Protein AF-A0A6G4U7Q2-F1 (afdb_monomer_lite)

pLDDT: mean 84.54, std 15.35, range [24.64, 98.38]

Structure (mmCIF, N/CA/C/O backbone):
data_AF-A0A6G4U7Q2-F1
#
_entry.id   AF-A0A6G4U7Q2-F1
#
loop_
_atom_site.group_PDB
_atom_site.id
_atom_site.type_symbol
_atom_site.label_atom_id
_atom_site.label_alt_id
_atom_site.label_comp_id
_atom_site.label_asym_id
_atom_site.label_entity_id
_atom_site.label_seq_id
_atom_site.pdbx_PDB_ins_code
_atom_site.Cartn_x
_atom_site.Cartn_y
_atom_site.Cartn_z
_atom_site.occupancy
_atom_site.B_iso_or_equiv
_atom_site.auth_seq_id
_atom_site.auth_comp_id
_atom_site.auth_asym_id
_atom_site.auth_atom_id
_atom_site.pdbx_PDB_model_num
ATOM 1 N N . MET A 1 1 ? -3.551 16.133 -19.403 1.00 79.56 1 MET A N 1
ATOM 2 C CA . MET A 1 1 ? -2.830 16.598 -18.195 1.00 79.56 1 MET A CA 1
ATOM 3 C C . MET A 1 1 ? -1.420 16.018 -18.224 1.00 79.56 1 MET A C 1
ATOM 5 O O . MET A 1 1 ? -1.303 14.849 -18.572 1.00 79.56 1 MET A O 1
ATOM 9 N N . ARG A 1 2 ? -0.378 16.815 -17.938 1.00 86.25 2 ARG A N 1
ATOM 10 C CA . ARG A 1 2 ? 1.018 16.341 -17.854 1.00 86.25 2 ARG A CA 1
ATOM 11 C C . ARG A 1 2 ? 1.264 15.734 -16.475 1.00 86.25 2 ARG A C 1
ATOM 13 O O . ARG A 1 2 ? 0.918 16.365 -15.479 1.00 86.25 2 ARG A O 1
ATOM 20 N N . ALA A 1 3 ? 1.831 14.538 -16.409 1.00 88.62 3 ALA A N 1
ATOM 21 C CA . ALA A 1 3 ? 2.122 13.863 -15.147 1.00 88.62 3 ALA A CA 1
ATOM 22 C C . ALA A 1 3 ? 3.272 12.862 -15.306 1.00 88.62 3 ALA A C 1
ATOM 24 O O . ALA A 1 3 ? 3.667 12.513 -16.420 1.00 88.62 3 ALA A O 1
ATOM 25 N N . ALA A 1 4 ? 3.798 12.389 -14.181 1.00 90.31 4 ALA A N 1
ATOM 26 C CA . ALA A 1 4 ? 4.712 11.261 -14.143 1.00 90.31 4 ALA A CA 1
ATOM 27 C C . ALA A 1 4 ? 4.475 10.431 -12.880 1.00 90.31 4 ALA A C 1
ATOM 29 O O . ALA A 1 4 ? 4.087 10.972 -11.844 1.00 90.31 4 ALA A O 1
ATOM 30 N N . THR A 1 5 ? 4.717 9.130 -12.976 1.00 90.88 5 THR A N 1
ATOM 31 C CA . THR A 1 5 ? 4.748 8.207 -11.836 1.00 90.88 5 THR A CA 1
ATOM 32 C C . THR A 1 5 ? 6.092 7.508 -11.796 1.00 90.88 5 THR A C 1
ATOM 34 O O . THR A 1 5 ? 6.687 7.267 -12.848 1.00 90.88 5 THR A O 1
ATOM 37 N N . THR A 1 6 ? 6.554 7.167 -10.599 1.00 92.38 6 THR A N 1
ATOM 38 C CA . THR A 1 6 ? 7.852 6.524 -10.407 1.00 92.38 6 THR A CA 1
ATOM 39 C C . THR A 1 6 ? 7.718 5.213 -9.650 1.00 92.38 6 THR A C 1
ATOM 41 O O . THR A 1 6 ? 6.794 5.023 -8.858 1.00 92.38 6 THR A O 1
ATOM 44 N N . GLU A 1 7 ? 8.635 4.298 -9.925 1.00 93.06 7 GLU A N 1
ATOM 45 C CA . GLU A 1 7 ? 8.735 2.982 -9.304 1.00 93.06 7 GLU A CA 1
ATOM 46 C C . GLU A 1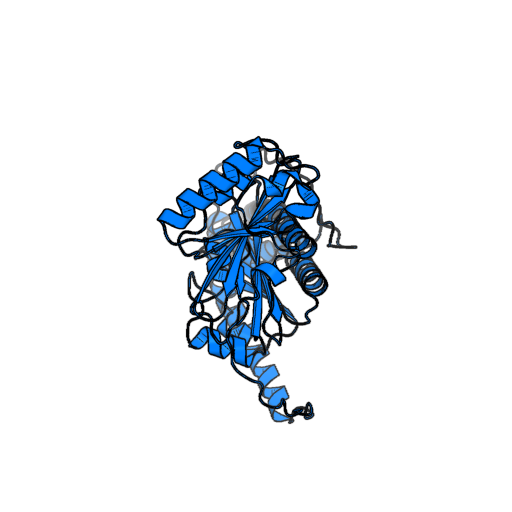 7 ? 10.208 2.622 -9.139 1.00 93.06 7 GLU A C 1
ATOM 48 O O . GLU A 1 7 ? 11.037 3.014 -9.962 1.00 93.06 7 GLU A O 1
ATOM 53 N N . VAL A 1 8 ? 10.507 1.848 -8.099 1.00 93.31 8 VAL A N 1
ATOM 54 C CA . VAL A 1 8 ? 11.793 1.160 -7.969 1.00 93.31 8 VAL A CA 1
ATOM 55 C C . VAL A 1 8 ? 11.611 -0.297 -8.375 1.00 93.31 8 VAL A C 1
ATOM 57 O O . VAL A 1 8 ? 10.766 -0.994 -7.816 1.00 93.31 8 VAL A O 1
ATOM 60 N N . VAL A 1 9 ? 12.398 -0.754 -9.344 1.00 90.50 9 VAL A N 1
ATOM 61 C CA . VAL A 1 9 ? 12.491 -2.166 -9.733 1.00 90.50 9 VAL A CA 1
ATOM 62 C C . VAL A 1 9 ? 13.851 -2.677 -9.288 1.00 90.50 9 VAL A C 1
ATOM 64 O O . VAL A 1 9 ? 14.872 -2.154 -9.718 1.00 90.50 9 VAL A O 1
ATOM 67 N N . ARG A 1 10 ? 13.871 -3.675 -8.412 1.00 90.69 10 ARG A N 1
ATOM 68 C CA . ARG A 1 10 ? 15.099 -4.278 -7.902 1.00 90.69 10 ARG A CA 1
ATOM 69 C C . ARG A 1 10 ? 15.406 -5.559 -8.662 1.00 90.69 10 ARG A C 1
ATOM 71 O O . ARG A 1 10 ? 14.540 -6.435 -8.768 1.00 90.69 10 ARG A O 1
ATOM 78 N N . LEU A 1 11 ? 16.607 -5.626 -9.219 1.00 84.50 11 LEU A N 1
ATOM 79 C CA . LEU A 1 11 ? 17.101 -6.726 -10.039 1.00 84.50 11 LEU A CA 1
ATOM 80 C C . LEU A 1 11 ? 17.875 -7.741 -9.177 1.00 84.50 11 LEU A C 1
ATOM 82 O O . LEU A 1 11 ? 18.294 -7.417 -8.058 1.00 84.50 11 LEU A O 1
ATOM 86 N N . PRO A 1 12 ? 18.081 -8.977 -9.668 1.00 71.25 12 PRO A N 1
ATOM 87 C CA . PRO A 1 12 ? 18.926 -9.943 -8.977 1.00 71.25 12 PRO A CA 1
ATOM 88 C C . PRO A 1 12 ? 20.346 -9.387 -8.803 1.00 71.25 12 PRO A C 1
ATOM 90 O O . PRO A 1 12 ? 20.888 -8.780 -9.721 1.00 71.25 12 PRO A O 1
ATOM 93 N N . GLY A 1 13 ? 20.961 -9.599 -7.637 1.00 67.69 13 GLY A N 1
ATOM 94 C CA . GLY A 1 13 ? 22.326 -9.126 -7.357 1.00 67.69 13 GLY A CA 1
ATOM 95 C C . GLY A 1 13 ? 22.417 -7.751 -6.688 1.00 67.69 13 GLY A C 1
ATOM 96 O O . GLY A 1 13 ? 23.501 -7.367 -6.261 1.00 67.69 13 GLY A O 1
ATOM 97 N N . GLY A 1 14 ? 21.288 -7.060 -6.498 1.00 67.31 14 GLY A N 1
ATOM 98 C CA . GLY A 1 14 ? 21.210 -5.836 -5.695 1.00 67.31 14 GLY A CA 1
ATOM 99 C C . GLY A 1 14 ? 21.080 -4.544 -6.492 1.00 67.31 14 GLY A C 1
ATOM 100 O O . GLY A 1 14 ? 20.726 -3.532 -5.883 1.00 67.31 14 GLY A O 1
ATOM 101 N N . ASP A 1 15 ? 21.270 -4.604 -7.810 1.00 79.44 15 ASP A N 1
ATOM 102 C CA . ASP A 1 15 ? 21.057 -3.473 -8.709 1.00 79.44 15 ASP A CA 1
ATOM 103 C C . ASP A 1 15 ? 19.612 -2.973 -8.613 1.00 79.44 15 ASP A C 1
ATOM 105 O O . ASP A 1 15 ? 18.653 -3.750 -8.478 1.00 79.44 15 ASP A O 1
ATOM 109 N N . SER A 1 16 ? 19.433 -1.659 -8.701 1.00 85.31 16 SER A N 1
ATOM 110 C CA . SER A 1 16 ? 18.105 -1.059 -8.672 1.00 85.31 16 SER A CA 1
ATOM 111 C C . SER A 1 16 ? 17.878 -0.076 -9.811 1.00 85.31 16 SER A C 1
ATOM 113 O O . SER A 1 16 ? 18.743 0.705 -10.214 1.00 85.31 16 SER A O 1
ATOM 115 N N . VAL A 1 17 ? 16.666 -0.128 -10.358 1.00 88.81 17 VAL A N 1
ATOM 116 C CA . VAL A 1 17 ? 16.249 0.690 -11.487 1.00 88.81 17 VAL A CA 1
ATOM 117 C C . VAL A 1 17 ? 15.148 1.642 -11.069 1.00 88.81 17 VAL A C 1
ATOM 119 O O . VAL A 1 17 ? 14.093 1.248 -10.567 1.00 88.81 17 VAL A O 1
ATOM 122 N N . TRP A 1 18 ? 15.384 2.918 -11.348 1.00 90.81 18 TRP A N 1
ATOM 123 C CA . TRP A 1 18 ? 14.407 3.980 -11.213 1.00 90.81 18 TRP A CA 1
ATOM 124 C C . TRP A 1 18 ? 13.582 4.104 -12.492 1.00 90.81 18 TRP A C 1
ATOM 126 O O . TRP A 1 18 ? 14.049 4.633 -13.502 1.00 90.81 18 TRP A O 1
ATOM 136 N N . VAL A 1 19 ? 12.338 3.632 -12.460 1.00 92.19 19 VAL A N 1
ATOM 137 C CA . VAL A 1 19 ? 11.441 3.686 -13.618 1.00 92.19 19 VAL A CA 1
ATOM 138 C C . VAL A 1 19 ? 10.551 4.920 -13.527 1.00 92.19 19 VAL A C 1
ATOM 140 O O . VAL A 1 19 ? 9.724 5.040 -12.624 1.00 92.19 19 VAL A O 1
ATOM 143 N N . VAL A 1 20 ? 10.672 5.820 -14.499 1.00 93.88 20 VAL A N 1
ATOM 144 C CA . VAL A 1 20 ? 9.862 7.030 -14.659 1.00 93.88 20 VAL A CA 1
ATOM 145 C C . VAL A 1 20 ? 8.875 6.820 -15.801 1.00 93.88 20 VAL A C 1
ATOM 147 O O . VAL A 1 20 ? 9.266 6.748 -16.961 1.00 93.88 20 VAL A O 1
ATOM 150 N N . ARG A 1 21 ? 7.577 6.779 -15.497 1.00 93.75 21 ARG A N 1
ATOM 151 C CA . ARG A 1 21 ? 6.516 6.657 -16.510 1.00 93.75 21 ARG A CA 1
ATOM 152 C C . ARG A 1 21 ? 5.883 8.009 -16.779 1.00 93.75 21 ARG A C 1
ATOM 154 O O . ARG A 1 21 ? 5.251 8.585 -15.890 1.00 93.75 21 ARG A O 1
ATOM 161 N N . ALA A 1 22 ? 6.065 8.528 -17.990 1.00 92.31 22 ALA A N 1
ATOM 162 C CA . ALA A 1 22 ? 5.520 9.817 -18.398 1.00 92.31 22 ALA A CA 1
ATOM 163 C C . ALA A 1 22 ? 4.062 9.690 -18.873 1.00 92.31 22 ALA A C 1
ATOM 165 O O . ALA A 1 22 ? 3.666 8.692 -19.470 1.00 92.31 22 ALA A O 1
ATOM 166 N N . ARG A 1 23 ? 3.249 10.725 -18.630 1.00 90.69 23 ARG A N 1
ATOM 167 C CA . ARG A 1 23 ? 1.889 10.849 -19.172 1.00 90.69 23 ARG A CA 1
ATOM 168 C C . ARG A 1 23 ? 1.630 12.249 -19.708 1.00 90.69 23 ARG A C 1
ATOM 170 O O . ARG A 1 23 ? 1.973 13.244 -19.068 1.00 90.69 23 ARG A O 1
ATOM 177 N N . GLY A 1 24 ? 0.906 12.312 -20.822 1.00 90.25 24 GLY A N 1
ATOM 178 C CA . GLY A 1 24 ? 0.666 13.555 -21.554 1.00 90.25 24 GLY A CA 1
ATOM 179 C C . GLY A 1 24 ? 1.843 13.918 -22.458 1.00 90.25 24 GLY A C 1
ATOM 180 O O . GLY A 1 24 ? 2.841 13.208 -22.498 1.00 90.25 24 GLY A O 1
ATOM 181 N N . ALA A 1 25 ? 1.700 14.994 -23.234 1.00 91.88 25 ALA A N 1
ATOM 182 C CA . ALA A 1 25 ? 2.739 15.422 -24.168 1.00 91.88 25 ALA A CA 1
ATOM 183 C C . ALA A 1 25 ? 4.019 15.838 -23.425 1.00 91.88 25 ALA A C 1
ATOM 185 O O . ALA A 1 25 ? 3.968 16.660 -22.507 1.00 91.88 25 ALA A O 1
ATOM 186 N N . LEU A 1 26 ? 5.153 15.292 -23.863 1.00 92.38 26 LEU A N 1
ATOM 187 C CA . LEU A 1 26 ? 6.480 15.586 -23.340 1.00 92.38 26 LEU A CA 1
ATOM 188 C C . LEU A 1 26 ? 7.121 16.670 -24.216 1.00 92.38 26 LEU A C 1
ATOM 190 O O . LEU A 1 26 ? 7.821 16.388 -25.187 1.00 92.38 26 LEU A O 1
ATOM 194 N N . ASP A 1 27 ? 6.814 17.930 -23.922 1.00 89.31 27 ASP A N 1
ATOM 195 C CA . ASP A 1 27 ? 7.050 19.055 -24.832 1.00 89.31 27 ASP A CA 1
ATOM 196 C C . ASP A 1 27 ? 8.071 20.096 -24.352 1.00 89.31 27 ASP A C 1
ATOM 198 O O . ASP A 1 27 ? 8.458 20.962 -25.142 1.00 89.31 27 ASP A O 1
ATOM 202 N N . GLY A 1 28 ? 8.574 19.974 -23.125 1.00 88.19 28 GLY A N 1
ATOM 203 C CA . GLY A 1 28 ? 9.552 20.891 -22.546 1.00 88.19 28 GLY A CA 1
ATOM 204 C C . GLY A 1 28 ? 10.275 20.311 -21.333 1.00 88.19 28 GLY A C 1
ATOM 205 O O . GLY A 1 28 ? 9.906 19.259 -20.814 1.00 88.19 28 GLY A O 1
ATOM 206 N N . SER A 1 29 ? 11.328 21.000 -20.879 1.00 88.94 29 SER A N 1
ATOM 207 C CA . SER A 1 29 ? 12.171 20.577 -19.747 1.00 88.94 29 SER A CA 1
ATOM 208 C C . SER A 1 29 ? 11.503 20.688 -18.372 1.00 88.94 29 SER A C 1
ATOM 210 O O . SER A 1 29 ? 12.061 20.228 -17.381 1.00 88.94 29 SER A O 1
ATOM 212 N N . ASP A 1 30 ? 10.354 21.353 -18.315 1.00 91.06 30 ASP A N 1
ATOM 213 C CA . ASP A 1 30 ? 9.484 21.530 -1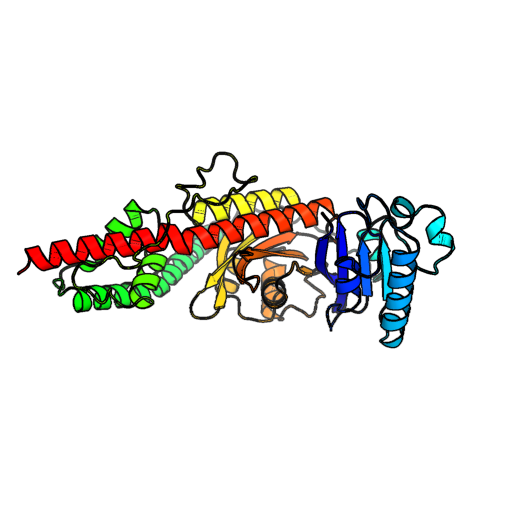7.153 1.00 91.06 30 ASP A CA 1
ATOM 214 C C . ASP A 1 30 ? 8.554 20.330 -16.920 1.00 91.06 30 ASP A C 1
ATOM 216 O O . ASP A 1 30 ? 7.869 20.268 -15.899 1.00 91.06 30 ASP A O 1
ATOM 220 N N . HIS A 1 31 ? 8.521 19.359 -17.841 1.00 93.81 31 HIS A N 1
ATOM 221 C CA . HIS A 1 31 ? 7.670 18.188 -17.686 1.00 93.81 31 HIS A CA 1
A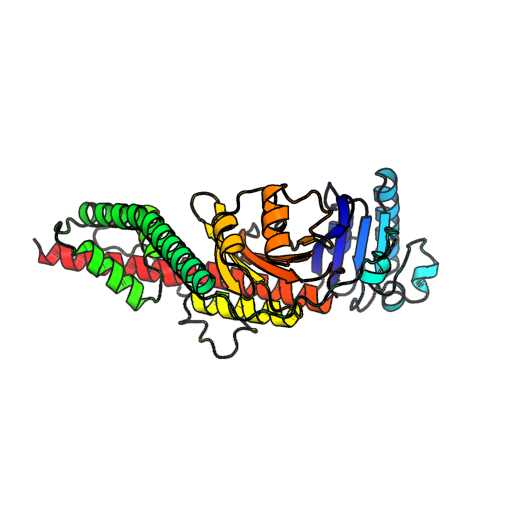TOM 222 C C . HIS A 1 31 ? 8.028 17.395 -16.409 1.00 93.81 31 HIS A C 1
ATOM 224 O O . HIS A 1 31 ? 9.210 17.106 -16.186 1.00 93.81 31 HIS A O 1
ATOM 230 N N . PRO A 1 32 ? 7.039 16.947 -15.605 1.00 92.62 32 PRO A N 1
ATOM 231 C CA . PRO A 1 32 ? 7.286 16.231 -14.348 1.00 92.62 32 PRO A CA 1
ATOM 232 C C . PRO A 1 32 ? 8.215 15.016 -14.474 1.00 92.62 32 PRO A C 1
ATOM 234 O O . PRO A 1 32 ? 9.031 14.772 -13.591 1.00 92.62 32 PRO A O 1
ATOM 237 N N . ALA A 1 33 ? 8.139 14.288 -15.592 1.00 93.94 33 ALA A N 1
ATOM 238 C CA . ALA A 1 33 ? 9.031 13.159 -15.873 1.00 93.94 33 ALA A CA 1
ATOM 239 C C . ALA A 1 33 ? 10.513 13.570 -15.901 1.00 93.94 33 ALA A C 1
ATOM 241 O O . ALA A 1 33 ? 11.347 12.884 -15.326 1.00 93.94 33 ALA A O 1
ATOM 242 N N . ILE A 1 34 ? 10.850 14.722 -16.489 1.00 94.69 34 ILE A N 1
ATOM 243 C CA . ILE A 1 34 ? 12.236 15.214 -16.532 1.00 94.69 34 ILE A CA 1
ATOM 244 C C . ILE A 1 34 ? 12.691 15.629 -15.130 1.00 94.69 34 ILE A C 1
ATOM 246 O O . ILE A 1 34 ? 13.828 15.368 -14.745 1.00 94.69 34 ILE A O 1
ATOM 250 N N . GLY A 1 35 ? 11.794 16.216 -14.333 1.00 93.06 35 GLY A N 1
ATOM 251 C CA . GLY A 1 35 ? 12.056 16.478 -12.917 1.00 93.06 35 GLY A CA 1
ATOM 252 C C . GLY A 1 35 ? 12.375 15.203 -12.126 1.00 93.06 35 GLY A C 1
ATOM 253 O O . GLY A 1 35 ? 13.312 15.203 -11.331 1.00 93.06 35 GLY A O 1
ATOM 254 N N . ALA A 1 36 ? 11.641 14.117 -12.382 1.00 93.06 36 ALA A N 1
ATOM 255 C CA . ALA A 1 36 ? 11.863 12.814 -11.754 1.00 93.06 36 ALA A CA 1
ATOM 256 C C . ALA A 1 36 ? 13.160 12.127 -12.215 1.00 93.06 36 ALA A C 1
ATOM 258 O O . ALA A 1 36 ? 13.782 11.423 -11.427 1.00 93.06 36 ALA A O 1
ATOM 259 N N . VAL A 1 37 ? 13.595 12.350 -13.458 1.00 94.19 37 VAL A N 1
ATOM 260 C CA . VAL A 1 37 ? 14.895 11.868 -13.958 1.00 94.19 37 VAL A CA 1
ATOM 261 C C . VAL A 1 37 ? 16.058 12.603 -13.287 1.00 94.19 37 VAL A C 1
ATOM 263 O O . VAL A 1 37 ? 17.063 11.984 -12.965 1.00 94.19 37 VAL A O 1
ATOM 266 N N . ARG A 1 38 ? 15.923 13.912 -13.035 1.00 92.50 38 ARG A N 1
ATOM 267 C CA . ARG A 1 38 ? 16.956 14.725 -12.356 1.00 92.50 38 ARG A CA 1
ATOM 268 C C . ARG A 1 38 ? 17.119 14.410 -10.872 1.00 92.50 38 ARG A C 1
ATOM 270 O O . ARG A 1 38 ? 18.093 14.834 -10.260 1.00 92.50 38 ARG A O 1
ATOM 277 N N . ARG A 1 39 ? 16.127 13.758 -10.268 1.00 89.94 39 ARG A N 1
ATOM 278 C CA . ARG A 1 39 ? 16.115 13.377 -8.851 1.00 89.94 39 ARG A CA 1
ATOM 279 C C . ARG A 1 39 ? 15.752 11.898 -8.746 1.00 89.94 39 ARG A C 1
ATOM 281 O O . ARG A 1 39 ? 14.656 11.590 -8.269 1.00 89.94 39 ARG A O 1
ATOM 288 N N . PRO A 1 40 ? 16.615 11.011 -9.267 1.00 90.06 40 PRO A N 1
ATOM 289 C CA . PRO A 1 40 ? 16.356 9.587 -9.212 1.00 90.06 40 PRO A CA 1
ATOM 290 C C . PRO A 1 40 ? 16.470 9.084 -7.772 1.00 90.06 40 PRO A C 1
ATOM 292 O O . PRO A 1 40 ? 16.914 9.808 -6.874 1.00 90.06 40 PRO A O 1
ATOM 295 N N . ASP A 1 41 ? 16.077 7.834 -7.555 1.00 86.88 41 ASP A N 1
ATOM 296 C CA . ASP A 1 41 ? 16.366 7.167 -6.292 1.00 86.88 41 ASP A CA 1
ATOM 297 C C . ASP A 1 41 ? 17.889 7.168 -6.031 1.00 86.88 41 ASP A C 1
ATOM 299 O O . ASP A 1 41 ? 18.674 6.962 -6.965 1.00 86.88 41 ASP A O 1
ATOM 303 N N . PRO A 1 42 ? 18.352 7.479 -4.806 1.00 82.38 42 PRO A N 1
ATOM 304 C CA . PRO A 1 42 ? 19.782 7.568 -4.532 1.00 82.38 42 PRO A CA 1
ATOM 305 C C . PRO A 1 42 ? 20.494 6.232 -4.739 1.00 82.38 42 PRO A C 1
ATOM 307 O O . PRO A 1 42 ? 21.659 6.260 -5.124 1.00 82.38 42 PRO A O 1
ATOM 310 N N . ASP A 1 43 ? 19.795 5.110 -4.586 1.00 81.44 43 ASP A N 1
ATOM 311 C CA . ASP A 1 43 ? 20.383 3.773 -4.649 1.00 81.44 43 ASP A CA 1
ATOM 312 C C . ASP A 1 43 ? 20.220 3.120 -6.034 1.00 81.44 43 ASP A C 1
ATOM 314 O O . ASP A 1 43 ? 20.464 1.924 -6.179 1.00 81.44 43 ASP A O 1
ATOM 318 N N . CYS A 1 44 ? 19.781 3.872 -7.057 1.00 83.38 44 CYS A N 1
ATOM 319 C CA . CYS A 1 44 ? 19.617 3.335 -8.408 1.00 83.38 44 CYS A CA 1
ATOM 320 C C . CYS A 1 44 ? 20.867 3.448 -9.279 1.00 83.38 44 CYS A C 1
ATOM 322 O O . CYS A 1 44 ? 21.499 4.506 -9.370 1.00 83.38 44 CYS A O 1
ATOM 324 N N . ASP A 1 45 ? 21.102 2.391 -10.045 1.00 80.19 45 ASP A N 1
ATOM 325 C CA . ASP A 1 45 ? 22.175 2.281 -11.032 1.00 80.19 45 ASP A CA 1
ATOM 326 C C . ASP A 1 45 ? 21.702 2.748 -12.409 1.00 80.19 45 ASP A C 1
ATOM 328 O O . ASP A 1 45 ? 22.456 3.313 -13.200 1.00 80.19 45 ASP A O 1
ATOM 332 N N . THR A 1 46 ? 20.416 2.547 -12.701 1.00 84.88 46 THR A N 1
ATOM 333 C CA . THR A 1 46 ? 19.826 2.875 -14.001 1.00 84.88 46 THR A CA 1
ATOM 334 C C . THR A 1 46 ? 18.519 3.639 -13.843 1.00 84.88 46 THR A C 1
ATOM 336 O O . THR A 1 46 ? 17.687 3.331 -12.991 1.00 84.88 46 THR A O 1
ATOM 339 N N . VAL A 1 47 ? 18.314 4.634 -14.705 1.00 88.31 47 VAL A N 1
ATOM 340 C CA . VAL A 1 47 ? 17.047 5.346 -14.869 1.00 88.31 47 VAL A CA 1
ATOM 341 C C . VAL A 1 47 ? 16.400 4.914 -16.179 1.00 88.31 47 VAL A C 1
ATOM 343 O O . VAL A 1 47 ? 16.986 5.068 -17.246 1.00 88.31 47 VAL A O 1
ATOM 346 N N . VAL A 1 48 ? 15.168 4.420 -16.119 1.00 89.62 48 VAL A N 1
ATOM 347 C CA . VAL A 1 48 ? 14.375 4.071 -17.304 1.00 89.62 48 VAL A CA 1
ATOM 348 C C . VAL A 1 48 ? 13.246 5.078 -17.462 1.00 89.62 48 VAL A C 1
ATOM 350 O O . VAL A 1 48 ? 12.459 5.278 -16.539 1.00 89.62 48 VAL A O 1
ATOM 353 N N . VAL A 1 49 ? 13.134 5.705 -18.631 1.00 92.19 49 VAL A N 1
ATOM 354 C CA . VAL A 1 49 ? 12.044 6.628 -18.964 1.00 92.19 49 VAL A CA 1
ATOM 355 C C . VAL A 1 49 ? 11.098 5.963 -19.954 1.00 92.19 49 VAL A C 1
ATOM 357 O O . VAL A 1 49 ? 11.395 5.819 -21.135 1.00 92.19 49 VAL A O 1
ATOM 360 N N . GLU A 1 50 ? 9.929 5.587 -19.458 1.00 92.31 50 GLU A N 1
ATOM 361 C CA . GLU A 1 50 ? 8.862 4.960 -20.227 1.00 92.31 50 GLU A CA 1
ATOM 362 C C . GLU A 1 50 ? 7.994 6.028 -20.903 1.00 92.31 50 GLU A C 1
ATOM 364 O O . GLU A 1 50 ? 7.346 6.852 -20.241 1.00 92.31 50 GLU A O 1
ATOM 369 N N . LEU A 1 51 ? 7.983 5.986 -22.234 1.00 91.88 51 LEU A N 1
ATOM 370 C CA . LEU A 1 51 ? 7.272 6.897 -23.127 1.00 91.88 51 LEU A CA 1
ATOM 371 C C . LEU A 1 51 ? 6.116 6.209 -23.870 1.00 91.88 51 LEU A C 1
ATOM 373 O O . LEU A 1 51 ? 5.413 6.863 -24.642 1.00 91.88 51 LEU A O 1
ATOM 377 N N . LEU A 1 52 ? 5.858 4.919 -23.621 1.00 86.25 52 LEU A N 1
ATOM 378 C CA . LEU A 1 52 ? 4.673 4.241 -24.150 1.00 86.25 52 LEU A CA 1
ATOM 379 C C . LEU A 1 52 ? 3.392 4.976 -23.721 1.00 86.25 52 LEU A C 1
ATOM 381 O O . LEU A 1 52 ? 3.138 5.182 -22.534 1.00 86.25 52 LEU A O 1
ATOM 385 N N . GLY A 1 53 ? 2.577 5.375 -24.701 1.00 83.44 53 GLY A N 1
ATOM 386 C CA . GLY A 1 53 ? 1.353 6.154 -24.482 1.00 83.44 53 GLY A CA 1
ATOM 387 C C . GLY A 1 53 ? 1.560 7.671 -24.354 1.00 83.44 53 GLY A C 1
ATOM 388 O O . GLY A 1 53 ? 0.590 8.401 -24.135 1.00 83.44 53 GLY A O 1
ATOM 389 N N . VAL A 1 54 ? 2.789 8.177 -24.511 1.00 91.19 54 VAL A N 1
ATOM 390 C CA . VAL A 1 54 ? 3.060 9.616 -24.643 1.00 91.19 54 VAL A CA 1
ATOM 391 C C . VAL A 1 54 ? 2.684 10.061 -26.063 1.00 91.19 54 VAL A C 1
ATOM 393 O O . VAL A 1 54 ? 3.276 9.581 -27.024 1.00 91.19 54 VAL A O 1
ATOM 396 N N . PRO A 1 55 ? 1.726 10.993 -26.235 1.00 88.94 55 PRO A N 1
ATOM 397 C CA . PRO A 1 55 ? 1.176 11.321 -27.553 1.00 88.94 55 PRO A CA 1
ATOM 398 C C . PRO A 1 55 ? 2.149 12.087 -28.457 1.00 88.94 55 PRO A C 1
ATOM 400 O O . PRO A 1 55 ? 1.964 12.117 -29.669 1.00 88.94 55 PRO A O 1
ATOM 403 N N . ARG A 1 56 ? 3.138 12.773 -27.873 1.00 88.88 56 ARG A N 1
ATOM 404 C CA . ARG A 1 56 ? 4.164 13.523 -28.604 1.00 88.88 56 ARG A CA 1
ATOM 405 C C . ARG A 1 56 ? 5.358 13.812 -27.706 1.00 88.88 56 ARG A C 1
ATOM 407 O O . ARG A 1 56 ? 5.165 14.250 -26.569 1.00 88.88 56 ARG A O 1
ATOM 414 N N . VAL A 1 57 ? 6.558 13.681 -28.262 1.00 94.31 57 VAL A N 1
ATOM 415 C CA . VAL A 1 57 ? 7.820 14.131 -27.662 1.00 94.31 57 VAL A CA 1
ATOM 416 C C . VAL A 1 57 ? 8.446 15.220 -28.542 1.00 94.31 57 VAL A C 1
ATOM 418 O O . VAL A 1 57 ? 8.473 15.088 -29.762 1.00 94.31 57 VAL A O 1
ATOM 421 N N . THR A 1 58 ? 8.924 16.322 -27.955 1.00 94.00 58 THR A N 1
ATOM 422 C CA . THR A 1 58 ? 9.590 17.407 -28.705 1.00 94.00 58 THR A CA 1
ATOM 423 C C . THR A 1 58 ? 11.114 17.328 -28.620 1.00 94.00 58 THR A C 1
ATOM 425 O O . THR A 1 58 ? 11.684 16.769 -27.682 1.00 94.00 58 THR A O 1
ATOM 428 N N . ALA A 1 59 ? 11.801 18.000 -29.549 1.00 92.44 59 ALA A N 1
ATOM 429 C CA . ALA A 1 59 ? 13.260 18.117 -29.531 1.00 92.44 59 ALA A CA 1
ATOM 430 C C . ALA A 1 59 ? 13.776 18.793 -28.249 1.00 92.44 59 ALA A C 1
ATOM 432 O O . ALA A 1 59 ? 14.850 18.464 -27.756 1.00 92.44 59 ALA A O 1
ATOM 433 N N . ALA A 1 60 ? 13.016 19.739 -27.684 1.00 93.31 60 ALA A N 1
ATOM 434 C CA . ALA A 1 60 ? 13.372 20.393 -26.427 1.00 93.31 60 ALA A CA 1
ATOM 435 C C . ALA A 1 60 ? 13.391 19.400 -25.253 1.00 93.31 60 ALA A C 1
ATOM 437 O O . ALA A 1 60 ? 14.302 19.446 -24.424 1.00 93.31 60 ALA A O 1
ATOM 438 N N . ALA A 1 61 ? 12.425 18.479 -25.210 1.00 93.81 61 ALA A N 1
ATOM 439 C CA . ALA A 1 61 ? 12.395 17.421 -24.211 1.00 93.81 61 ALA A CA 1
ATOM 440 C C . ALA A 1 61 ? 13.536 16.410 -24.394 1.00 93.81 61 ALA A C 1
ATOM 442 O O . ALA A 1 61 ? 14.211 16.087 -23.420 1.00 93.81 61 ALA A O 1
ATOM 443 N N . LEU A 1 62 ? 13.819 15.972 -25.626 1.00 94.94 62 LEU A N 1
ATOM 444 C CA . LEU A 1 62 ? 14.936 15.058 -25.907 1.00 94.94 62 LEU A CA 1
ATOM 445 C C . LEU A 1 62 ? 16.297 15.688 -25.581 1.00 94.94 62 LEU A C 1
ATOM 447 O O . LEU A 1 62 ? 17.144 15.040 -24.967 1.00 94.94 62 LEU A O 1
ATOM 451 N N . LYS A 1 63 ? 16.485 16.984 -25.871 1.00 94.75 63 LYS A N 1
ATOM 452 C CA . LYS A 1 63 ? 17.665 17.751 -25.427 1.00 94.75 63 LYS A CA 1
ATOM 453 C C . LYS A 1 63 ? 17.800 17.749 -23.905 1.00 94.75 63 LYS A C 1
ATOM 455 O O . LYS A 1 63 ? 18.906 17.614 -23.384 1.00 94.75 63 LYS A O 1
ATOM 460 N N . ALA A 1 64 ? 16.691 17.906 -23.186 1.00 94.75 64 ALA A N 1
ATOM 461 C CA . ALA A 1 64 ? 16.692 17.876 -21.729 1.00 94.75 64 ALA A CA 1
ATOM 462 C C . ALA A 1 64 ? 17.006 16.476 -21.176 1.00 94.75 64 ALA A C 1
ATOM 464 O O . ALA A 1 64 ? 17.817 16.379 -20.258 1.00 94.75 64 ALA A O 1
ATOM 465 N N . LEU A 1 65 ? 16.438 15.410 -21.749 1.00 94.19 65 LEU A N 1
ATOM 466 C CA . LEU A 1 65 ? 16.753 14.023 -21.384 1.00 94.19 65 LEU A CA 1
ATOM 467 C C . LEU A 1 65 ? 18.214 13.672 -21.678 1.00 94.19 65 LEU A C 1
ATOM 469 O O . LEU A 1 65 ? 18.878 13.095 -20.829 1.00 94.19 65 LEU A O 1
ATOM 473 N N . THR A 1 66 ? 18.749 14.113 -22.816 1.00 92.19 66 THR A N 1
ATOM 474 C CA . THR A 1 66 ? 20.165 13.931 -23.175 1.00 92.19 66 THR A CA 1
ATOM 475 C C . THR A 1 66 ? 21.094 14.619 -22.177 1.00 92.19 66 THR A C 1
ATOM 477 O O . THR A 1 66 ? 22.141 14.081 -21.828 1.00 92.19 66 THR A O 1
ATOM 480 N N . ARG A 1 67 ? 20.722 15.806 -21.681 1.00 94.06 67 ARG A N 1
ATOM 481 C CA . ARG A 1 67 ? 21.472 16.466 -20.606 1.00 94.06 67 ARG A CA 1
ATOM 482 C C . ARG A 1 67 ? 21.429 15.647 -19.317 1.00 94.06 67 ARG A C 1
ATOM 484 O O . ARG A 1 67 ? 22.476 15.434 -18.722 1.00 94.06 67 ARG A O 1
ATOM 491 N N . CYS A 1 68 ? 20.251 15.152 -18.937 1.00 93.25 68 CYS A N 1
ATOM 492 C CA . CYS A 1 68 ? 20.118 14.310 -17.750 1.00 93.25 68 CYS A CA 1
ATOM 493 C C . CYS A 1 68 ? 20.935 13.016 -17.881 1.00 93.25 68 CYS A C 1
ATOM 495 O O . CYS A 1 68 ? 21.571 12.612 -16.922 1.00 93.25 68 CYS A O 1
ATOM 497 N N . ALA A 1 69 ? 20.970 12.394 -19.064 1.00 85.25 69 ALA A N 1
ATOM 498 C CA . ALA A 1 69 ? 21.773 11.198 -19.314 1.00 85.25 69 ALA A CA 1
ATOM 499 C C . ALA A 1 69 ? 23.273 11.449 -19.088 1.00 85.25 69 ALA A C 1
ATOM 501 O O . ALA A 1 69 ? 23.944 10.619 -18.488 1.00 85.25 69 ALA A O 1
ATOM 502 N N . LYS A 1 70 ? 23.787 12.614 -19.507 1.00 86.06 70 LYS A N 1
ATOM 503 C CA . LYS A 1 70 ? 25.178 13.016 -19.239 1.00 86.06 70 LYS A CA 1
ATOM 504 C C . LYS A 1 70 ? 25.435 13.213 -17.745 1.00 86.06 70 LYS A C 1
ATOM 506 O O . LYS A 1 70 ? 26.378 12.645 -17.218 1.00 86.06 70 LYS A O 1
ATOM 511 N N . GLU A 1 71 ? 24.558 13.952 -17.066 1.00 89.44 71 GLU A N 1
ATOM 512 C CA . GLU A 1 71 ? 24.657 14.185 -15.616 1.00 89.44 71 GLU A CA 1
ATOM 513 C C . GLU A 1 71 ? 24.594 12.869 -14.818 1.00 89.44 71 GLU A C 1
ATOM 515 O O . GLU A 1 71 ? 25.312 12.706 -13.836 1.00 89.44 71 GLU A O 1
ATOM 520 N N . LEU A 1 72 ? 23.761 11.913 -15.237 1.00 80.00 72 LEU A N 1
ATOM 521 C CA . LEU A 1 72 ? 23.679 10.581 -14.633 1.00 80.00 72 LEU A CA 1
ATOM 522 C C . LEU A 1 72 ? 24.955 9.767 -14.881 1.00 80.00 72 LEU A C 1
ATOM 524 O O . LEU A 1 72 ? 25.469 9.158 -13.944 1.00 80.00 72 LEU A O 1
ATOM 528 N N . ALA A 1 73 ? 25.503 9.814 -16.098 1.00 75.19 73 ALA A N 1
ATOM 529 C CA . ALA A 1 73 ? 26.739 9.118 -16.447 1.00 75.19 73 ALA A CA 1
ATOM 530 C C . ALA A 1 73 ? 27.946 9.618 -15.635 1.00 75.19 73 ALA A C 1
ATOM 532 O O . ALA A 1 73 ? 28.770 8.804 -15.221 1.00 75.19 73 ALA A O 1
ATOM 533 N N . ASP A 1 74 ? 28.009 10.918 -15.319 1.00 79.31 74 ASP A N 1
ATOM 534 C CA . ASP A 1 74 ? 29.035 11.491 -14.430 1.00 79.31 74 ASP A CA 1
ATOM 535 C C . ASP A 1 74 ? 28.998 10.877 -13.014 1.00 79.31 74 ASP A C 1
ATOM 537 O O . ASP A 1 74 ? 30.002 10.875 -12.303 1.00 79.31 74 ASP A O 1
ATOM 541 N N . HIS A 1 75 ? 27.851 10.316 -12.613 1.00 77.44 75 HIS A N 1
ATOM 542 C CA . HIS A 1 75 ? 27.648 9.607 -11.347 1.00 77.44 75 HIS A CA 1
ATOM 543 C C . HIS A 1 75 ? 27.619 8.078 -11.520 1.00 77.44 75 HIS A C 1
ATOM 545 O O . HIS A 1 75 ? 27.156 7.373 -10.624 1.00 77.44 75 HIS A O 1
ATOM 551 N N . GLY A 1 76 ? 28.078 7.564 -12.667 1.00 75.75 76 GLY A N 1
ATOM 552 C CA . GLY A 1 76 ? 28.121 6.132 -12.971 1.00 75.75 76 GLY A CA 1
ATOM 553 C C . GLY A 1 76 ? 26.761 5.498 -13.274 1.00 75.75 76 GLY A C 1
ATOM 554 O O . GLY A 1 76 ? 26.657 4.277 -13.232 1.00 75.75 76 GLY A O 1
ATOM 555 N N . ARG A 1 77 ? 25.724 6.294 -13.569 1.00 81.25 77 ARG A N 1
ATOM 556 C CA . ARG A 1 77 ? 24.352 5.811 -13.791 1.00 81.25 77 ARG A CA 1
ATOM 557 C C . ARG A 1 77 ? 23.944 5.847 -15.258 1.00 81.25 77 ARG A C 1
ATOM 559 O O . ARG A 1 77 ? 24.269 6.786 -15.986 1.00 81.25 77 ARG A O 1
ATOM 566 N N . GLY A 1 78 ? 23.160 4.856 -15.674 1.00 79.62 78 GLY A N 1
ATOM 567 C CA . GLY A 1 78 ? 22.589 4.780 -17.021 1.00 79.62 78 GLY A CA 1
ATOM 568 C C . GLY A 1 78 ? 21.257 5.522 -17.159 1.00 79.62 78 GLY A C 1
ATOM 569 O O . GLY A 1 78 ? 20.494 5.631 -16.199 1.00 79.62 78 GLY A O 1
ATOM 570 N N . LEU A 1 79 ? 20.939 5.983 -18.375 1.00 86.00 79 LEU A N 1
ATOM 571 C CA . LEU A 1 79 ? 19.587 6.407 -18.751 1.00 86.00 79 LEU A CA 1
ATOM 572 C C . LEU A 1 79 ? 19.137 5.674 -20.012 1.00 86.00 79 LEU A C 1
ATOM 574 O O . LEU A 1 79 ? 19.794 5.772 -21.047 1.00 86.00 79 LEU A O 1
ATOM 578 N N . LEU A 1 80 ? 18.001 4.988 -19.922 1.00 86.38 80 LEU A N 1
ATOM 579 C CA . LEU A 1 80 ? 17.386 4.241 -21.016 1.00 86.38 80 LEU A CA 1
ATOM 580 C C . LEU A 1 80 ? 15.985 4.789 -21.293 1.00 86.38 80 LEU A C 1
ATOM 582 O O . LEU A 1 80 ? 15.277 5.209 -20.375 1.00 86.38 80 LEU A O 1
ATOM 586 N N . LEU A 1 81 ? 15.568 4.769 -22.552 1.00 86.44 81 LEU A N 1
ATOM 587 C CA . LEU A 1 81 ? 14.204 5.063 -22.968 1.00 86.44 81 LEU A CA 1
ATOM 588 C C . LEU A 1 81 ? 13.457 3.770 -23.280 1.00 86.44 81 LEU A C 1
ATOM 590 O O . LEU A 1 81 ? 14.040 2.790 -23.738 1.00 86.44 81 LEU A O 1
ATOM 594 N N . VAL A 1 82 ? 12.149 3.789 -23.045 1.00 86.50 82 VAL A N 1
ATOM 595 C CA . VAL A 1 82 ? 11.237 2.757 -23.532 1.00 86.50 82 VAL A CA 1
ATOM 596 C C . VAL A 1 82 ? 10.149 3.412 -24.366 1.00 86.50 82 VAL A C 1
ATOM 598 O O . VAL A 1 82 ? 9.492 4.351 -23.912 1.00 86.50 82 VAL A O 1
ATOM 601 N N . GLY A 1 83 ? 9.938 2.919 -25.585 1.00 85.00 83 GLY A N 1
ATOM 602 C CA . GLY A 1 83 ? 8.935 3.448 -26.508 1.00 85.00 83 GLY A CA 1
ATOM 603 C C . GLY A 1 83 ? 9.274 4.838 -27.057 1.00 85.00 83 GLY A C 1
ATOM 604 O O . GLY A 1 83 ? 8.389 5.529 -27.565 1.00 85.00 83 GLY A O 1
ATOM 605 N N . GLY A 1 84 ? 10.535 5.264 -26.970 1.00 85.56 84 GLY A N 1
ATOM 606 C CA . GLY A 1 84 ? 11.016 6.536 -27.493 1.00 85.56 84 GLY A CA 1
ATOM 607 C C . GLY A 1 84 ? 10.801 6.653 -28.997 1.00 85.56 84 GLY A C 1
ATOM 608 O O . GLY A 1 84 ? 10.263 7.663 -29.451 1.00 85.56 84 GLY A O 1
ATOM 609 N N . ARG A 1 85 ? 11.113 5.606 -29.771 1.00 86.69 85 ARG A N 1
ATOM 610 C CA . ARG A 1 85 ? 10.894 5.575 -31.225 1.00 86.69 85 ARG A CA 1
ATOM 611 C C . ARG A 1 85 ? 9.422 5.728 -31.585 1.00 86.69 85 ARG A C 1
ATOM 613 O O . ARG A 1 85 ? 9.094 6.469 -32.506 1.00 86.69 85 ARG A O 1
ATOM 620 N N . ALA A 1 86 ? 8.533 5.075 -30.840 1.00 86.50 86 ALA A N 1
ATOM 621 C CA . ALA A 1 86 ? 7.092 5.190 -31.054 1.00 86.50 86 ALA A CA 1
ATOM 622 C C . ALA A 1 86 ? 6.574 6.611 -30.763 1.00 86.50 86 ALA A C 1
ATOM 624 O O . ALA A 1 86 ? 5.653 7.077 -31.429 1.00 86.50 86 ALA A O 1
ATOM 625 N N . ALA A 1 87 ? 7.170 7.307 -29.790 1.00 87.12 87 ALA A N 1
ATOM 626 C CA . ALA A 1 87 ? 6.709 8.618 -29.335 1.00 87.12 87 ALA A CA 1
ATOM 627 C C . ALA A 1 87 ? 7.370 9.817 -30.054 1.00 87.12 87 ALA A C 1
ATOM 629 O O . ALA A 1 87 ? 6.776 10.898 -30.122 1.00 87.12 87 ALA A O 1
ATOM 630 N N . ALA A 1 88 ? 8.595 9.650 -30.564 1.00 88.06 88 ALA A N 1
ATOM 631 C CA . ALA A 1 88 ? 9.396 10.704 -31.198 1.00 88.06 88 ALA A CA 1
ATOM 632 C C . ALA A 1 88 ? 9.675 10.468 -32.696 1.00 88.06 88 ALA A C 1
ATOM 634 O O . ALA A 1 88 ? 10.020 11.417 -33.399 1.00 88.06 88 ALA A O 1
ATOM 635 N N . GLY A 1 89 ? 9.515 9.243 -33.205 1.00 88.25 89 GLY A N 1
ATOM 636 C CA . GLY A 1 89 ? 9.835 8.900 -34.592 1.00 88.25 89 GLY A CA 1
ATOM 637 C C . GLY A 1 89 ? 11.322 9.082 -34.917 1.00 88.25 89 GLY A C 1
ATOM 638 O O . GLY A 1 89 ? 12.185 8.805 -34.085 1.00 88.25 89 GLY A O 1
ATOM 639 N N . GLU A 1 90 ? 11.610 9.567 -36.126 1.00 86.56 90 GLU A N 1
ATOM 640 C CA . GLU A 1 90 ? 12.975 9.836 -36.620 1.00 86.56 90 GLU A CA 1
ATOM 641 C C . GLU A 1 90 ? 13.705 10.919 -35.821 1.00 86.56 90 GLU A C 1
ATOM 643 O O . GLU A 1 90 ? 14.928 10.931 -35.779 1.00 86.56 90 GLU A O 1
ATOM 648 N N . LEU A 1 91 ? 12.975 11.788 -35.113 1.00 87.69 91 LEU A N 1
ATOM 649 C CA . LEU A 1 91 ? 13.584 12.823 -34.277 1.00 87.69 91 LEU A CA 1
ATOM 650 C C . LEU A 1 91 ? 14.531 12.239 -33.219 1.00 87.69 91 LEU A C 1
ATOM 652 O O . LEU A 1 91 ? 15.438 12.931 -32.770 1.00 87.69 91 LEU A O 1
ATOM 656 N N . LEU A 1 92 ? 14.310 10.991 -32.794 1.00 86.56 92 LEU A N 1
ATOM 657 C CA . LEU A 1 92 ? 15.168 10.323 -31.822 1.00 86.56 92 LEU A CA 1
ATOM 658 C C . LEU A 1 92 ? 16.586 10.067 -32.359 1.00 86.56 92 LEU A C 1
ATOM 660 O O . LEU A 1 92 ? 17.514 10.058 -31.559 1.00 86.56 92 LEU A O 1
ATOM 664 N N . ASP A 1 93 ? 16.764 9.921 -33.676 1.00 82.31 93 ASP A N 1
ATOM 665 C CA . ASP A 1 93 ? 18.059 9.593 -34.296 1.00 82.31 93 ASP A CA 1
ATOM 666 C C . ASP A 1 93 ? 19.110 10.697 -34.084 1.00 82.31 93 ASP A C 1
ATOM 668 O O . ASP A 1 93 ? 20.310 10.427 -34.047 1.00 82.31 93 ASP A O 1
ATOM 672 N N . ASP A 1 94 ? 18.659 11.931 -33.844 1.00 83.94 94 ASP A N 1
ATOM 673 C CA . ASP A 1 94 ? 19.512 13.077 -33.513 1.00 83.94 94 ASP A CA 1
ATOM 674 C C . ASP A 1 94 ? 20.050 13.039 -32.065 1.00 83.94 94 ASP A C 1
ATOM 676 O O . ASP A 1 94 ? 20.827 13.911 -31.655 1.00 83.94 94 ASP A O 1
ATOM 680 N N . PHE A 1 95 ? 19.628 12.061 -31.254 1.00 78.88 95 PHE A N 1
ATOM 681 C CA . PHE A 1 95 ? 19.948 11.964 -29.833 1.00 78.88 95 PHE A CA 1
ATOM 682 C C . PHE A 1 95 ? 20.546 10.599 -29.484 1.00 78.88 95 PHE A C 1
ATOM 684 O O . PHE A 1 95 ? 19.969 9.552 -29.747 1.00 78.88 95 PHE A O 1
ATOM 691 N N . ALA A 1 96 ? 21.691 10.605 -28.797 1.00 75.94 96 ALA A N 1
ATOM 692 C CA . ALA A 1 96 ? 22.357 9.394 -28.313 1.00 75.94 96 ALA A CA 1
ATOM 693 C C . ALA A 1 96 ? 21.683 8.844 -27.038 1.00 75.94 96 ALA A C 1
ATOM 695 O O . ALA A 1 96 ? 22.285 8.825 -25.964 1.00 75.94 96 ALA A O 1
ATOM 696 N N . LEU A 1 97 ? 20.409 8.461 -27.146 1.00 74.69 97 LEU A N 1
ATOM 697 C CA . LEU A 1 97 ? 19.611 7.885 -26.066 1.00 74.69 97 LEU A CA 1
ATOM 698 C C . LEU A 1 97 ? 19.239 6.437 -26.424 1.00 74.69 97 LEU A C 1
ATOM 700 O O . LEU A 1 97 ? 18.527 6.240 -27.408 1.00 74.69 97 LEU A O 1
ATOM 704 N N . PRO A 1 98 ? 19.692 5.429 -25.654 1.00 74.44 98 PRO A N 1
ATOM 705 C CA . PRO A 1 98 ? 19.286 4.042 -25.865 1.00 74.44 98 PRO A CA 1
ATOM 706 C C . PRO A 1 98 ? 17.768 3.897 -25.734 1.00 74.44 98 PRO A C 1
ATOM 708 O O . PRO A 1 98 ? 17.201 4.391 -24.761 1.00 74.44 98 PRO A O 1
ATOM 711 N N . ASP A 1 99 ? 17.120 3.221 -26.683 1.00 83.75 99 ASP A N 1
ATOM 712 C CA . ASP A 1 99 ? 15.668 3.016 -26.699 1.00 83.75 99 ASP A CA 1
ATOM 713 C C . ASP A 1 99 ? 15.306 1.539 -26.838 1.00 83.75 99 ASP A C 1
ATOM 715 O O . ASP A 1 99 ? 15.920 0.801 -27.610 1.00 83.75 99 ASP A O 1
ATOM 719 N N . PHE A 1 100 ? 14.284 1.125 -26.094 1.00 80.94 100 PHE A N 1
ATOM 720 C CA . PHE A 1 100 ? 13.813 -0.251 -26.010 1.00 80.94 100 PHE A CA 1
ATOM 721 C C . PHE A 1 100 ? 12.304 -0.330 -26.267 1.00 80.94 100 PHE A C 1
ATOM 723 O O . PHE A 1 100 ? 11.566 0.618 -25.993 1.00 80.94 100 PHE A O 1
ATOM 730 N N . PRO A 1 101 ? 11.793 -1.469 -26.762 1.00 73.75 101 PRO A N 1
ATOM 731 C CA . PRO A 1 101 ? 10.367 -1.616 -27.046 1.00 73.75 101 PRO A CA 1
ATOM 732 C C . PRO A 1 101 ? 9.502 -1.762 -25.782 1.00 73.75 101 PRO A C 1
ATOM 734 O O . PRO A 1 101 ? 8.316 -1.437 -25.821 1.00 73.75 101 PRO A O 1
ATOM 737 N N . SER A 1 102 ? 10.067 -2.249 -24.673 1.00 72.56 102 SER A N 1
ATOM 738 C CA . SER A 1 102 ? 9.373 -2.429 -23.391 1.00 72.56 102 SER A CA 1
ATOM 739 C C . SER A 1 102 ? 10.329 -2.274 -22.202 1.00 72.56 102 SER A C 1
ATOM 741 O O . SER A 1 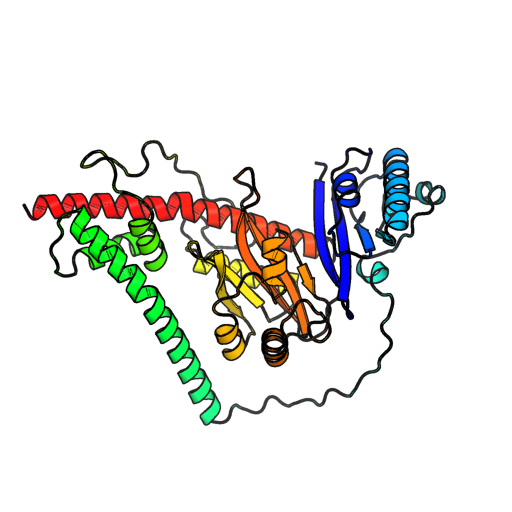102 ? 11.544 -2.424 -22.349 1.00 72.56 102 SER A O 1
ATOM 743 N N . ALA A 1 103 ? 9.779 -2.005 -21.010 1.00 72.69 103 ALA A N 1
ATOM 744 C CA . ALA A 1 103 ? 10.555 -1.973 -19.770 1.00 72.69 103 ALA A CA 1
ATOM 745 C C . ALA A 1 103 ? 11.207 -3.327 -19.476 1.00 72.69 103 ALA A C 1
ATOM 747 O O . ALA A 1 103 ? 12.351 -3.370 -19.055 1.00 72.69 103 ALA A O 1
ATOM 748 N N . GLU A 1 104 ? 10.516 -4.430 -19.761 1.00 69.50 104 GLU A N 1
ATOM 749 C CA . GLU A 1 104 ? 11.084 -5.774 -19.657 1.00 69.50 104 GLU A CA 1
ATOM 750 C C . GLU A 1 104 ? 12.339 -5.923 -20.529 1.00 69.50 104 GLU A C 1
ATOM 752 O O . GLU A 1 104 ? 13.383 -6.323 -20.028 1.00 69.50 104 GLU A O 1
ATOM 757 N N . ALA A 1 105 ? 12.281 -5.508 -21.799 1.00 71.44 105 ALA A N 1
ATOM 758 C CA . ALA A 1 105 ? 13.429 -5.570 -22.702 1.00 71.44 105 ALA A CA 1
ATOM 759 C C . ALA A 1 105 ? 14.586 -4.662 -22.253 1.00 71.44 105 ALA A C 1
ATOM 761 O O . ALA A 1 105 ? 15.745 -5.051 -22.370 1.00 71.44 105 ALA A O 1
ATOM 762 N N . ALA A 1 106 ? 14.281 -3.476 -21.715 1.00 72.12 106 ALA A N 1
ATOM 763 C CA . ALA A 1 106 ? 15.290 -2.568 -21.164 1.00 72.12 106 ALA A CA 1
ATOM 764 C C . ALA A 1 106 ? 16.005 -3.148 -19.931 1.00 72.12 106 ALA A C 1
ATOM 766 O O . ALA A 1 106 ? 17.138 -2.772 -19.643 1.00 72.12 106 ALA A O 1
ATOM 767 N N . LEU A 1 107 ? 15.339 -4.049 -19.206 1.00 71.44 107 LEU A N 1
ATOM 768 C CA . LEU A 1 107 ? 15.818 -4.646 -17.961 1.00 71.44 107 LEU A CA 1
ATOM 769 C C . LEU A 1 107 ? 16.403 -6.055 -18.144 1.00 71.44 107 LEU A C 1
ATOM 771 O O . LEU A 1 107 ? 16.942 -6.611 -17.195 1.00 71.44 107 LEU A O 1
ATOM 775 N N . ALA A 1 108 ? 16.325 -6.627 -19.348 1.00 62.75 108 ALA A N 1
ATOM 776 C CA . ALA A 1 108 ? 16.696 -8.012 -19.642 1.00 62.75 108 ALA A CA 1
ATOM 777 C C . ALA A 1 108 ? 18.205 -8.253 -19.914 1.00 62.75 108 ALA A C 1
ATOM 779 O O . ALA A 1 108 ? 18.554 -9.178 -20.648 1.00 62.75 108 ALA A O 1
ATOM 780 N N . LEU A 1 109 ? 19.126 -7.469 -19.335 1.00 44.41 109 LEU A N 1
ATOM 781 C CA . LEU A 1 109 ? 20.561 -7.820 -19.339 1.00 44.41 109 LEU A CA 1
ATOM 782 C C . LEU A 1 109 ? 20.834 -8.909 -18.272 1.00 44.41 109 LEU A C 1
ATOM 784 O O . LEU A 1 109 ? 20.233 -8.869 -17.201 1.00 44.41 109 LEU A O 1
ATOM 788 N N . PRO A 1 110 ? 21.670 -9.929 -18.553 1.00 34.72 110 PRO A N 1
ATOM 789 C CA . PRO A 1 110 ? 21.532 -11.240 -17.919 1.00 34.72 110 PRO A CA 1
ATOM 790 C C . PRO A 1 110 ? 22.221 -11.338 -16.552 1.00 34.72 110 PRO A C 1
ATOM 792 O O . PRO A 1 110 ? 23.324 -10.818 -16.384 1.00 34.72 110 PRO A O 1
ATOM 795 N N . PRO A 1 111 ? 21.728 -12.233 -15.681 1.00 32.00 111 PRO A N 1
ATOM 796 C CA . PRO A 1 111 ? 22.566 -13.213 -15.017 1.00 32.00 111 PRO A CA 1
ATOM 797 C C . PRO A 1 111 ? 22.428 -14.567 -15.731 1.00 32.00 111 PRO A C 1
ATOM 799 O O . PRO A 1 111 ? 21.343 -15.122 -15.891 1.00 32.00 111 PRO A O 1
ATOM 802 N N . VAL A 1 112 ? 23.560 -15.101 -16.186 1.00 27.53 112 VAL A N 1
ATOM 803 C CA . VAL A 1 112 ? 23.704 -16.482 -16.668 1.00 27.53 112 VAL A CA 1
ATOM 804 C C . VAL A 1 112 ? 23.601 -17.436 -15.472 1.00 27.53 112 VAL A C 1
ATOM 806 O O . VAL A 1 112 ? 24.340 -17.262 -14.507 1.00 27.53 112 VAL A O 1
ATOM 809 N N . GLY A 1 113 ? 22.761 -18.477 -15.543 1.00 26.83 113 GLY A N 1
ATOM 810 C CA . GLY A 1 113 ? 22.753 -19.549 -14.535 1.00 26.83 113 GLY A CA 1
ATOM 811 C C . GLY A 1 113 ? 21.563 -20.503 -14.635 1.00 26.83 113 GLY A C 1
ATOM 812 O O . GLY A 1 113 ? 20.461 -20.157 -14.243 1.00 26.83 113 GLY A O 1
ATOM 813 N N . ALA A 1 114 ? 21.805 -21.688 -15.190 1.00 26.61 114 ALA A N 1
ATOM 814 C CA . ALA A 1 114 ? 20.844 -22.685 -15.658 1.00 26.61 114 ALA A CA 1
ATOM 815 C C . ALA A 1 114 ? 19.856 -23.289 -14.635 1.00 26.61 114 ALA A C 1
ATOM 817 O O . ALA A 1 114 ? 20.140 -23.461 -13.454 1.00 26.61 114 ALA A O 1
ATOM 818 N N . ALA A 1 115 ? 18.730 -23.715 -15.213 1.00 27.89 115 ALA A N 1
ATOM 819 C CA . ALA A 1 115 ? 17.676 -24.566 -14.681 1.00 27.89 115 ALA A CA 1
ATOM 820 C C . ALA A 1 115 ? 18.150 -25.828 -13.934 1.00 27.89 115 ALA A C 1
ATOM 822 O O . ALA A 1 115 ? 19.080 -26.515 -14.357 1.00 27.89 115 ALA A O 1
ATOM 823 N N . GLY A 1 116 ? 17.391 -26.193 -12.899 1.00 24.64 116 GLY A N 1
ATOM 824 C CA . GLY A 1 116 ? 17.266 -27.560 -12.390 1.00 24.64 116 GLY A CA 1
ATOM 825 C C . GLY A 1 116 ? 15.806 -28.021 -12.520 1.00 24.64 116 GLY A C 1
ATOM 826 O O . GLY A 1 116 ? 14.914 -27.170 -12.557 1.00 24.64 116 GLY A O 1
ATOM 827 N N . PRO A 1 117 ? 15.535 -29.331 -12.644 1.00 26.41 117 PRO A N 1
ATOM 828 C CA . PRO A 1 117 ? 14.188 -29.822 -12.894 1.00 26.41 117 PRO A CA 1
ATOM 829 C C . PRO A 1 117 ? 13.302 -29.582 -11.669 1.00 26.41 117 PRO A C 1
ATOM 831 O O . PRO A 1 117 ? 13.634 -29.991 -10.557 1.00 26.41 117 PRO A O 1
ATOM 834 N N . VAL A 1 118 ? 12.158 -28.938 -11.899 1.00 27.67 118 VAL A N 1
ATOM 835 C CA . VAL A 1 118 ? 11.018 -28.979 -10.984 1.00 27.67 118 VAL A CA 1
ATOM 836 C C . VAL A 1 118 ? 10.544 -30.427 -10.980 1.00 27.67 118 VAL A C 1
ATOM 838 O O . VAL A 1 118 ? 10.165 -30.965 -12.019 1.00 27.67 118 VAL A O 1
ATOM 841 N N . THR A 1 119 ? 10.658 -31.084 -9.831 1.00 26.94 119 THR A N 1
ATOM 842 C CA . THR A 1 119 ? 9.892 -32.302 -9.588 1.00 26.94 119 THR A CA 1
ATOM 843 C C . THR A 1 119 ? 8.497 -31.849 -9.199 1.00 26.94 119 THR A C 1
ATOM 845 O O . THR A 1 119 ? 8.352 -30.970 -8.349 1.00 26.94 119 THR A O 1
ATOM 848 N N . ASP A 1 120 ? 7.496 -32.396 -9.883 1.00 26.69 120 ASP A N 1
ATOM 849 C CA . ASP A 1 120 ? 6.107 -32.304 -9.462 1.00 26.69 120 ASP A CA 1
ATOM 850 C C . ASP A 1 120 ? 6.022 -32.907 -8.057 1.00 26.69 120 ASP A C 1
ATOM 852 O O . ASP A 1 120 ? 6.063 -34.127 -7.891 1.00 26.69 120 ASP A O 1
ATOM 856 N N . ASP A 1 121 ? 5.960 -32.052 -7.038 1.00 28.34 121 ASP A N 1
ATOM 857 C CA . ASP A 1 121 ? 5.452 -32.468 -5.741 1.00 28.34 121 ASP A CA 1
ATOM 858 C C . ASP A 1 121 ? 3.934 -32.507 -5.915 1.00 28.34 121 ASP A C 1
ATOM 860 O O . ASP A 1 121 ? 3.240 -31.483 -5.890 1.00 28.34 121 ASP A O 1
ATOM 864 N N . GLU A 1 122 ? 3.438 -33.703 -6.242 1.00 32.50 122 GLU A N 1
ATOM 865 C CA . GLU A 1 122 ? 2.022 -34.023 -6.159 1.00 32.50 122 GLU A CA 1
ATOM 866 C C . GLU A 1 122 ? 1.518 -33.496 -4.818 1.00 32.50 122 GLU A C 1
ATOM 868 O O . GLU A 1 122 ? 2.048 -33.844 -3.764 1.00 32.50 122 GLU A O 1
ATOM 873 N N . ALA A 1 123 ? 0.502 -32.634 -4.863 1.00 37.88 123 ALA A N 1
ATOM 874 C CA . ALA A 1 123 ? -0.207 -32.186 -3.681 1.00 37.88 123 ALA A CA 1
ATOM 875 C C . ALA A 1 123 ? -0.761 -33.418 -2.950 1.00 37.88 123 ALA A C 1
ATOM 877 O O . ALA A 1 123 ? -1.848 -33.907 -3.258 1.00 37.88 123 ALA A O 1
ATOM 878 N N . ALA A 1 124 ? 0.021 -33.938 -2.005 1.00 42.25 124 ALA A N 1
ATOM 879 C CA . ALA A 1 124 ? -0.393 -34.999 -1.119 1.00 42.25 124 ALA A CA 1
ATOM 880 C C . ALA A 1 124 ? -1.578 -34.487 -0.299 1.00 42.25 124 ALA A C 1
ATOM 882 O O . ALA A 1 124 ? -1.552 -33.378 0.246 1.00 42.25 124 ALA A O 1
ATOM 883 N N . ASP A 1 125 ? -2.626 -35.303 -0.227 1.00 42.88 125 ASP A N 1
ATOM 884 C CA . ASP A 1 125 ? -3.757 -35.050 0.657 1.00 42.88 125 ASP A CA 1
ATOM 885 C C . ASP A 1 125 ? -3.220 -34.810 2.083 1.00 42.88 125 ASP A C 1
ATOM 887 O O . ASP A 1 125 ? -2.393 -35.594 2.566 1.00 42.88 125 ASP A O 1
ATOM 891 N N . PRO A 1 126 ? -3.631 -33.728 2.769 1.00 42.38 126 PRO A N 1
ATOM 892 C CA . PRO A 1 126 ? -3.010 -33.332 4.023 1.00 42.38 126 PRO A CA 1
ATOM 893 C C . PRO A 1 126 ? -3.181 -34.433 5.070 1.00 42.38 126 PRO A C 1
ATOM 895 O O . PRO A 1 126 ? -4.297 -34.872 5.366 1.00 42.38 126 PRO A O 1
ATOM 898 N N . LEU A 1 127 ? -2.064 -34.855 5.668 1.00 49.44 127 LEU A N 1
ATOM 899 C CA . LEU A 1 127 ? -2.066 -35.813 6.770 1.00 49.44 127 LEU A CA 1
ATOM 900 C C . LEU A 1 127 ? -2.978 -35.295 7.902 1.00 49.44 127 LEU A C 1
ATOM 902 O O . LEU A 1 127 ? -2.987 -34.090 8.178 1.00 49.44 127 LEU A O 1
ATOM 906 N N . PRO A 1 128 ? -3.695 -36.169 8.634 1.00 53.75 128 PRO A N 1
ATOM 907 C CA . PRO A 1 128 ? -4.645 -35.761 9.677 1.00 53.75 128 PRO A CA 1
ATOM 908 C C . PRO A 1 128 ? -4.070 -34.801 10.738 1.00 53.75 128 PRO A C 1
ATOM 910 O O . PRO A 1 128 ? -4.808 -34.009 11.320 1.00 53.75 128 PRO A O 1
ATOM 913 N N . GLY A 1 129 ? -2.751 -34.837 10.975 1.00 56.31 129 GLY A N 1
ATOM 914 C CA . GLY A 1 129 ? -2.056 -33.933 11.896 1.00 56.31 129 GLY A CA 1
ATOM 915 C C . GLY A 1 129 ? -1.818 -32.515 11.358 1.00 56.31 129 GLY A C 1
ATOM 916 O O . GLY A 1 129 ? -1.779 -31.571 12.143 1.00 56.31 129 GLY A O 1
ATOM 917 N N . GLU A 1 130 ? -1.705 -32.318 10.043 1.00 58.28 130 GLU A N 1
ATOM 918 C CA . GLU A 1 130 ? -1.448 -30.995 9.455 1.00 58.28 130 GLU A CA 1
ATOM 919 C C . GLU A 1 130 ? -2.670 -30.082 9.515 1.00 58.28 130 GLU A C 1
ATOM 921 O O . GLU A 1 130 ? -2.540 -28.875 9.734 1.00 58.28 130 GLU A O 1
ATOM 926 N N . LEU A 1 131 ? -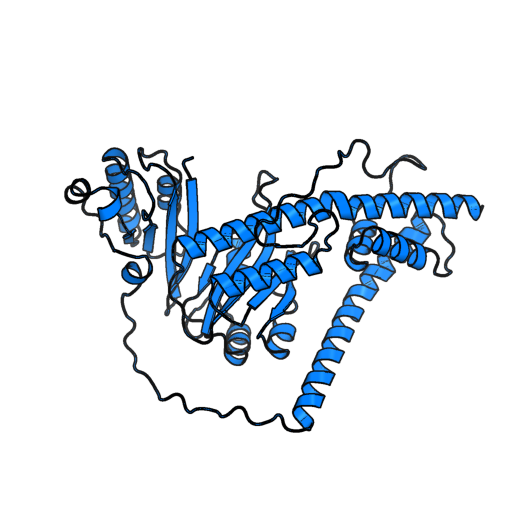3.869 -30.653 9.373 1.00 60.81 131 LEU A N 1
ATOM 927 C CA . LEU A 1 131 ? -5.123 -29.922 9.550 1.00 60.81 131 LEU A CA 1
ATOM 928 C C . LEU A 1 131 ? -5.266 -29.407 10.987 1.00 60.81 131 LEU A C 1
ATOM 930 O O . LEU A 1 131 ? -5.661 -28.256 11.188 1.00 60.81 131 LEU A O 1
ATOM 934 N N . GLU A 1 132 ? -4.879 -30.214 11.977 1.00 71.44 132 GLU A N 1
ATOM 935 C CA . GLU A 1 132 ? -4.901 -29.805 13.383 1.00 71.44 132 GLU A CA 1
ATOM 936 C C . GLU A 1 132 ? -3.835 -28.740 13.677 1.00 71.44 132 GLU A C 1
ATOM 938 O O . GLU A 1 132 ? -4.123 -27.747 14.342 1.00 71.44 132 GLU A O 1
ATOM 943 N N . VAL A 1 133 ? -2.632 -28.852 13.103 1.00 65.31 133 VAL A N 1
ATOM 944 C CA . VAL A 1 133 ? -1.600 -27.805 13.212 1.00 65.31 133 VAL A CA 1
ATOM 945 C C . VAL A 1 133 ? -2.071 -26.485 12.588 1.00 65.31 133 VAL A C 1
ATOM 947 O O . VAL A 1 133 ? -1.903 -25.429 13.203 1.00 65.31 133 VAL A O 1
ATOM 950 N N . ARG A 1 134 ? -2.705 -26.508 11.406 1.00 61.69 134 ARG A N 1
ATOM 951 C CA . ARG A 1 134 ? -3.292 -25.308 10.773 1.00 61.69 134 ARG A CA 1
ATOM 952 C C . ARG A 1 134 ? -4.386 -24.696 11.646 1.00 61.69 134 ARG A C 1
ATOM 954 O O . ARG A 1 134 ? -4.393 -23.485 11.870 1.00 61.69 134 ARG A O 1
ATOM 961 N N . ARG A 1 135 ? -5.276 -25.525 12.198 1.00 69.62 135 ARG A N 1
ATOM 962 C CA . ARG A 1 135 ? -6.325 -25.081 13.123 1.00 69.62 135 ARG A CA 1
ATOM 963 C C . ARG A 1 135 ? -5.736 -24.413 14.365 1.00 69.62 135 ARG A C 1
ATOM 965 O O . ARG A 1 135 ? -6.128 -23.293 14.685 1.00 69.62 135 ARG A O 1
ATOM 972 N N . LEU A 1 136 ? -4.772 -25.056 15.023 1.00 66.88 136 LEU A N 1
ATOM 973 C CA . LEU A 1 136 ? -4.106 -24.525 16.214 1.00 66.88 136 LEU A CA 1
ATOM 974 C C . LEU A 1 136 ? -3.359 -23.219 15.913 1.00 66.88 136 LEU A C 1
ATOM 976 O O . LEU A 1 136 ? -3.403 -22.284 16.709 1.00 66.88 136 LEU A O 1
ATOM 980 N N . ARG A 1 137 ? -2.719 -23.093 14.745 1.00 63.28 137 ARG A N 1
ATOM 981 C CA . ARG A 1 137 ? -2.090 -21.834 14.307 1.00 63.28 137 ARG A CA 1
ATOM 982 C C . ARG A 1 137 ? -3.122 -20.733 14.078 1.00 63.28 137 ARG A C 1
ATOM 984 O O . ARG A 1 137 ? -2.913 -19.602 14.519 1.00 63.28 137 ARG A O 1
ATOM 991 N N . ALA A 1 138 ? -4.247 -21.043 13.434 1.00 56.88 138 ALA A N 1
ATOM 992 C CA . ALA A 1 138 ? -5.353 -20.104 13.280 1.00 56.88 138 ALA A CA 1
ATOM 993 C C . ALA A 1 138 ? -5.915 -19.650 14.639 1.00 56.88 138 ALA A C 1
ATOM 995 O O . ALA A 1 138 ? -6.141 -18.455 14.835 1.00 56.88 138 ALA A O 1
ATOM 996 N N . GLU A 1 139 ? -6.050 -20.568 15.596 1.00 56.50 139 GLU A N 1
ATOM 997 C CA . GLU A 1 139 ? -6.462 -20.269 16.969 1.00 56.50 139 GLU A CA 1
ATOM 998 C C . GLU A 1 139 ? -5.440 -19.381 17.693 1.00 56.50 139 GLU A C 1
ATOM 1000 O O . GLU A 1 139 ? -5.808 -18.346 18.244 1.00 56.50 139 GLU A O 1
ATOM 1005 N N . VAL A 1 140 ? -4.143 -19.696 17.617 1.00 59.81 140 VAL A N 1
ATOM 1006 C CA . VAL A 1 140 ? -3.069 -18.856 18.175 1.00 59.81 140 VAL A CA 1
ATOM 1007 C C . VAL A 1 140 ? -3.091 -17.450 17.573 1.00 59.81 140 VAL A C 1
ATOM 1009 O O . VAL A 1 140 ? -2.898 -16.473 18.301 1.00 59.81 140 VAL A O 1
ATOM 1012 N N . ARG A 1 141 ? -3.353 -17.306 16.267 1.00 61.38 141 ARG A N 1
ATOM 1013 C CA . ARG A 1 141 ? -3.504 -15.987 15.627 1.00 61.38 141 ARG A CA 1
ATOM 1014 C C . ARG A 1 141 ? -4.690 -15.213 16.190 1.00 61.38 141 ARG A C 1
ATOM 1016 O O . ARG A 1 141 ? -4.525 -14.041 16.529 1.00 61.38 141 ARG A O 1
ATOM 1023 N N . ASP A 1 142 ? -5.857 -15.841 16.317 1.00 57.03 142 ASP A N 1
ATOM 1024 C CA . ASP A 1 142 ? -7.040 -15.196 16.897 1.00 57.03 142 ASP A CA 1
ATOM 1025 C C . ASP A 1 142 ? -6.790 -14.801 18.363 1.00 57.03 142 ASP A C 1
ATOM 1027 O O . ASP A 1 142 ? -7.041 -13.660 18.757 1.00 57.03 142 ASP A O 1
ATOM 1031 N N . LEU A 1 143 ? -6.168 -15.681 19.151 1.00 53.41 143 LEU A N 1
ATOM 1032 C CA . LEU A 1 143 ? -5.759 -15.393 20.526 1.00 53.41 143 LEU A CA 1
ATOM 1033 C C . LEU A 1 143 ? -4.782 -14.214 20.603 1.00 53.41 143 LEU A C 1
ATOM 1035 O O . LEU A 1 143 ? -4.980 -13.318 21.422 1.00 53.41 143 LEU A O 1
ATOM 1039 N N . ARG A 1 144 ? -3.770 -14.144 19.730 1.00 59.84 144 ARG A N 1
ATOM 1040 C CA . ARG A 1 144 ? -2.837 -13.003 19.653 1.00 59.84 144 ARG A CA 1
ATOM 1041 C C . ARG A 1 144 ? -3.542 -11.714 19.235 1.00 59.84 144 ARG A C 1
ATOM 1043 O O . ARG A 1 144 ? -3.297 -10.657 19.821 1.00 59.84 144 ARG A O 1
ATOM 1050 N N . ALA A 1 145 ? -4.445 -11.780 18.258 1.00 58.91 145 ALA A N 1
ATOM 1051 C CA . ALA A 1 145 ? -5.243 -10.636 17.833 1.00 58.91 145 ALA A CA 1
ATOM 1052 C C . ALA A 1 145 ? -6.106 -10.095 18.986 1.00 58.91 145 ALA A C 1
ATOM 1054 O O . ALA A 1 145 ? -6.119 -8.881 19.222 1.00 58.91 145 ALA A O 1
ATOM 1055 N N . ARG A 1 146 ? -6.752 -10.986 19.750 1.00 56.25 146 ARG A N 1
ATOM 1056 C CA . ARG A 1 146 ? -7.521 -10.650 20.958 1.00 56.25 146 ARG A CA 1
ATOM 1057 C C . ARG A 1 146 ? -6.631 -10.085 22.062 1.00 56.25 146 ARG A C 1
ATOM 1059 O O . ARG A 1 146 ? -6.944 -9.020 22.588 1.00 56.25 146 ARG A O 1
ATOM 1066 N N . ALA A 1 147 ? -5.502 -10.727 22.359 1.00 52.03 147 ALA A N 1
ATOM 1067 C CA . ALA A 1 147 ? -4.549 -10.295 23.382 1.00 52.03 147 ALA A CA 1
ATOM 1068 C C . ALA A 1 147 ? -3.988 -8.889 23.116 1.00 52.03 147 ALA A C 1
ATOM 1070 O O . ALA A 1 147 ? -3.716 -8.149 24.054 1.00 52.03 147 ALA A O 1
ATOM 1071 N N . ARG A 1 148 ? -3.866 -8.478 21.848 1.00 64.06 148 ARG A N 1
ATOM 1072 C CA . ARG A 1 148 ? -3.456 -7.112 21.475 1.00 64.06 148 ARG A CA 1
ATOM 1073 C C . ARG A 1 148 ? -4.588 -6.097 21.526 1.00 64.06 148 ARG A C 1
ATOM 1075 O O . ARG A 1 148 ? -4.373 -4.953 21.920 1.00 64.06 148 ARG A O 1
ATOM 1082 N N . ALA A 1 149 ? -5.789 -6.484 21.099 1.00 59.00 149 ALA A N 1
ATOM 1083 C CA . ALA A 1 149 ? -6.943 -5.592 21.128 1.00 59.00 149 ALA A CA 1
ATOM 1084 C C . ALA A 1 149 ? -7.417 -5.322 22.565 1.00 59.00 149 ALA A C 1
ATOM 1086 O O . ALA A 1 149 ? -7.887 -4.222 22.853 1.00 59.00 149 ALA A O 1
ATOM 1087 N N . HIS A 1 150 ? -7.267 -6.300 23.461 1.00 67.25 150 HIS A N 1
ATOM 1088 C CA . HIS A 1 150 ? -7.806 -6.249 24.815 1.00 67.25 150 HIS A CA 1
ATOM 1089 C C . HIS A 1 150 ? -7.237 -5.090 25.659 1.00 67.25 150 HIS A C 1
ATOM 1091 O O . HIS A 1 150 ? -8.044 -4.279 26.103 1.00 67.25 150 HIS A O 1
ATOM 1097 N N . PRO A 1 151 ? -5.910 -4.874 25.803 1.00 73.44 151 PRO A N 1
ATOM 1098 C CA . PRO A 1 151 ? -5.378 -3.739 26.568 1.00 73.44 151 PRO A CA 1
ATOM 1099 C C . PRO A 1 151 ? -5.825 -2.377 26.028 1.00 73.44 151 PRO A C 1
ATOM 1101 O O . PRO A 1 151 ? -6.108 -1.457 26.793 1.00 73.44 151 PRO A O 1
ATOM 1104 N N . GLN A 1 152 ? -5.912 -2.244 24.702 1.00 77.25 152 GLN A N 1
ATOM 1105 C CA . GLN A 1 152 ? -6.336 -1.008 24.051 1.00 77.25 152 GLN A CA 1
ATOM 1106 C C . GLN A 1 152 ? -7.818 -0.712 24.309 1.00 77.25 152 GLN A C 1
ATOM 1108 O O . GLN A 1 152 ? -8.173 0.430 24.600 1.00 77.25 152 GLN A O 1
ATOM 1113 N N . ILE A 1 153 ? -8.671 -1.735 24.220 1.00 79.56 153 ILE A N 1
ATOM 1114 C CA . ILE A 1 153 ? -10.095 -1.618 24.537 1.00 79.56 153 ILE A CA 1
ATOM 1115 C C . ILE A 1 153 ? -10.262 -1.322 26.028 1.00 79.56 153 ILE A C 1
ATOM 1117 O O . ILE A 1 153 ? -10.912 -0.338 26.355 1.00 79.56 153 ILE A O 1
ATOM 1121 N N . SER A 1 154 ? -9.614 -2.072 26.922 1.00 84.94 154 SER A N 1
ATOM 1122 C CA . SER A 1 154 ? -9.687 -1.856 28.374 1.00 84.94 154 SER A CA 1
ATOM 1123 C C . SER A 1 154 ? -9.252 -0.445 28.776 1.00 84.94 154 SER A C 1
ATOM 1125 O O . SER A 1 154 ? -9.932 0.210 29.562 1.00 84.94 154 SER A O 1
ATOM 1127 N N . ARG A 1 155 ? -8.177 0.084 28.172 1.00 87.75 155 ARG A N 1
ATOM 1128 C CA . ARG A 1 155 ? -7.768 1.483 28.366 1.00 87.75 155 ARG A CA 1
ATOM 1129 C C . ARG A 1 155 ? -8.854 2.463 27.920 1.00 87.75 155 ARG A C 1
ATOM 1131 O O . ARG A 1 155 ? -9.105 3.441 28.615 1.00 87.75 155 ARG A O 1
ATOM 1138 N N . ALA A 1 156 ? -9.487 2.225 26.773 1.00 89.56 156 ALA A N 1
ATOM 1139 C CA . ALA A 1 156 ? -10.575 3.073 26.296 1.00 89.56 156 ALA A CA 1
ATOM 1140 C C . ALA A 1 156 ? -11.801 3.019 27.220 1.00 89.56 156 ALA A C 1
ATOM 1142 O O . ALA A 1 156 ? -12.414 4.057 27.443 1.00 89.56 156 ALA A O 1
ATOM 1143 N N . LEU A 1 157 ? -12.133 1.851 27.786 1.00 92.44 157 LEU A N 1
ATOM 1144 C CA . LEU A 1 157 ? -13.228 1.711 28.752 1.00 92.44 157 LEU A CA 1
ATOM 1145 C C . LEU A 1 157 ? -12.983 2.562 29.999 1.00 92.44 157 LEU A C 1
ATOM 1147 O O . LEU A 1 157 ? -13.827 3.395 30.311 1.00 92.44 157 LEU A O 1
ATOM 1151 N N . GLY A 1 158 ? -11.798 2.463 30.612 1.00 91.38 158 GLY A N 1
ATOM 1152 C CA . GLY A 1 158 ? -11.447 3.294 31.771 1.00 91.38 158 GLY A CA 1
ATOM 1153 C C . GLY A 1 158 ? -11.485 4.795 31.461 1.00 91.38 158 GLY A C 1
ATOM 1154 O O . GLY A 1 158 ? -11.954 5.597 32.264 1.00 91.38 158 GLY A O 1
ATOM 1155 N N . VAL A 1 159 ? -11.071 5.185 30.251 1.00 92.75 159 VAL A N 1
ATOM 1156 C CA . VAL A 1 159 ? -11.193 6.570 29.772 1.00 92.75 159 VAL A CA 1
ATOM 1157 C C . VAL A 1 159 ? -12.660 7.000 29.629 1.00 92.75 159 VAL A C 1
ATOM 1159 O O . VAL A 1 159 ? -12.988 8.137 29.950 1.00 92.75 159 VAL A O 1
ATOM 1162 N N . LEU A 1 160 ? -13.561 6.140 29.146 1.00 92.69 160 LEU A N 1
ATOM 1163 C CA . LEU A 1 160 ? -14.993 6.462 29.053 1.00 92.69 160 LEU A CA 1
ATOM 1164 C C . LEU A 1 160 ? -15.643 6.562 30.438 1.00 92.69 160 LEU A C 1
ATOM 1166 O O . LEU A 1 160 ? -16.428 7.479 30.679 1.00 92.69 160 LEU A O 1
ATOM 1170 N N . GLU A 1 161 ? -15.317 5.634 31.331 1.00 93.88 161 GLU A N 1
ATOM 1171 C CA . GLU A 1 161 ? -15.818 5.598 32.706 1.00 93.88 161 GLU A CA 1
ATOM 1172 C C . GLU A 1 161 ? -15.454 6.884 33.449 1.00 93.88 161 GLU A C 1
ATOM 1174 O O . GLU A 1 161 ? -16.341 7.550 33.980 1.00 93.88 161 GLU A O 1
ATOM 1179 N N . GLU A 1 162 ? -14.188 7.298 33.379 1.00 92.50 162 GLU A N 1
ATOM 1180 C CA . GLU A 1 162 ? -13.703 8.542 33.980 1.00 92.50 162 GLU A CA 1
ATOM 1181 C C . GLU A 1 162 ? -14.332 9.781 33.327 1.00 92.50 162 GLU A C 1
ATOM 1183 O O . GLU A 1 162 ? -14.922 10.618 34.015 1.00 92.50 162 GLU A O 1
ATOM 1188 N N . ARG A 1 163 ? -14.295 9.882 31.990 1.00 91.06 163 ARG A N 1
ATOM 1189 C CA . ARG A 1 163 ? -14.733 11.095 31.276 1.00 91.06 163 ARG A CA 1
ATOM 1190 C C . ARG A 1 163 ? -16.202 11.428 31.484 1.00 91.06 163 ARG A C 1
ATOM 1192 O O . ARG A 1 163 ? -16.560 12.611 31.440 1.00 91.06 163 ARG A O 1
ATOM 1199 N N . TYR A 1 164 ? -17.041 10.405 31.633 1.00 90.50 164 TYR A N 1
ATOM 1200 C CA . TYR A 1 164 ? -18.496 10.539 31.684 1.00 90.50 164 TYR A CA 1
ATOM 1201 C C . TYR A 1 164 ? -19.103 10.120 33.029 1.00 90.50 164 TYR A C 1
ATOM 1203 O O . TYR A 1 164 ? -20.316 10.251 33.194 1.00 90.50 164 TYR A O 1
ATOM 1211 N N . GLY A 1 165 ? -18.305 9.659 33.996 1.00 90.12 165 GLY A N 1
ATOM 1212 C CA . GLY A 1 165 ? -18.804 9.149 35.276 1.00 90.12 165 GLY A CA 1
ATOM 1213 C C . GLY A 1 165 ? -19.752 7.965 35.088 1.00 90.12 165 GLY A C 1
ATOM 1214 O O . GLY A 1 165 ? -20.838 7.953 35.664 1.00 90.12 165 GLY A O 1
ATOM 1215 N N . LEU A 1 166 ? -19.397 7.032 34.199 1.00 91.50 166 LEU A N 1
ATOM 1216 C CA . LEU A 1 166 ? -20.207 5.834 33.966 1.00 91.50 166 LEU A CA 1
ATOM 1217 C C . LEU A 1 166 ? -19.974 4.821 35.094 1.00 91.50 166 LEU A C 1
ATOM 1219 O O . LEU A 1 166 ? -18.861 4.757 35.620 1.00 91.50 166 LEU A O 1
ATOM 1223 N N . PRO A 1 167 ? -20.981 4.005 35.448 1.00 88.62 167 PRO A N 1
ATOM 1224 C CA . PRO A 1 167 ? -20.775 2.935 36.411 1.00 88.62 167 PRO A CA 1
ATOM 1225 C C . PRO A 1 167 ? -19.806 1.876 35.858 1.00 88.62 167 PRO A C 1
ATOM 1227 O O . PRO A 1 167 ? -19.735 1.645 34.648 1.00 88.62 167 PRO A O 1
ATOM 1230 N N . LEU A 1 168 ? -19.082 1.209 36.761 1.00 82.94 168 LEU A N 1
ATOM 1231 C CA . LEU A 1 168 ? -18.124 0.135 36.458 1.00 82.94 168 LEU A CA 1
ATOM 1232 C C . LEU A 1 168 ? -18.843 -1.210 36.192 1.00 82.94 168 LEU A C 1
ATOM 1234 O O . LEU A 1 168 ? -18.482 -2.238 36.758 1.00 82.94 168 LEU A O 1
ATOM 1238 N N . ASP A 1 169 ? -19.906 -1.200 35.380 1.00 80.94 169 ASP A N 1
ATOM 1239 C CA . ASP A 1 169 ? -20.875 -2.300 35.217 1.00 80.94 169 ASP A CA 1
ATOM 1240 C C . ASP A 1 169 ? -21.095 -2.711 33.746 1.00 80.94 169 ASP A C 1
ATOM 1242 O O . ASP A 1 169 ? -22.210 -2.967 33.298 1.00 80.94 169 ASP A O 1
ATOM 1246 N N . HIS A 1 170 ? -20.015 -2.750 32.960 1.00 88.94 170 HIS A N 1
ATOM 1247 C CA . HIS A 1 170 ? -20.018 -3.005 31.508 1.00 88.94 170 HIS A CA 1
ATOM 1248 C C . HIS A 1 170 ? -20.738 -1.952 30.646 1.00 88.94 170 HIS A C 1
ATOM 1250 O O . HIS A 1 170 ? -20.673 -2.038 29.416 1.00 88.94 170 HIS A O 1
ATOM 1256 N N . THR A 1 171 ? -21.337 -0.910 31.237 1.00 92.62 171 THR A N 1
ATOM 1257 C CA . THR A 1 171 ? -21.996 0.176 30.494 1.00 92.62 171 THR A CA 1
ATOM 1258 C C . THR A 1 171 ? -21.076 0.786 29.431 1.00 92.62 171 THR A C 1
ATOM 1260 O O . THR A 1 171 ? -21.486 0.942 28.279 1.00 92.62 171 THR A O 1
ATOM 1263 N N . ALA A 1 172 ? -19.817 1.088 29.767 1.00 92.44 172 ALA A N 1
ATOM 1264 C CA . ALA A 1 172 ? -18.860 1.656 28.814 1.00 92.44 172 ALA A CA 1
ATOM 1265 C C . ALA A 1 172 ? -18.614 0.737 27.601 1.00 92.44 172 ALA A C 1
ATOM 1267 O O . ALA A 1 172 ? -18.518 1.215 26.467 1.00 92.44 172 ALA A O 1
ATOM 1268 N N . PHE A 1 173 ? -18.565 -0.580 27.821 1.00 92.44 173 PHE A N 1
ATOM 1269 C CA . PHE A 1 173 ? -18.367 -1.567 26.761 1.00 92.44 173 PHE A CA 1
ATOM 1270 C C . PHE A 1 173 ? -19.581 -1.662 25.835 1.00 92.44 173 PHE A C 1
ATOM 1272 O O . PHE A 1 173 ? -19.418 -1.644 24.615 1.00 92.44 173 PHE A O 1
ATOM 1279 N N . GLU A 1 174 ? -20.797 -1.693 26.385 1.00 94.75 174 GLU A N 1
ATOM 1280 C CA . GLU A 1 174 ? -22.022 -1.740 25.579 1.00 94.75 174 GLU A CA 1
ATOM 1281 C C . GLU A 1 174 ? -22.220 -0.464 24.750 1.00 94.75 174 GLU A C 1
ATOM 1283 O O . GLU A 1 174 ? -22.604 -0.536 23.580 1.00 94.75 174 GLU A O 1
ATOM 1288 N N . LEU A 1 175 ? -21.879 0.707 25.298 1.00 95.56 175 LEU A N 1
ATOM 1289 C CA . LEU A 1 175 ? -21.886 1.958 24.536 1.00 95.56 175 LEU A CA 1
ATOM 1290 C C . LEU A 1 175 ? -20.877 1.924 23.379 1.00 95.56 175 LEU A C 1
ATOM 1292 O O . LEU A 1 175 ? -21.231 2.251 22.242 1.00 95.56 175 LEU A O 1
ATOM 1296 N N . LEU A 1 176 ? -19.644 1.483 23.651 1.00 93.25 176 LEU A N 1
ATOM 1297 C CA . LEU A 1 176 ? -18.591 1.348 22.643 1.00 93.25 176 LEU A CA 1
ATOM 1298 C C . LEU A 1 176 ? -19.001 0.372 21.528 1.00 93.25 176 LEU A C 1
ATOM 1300 O O . LEU A 1 176 ? -18.851 0.676 20.343 1.00 93.25 176 LEU A O 1
ATOM 1304 N N . LYS A 1 177 ? -19.561 -0.784 21.896 1.00 90.50 177 LYS A N 1
ATOM 1305 C CA . LYS A 1 177 ? -20.069 -1.808 20.974 1.00 90.50 177 LYS A CA 1
ATOM 1306 C C . LYS A 1 177 ? -21.219 -1.286 20.119 1.00 90.50 177 LYS A C 1
ATOM 1308 O O . LYS A 1 177 ? -21.184 -1.456 18.902 1.00 90.50 177 LYS A O 1
ATOM 1313 N N . LYS A 1 178 ? -22.194 -0.599 20.720 1.00 94.38 178 LYS A N 1
ATOM 1314 C CA . LYS A 1 178 ? -23.340 -0.015 20.010 1.00 94.38 178 LYS A CA 1
ATOM 1315 C C . LYS A 1 178 ? -22.905 1.014 18.967 1.00 94.38 178 LYS A C 1
ATOM 1317 O O . LYS A 1 178 ? -23.364 0.951 17.828 1.00 94.38 178 LYS A O 1
ATOM 1322 N N . ALA A 1 179 ? -22.003 1.929 19.327 1.00 93.94 179 ALA A N 1
ATOM 1323 C CA . ALA A 1 179 ? -21.470 2.922 18.392 1.00 93.94 179 ALA A CA 1
ATOM 1324 C C . ALA A 1 179 ? -20.654 2.262 17.264 1.00 93.94 179 ALA A C 1
ATOM 1326 O O . ALA A 1 179 ? -20.823 2.597 16.093 1.00 93.94 179 ALA A O 1
ATOM 1327 N N . SER A 1 180 ? -19.834 1.261 17.607 1.00 90.00 180 SER A N 1
ATOM 1328 C CA . SER A 1 180 ? -19.059 0.463 16.650 1.00 90.00 180 SER A CA 1
ATOM 1329 C C . SER A 1 180 ? -19.951 -0.233 15.616 1.00 90.00 180 SER A C 1
ATOM 1331 O O . SER A 1 180 ? -19.697 -0.114 14.419 1.00 90.00 180 SER A O 1
ATOM 1333 N N . GLN A 1 181 ? -21.019 -0.902 16.058 1.00 91.25 181 GLN A N 1
ATOM 1334 C CA . GLN A 1 181 ? -21.958 -1.605 15.180 1.00 91.25 181 GLN A CA 1
ATOM 1335 C C . GLN A 1 181 ? -22.767 -0.646 14.302 1.00 91.25 181 GLN A C 1
ATOM 1337 O O . GLN A 1 181 ? -22.884 -0.878 13.103 1.00 91.25 181 GLN A O 1
ATOM 1342 N N . ARG A 1 182 ? -23.285 0.450 14.875 1.00 92.19 182 ARG A N 1
ATOM 1343 C CA . ARG A 1 182 ? -24.130 1.418 14.155 1.00 92.19 182 ARG A CA 1
ATOM 1344 C C . ARG A 1 182 ? -23.407 2.081 12.984 1.00 92.19 182 ARG A C 1
ATOM 1346 O O . ARG A 1 182 ? -24.027 2.330 11.959 1.00 92.19 182 ARG A O 1
ATOM 1353 N N . HIS A 1 183 ? -22.116 2.354 13.146 1.00 90.88 183 HIS A N 1
ATOM 1354 C CA . HIS A 1 183 ? -21.284 2.978 12.116 1.00 90.88 183 HIS A CA 1
ATOM 1355 C C . HIS A 1 183 ? -20.421 1.972 11.344 1.00 90.88 183 HIS A C 1
ATOM 1357 O O . HIS A 1 183 ? -19.561 2.383 10.572 1.00 90.88 183 HIS A O 1
ATOM 1363 N N . ASN A 1 184 ? -20.610 0.662 11.559 1.00 88.06 184 ASN A N 1
ATOM 1364 C CA . ASN A 1 184 ? -19.846 -0.398 10.892 1.00 88.06 184 ASN A CA 1
ATOM 1365 C C . ASN A 1 184 ? -18.310 -0.232 11.028 1.00 88.06 184 ASN A C 1
ATOM 1367 O O . ASN A 1 184 ? -17.535 -0.600 10.143 1.00 88.06 184 ASN A O 1
ATOM 1371 N N . VAL A 1 185 ? -17.846 0.325 12.155 1.00 89.69 185 VAL A N 1
ATOM 1372 C CA . VAL A 1 185 ? -16.419 0.532 12.447 1.00 89.69 185 VAL A CA 1
ATOM 1373 C C . VAL A 1 185 ? -15.905 -0.545 13.387 1.00 89.69 185 VAL A C 1
ATOM 1375 O O . VAL A 1 185 ? -16.602 -0.989 14.295 1.00 89.69 185 VAL A O 1
ATOM 1378 N N . ARG A 1 186 ? -14.644 -0.958 13.228 1.00 85.25 186 ARG A N 1
ATOM 1379 C CA . ARG A 1 186 ? -14.032 -1.931 14.143 1.00 85.25 186 ARG A CA 1
ATOM 1380 C C . ARG A 1 186 ? -13.882 -1.340 15.546 1.00 85.25 186 ARG A C 1
ATOM 1382 O O . ARG A 1 186 ? -13.298 -0.269 15.702 1.00 85.25 186 ARG A O 1
ATOM 1389 N N . MET A 1 187 ? -14.284 -2.097 16.567 1.00 85.88 187 MET A N 1
ATOM 1390 C CA . MET A 1 187 ? -14.211 -1.678 17.975 1.00 85.88 187 MET A CA 1
ATOM 1391 C C . MET A 1 187 ? -12.813 -1.199 18.389 1.00 85.88 187 MET A C 1
ATOM 1393 O O . MET A 1 187 ? -12.691 -0.172 19.045 1.00 85.88 187 MET A O 1
ATOM 1397 N N . ARG A 1 188 ? -11.745 -1.876 17.940 1.00 84.50 188 ARG A N 1
ATOM 1398 C CA . ARG A 1 188 ? -10.355 -1.461 18.206 1.00 84.50 188 ARG A CA 1
ATOM 1399 C C . ARG A 1 188 ? -10.033 -0.069 17.652 1.00 84.50 188 ARG A C 1
ATOM 1401 O O . ARG A 1 188 ? -9.332 0.693 18.306 1.00 84.50 188 ARG A O 1
ATOM 1408 N N . ALA A 1 189 ? -10.540 0.266 16.465 1.00 86.56 189 ALA A N 1
ATOM 1409 C CA . ALA A 1 189 ? -10.325 1.580 15.861 1.00 86.56 189 ALA A CA 1
ATOM 1410 C C . ALA A 1 189 ? -11.061 2.676 16.645 1.00 86.56 189 ALA A C 1
ATOM 1412 O O . ALA A 1 189 ? -10.481 3.722 16.922 1.00 86.56 189 ALA A O 1
ATOM 1413 N N . LEU A 1 190 ? -12.300 2.407 17.071 1.00 91.31 190 LEU A N 1
ATOM 1414 C CA . LEU A 1 190 ? -13.063 3.332 17.910 1.00 91.31 190 LEU A CA 1
ATOM 1415 C C . LEU A 1 190 ? -12.427 3.504 19.299 1.00 91.31 190 LEU A C 1
ATOM 1417 O O . LEU A 1 190 ? -12.278 4.628 19.766 1.00 91.31 190 LEU A O 1
ATOM 1421 N N . ALA A 1 191 ? -11.957 2.419 19.919 1.00 89.19 191 ALA A N 1
ATOM 1422 C CA . ALA A 1 191 ? -11.207 2.461 21.175 1.00 89.19 191 ALA A CA 1
ATOM 1423 C C . ALA A 1 191 ? -9.913 3.288 21.049 1.00 89.19 191 ALA A C 1
ATOM 1425 O O . ALA A 1 191 ? -9.608 4.095 21.925 1.00 89.19 191 ALA A O 1
ATOM 1426 N N . ALA A 1 192 ? -9.177 3.142 19.938 1.00 86.44 192 ALA A N 1
ATOM 1427 C CA . ALA A 1 192 ? -8.023 3.989 19.633 1.00 86.44 192 ALA A CA 1
ATOM 1428 C C . ALA A 1 192 ? -8.403 5.474 19.612 1.00 86.44 192 ALA A C 1
ATOM 1430 O O . ALA A 1 192 ? -7.725 6.290 20.231 1.00 86.44 192 ALA A O 1
ATOM 1431 N N . ALA A 1 193 ? -9.501 5.808 18.928 1.00 89.50 193 ALA A N 1
ATOM 1432 C CA . ALA A 1 193 ? -9.979 7.178 18.798 1.00 89.50 193 ALA A CA 1
ATOM 1433 C C . ALA A 1 193 ? -10.404 7.769 20.153 1.00 89.50 193 ALA A C 1
ATOM 1435 O O . ALA A 1 193 ? -10.039 8.898 20.465 1.00 89.50 193 ALA A O 1
ATOM 1436 N N . VAL A 1 194 ? -11.084 6.993 21.005 1.00 92.81 194 VAL A N 1
ATOM 1437 C CA . VAL A 1 194 ? -11.436 7.414 22.374 1.00 92.81 194 VAL A CA 1
ATOM 1438 C C . VAL A 1 194 ? -10.198 7.851 23.155 1.00 92.81 194 VAL A C 1
ATOM 1440 O O . VAL A 1 194 ? -10.216 8.898 23.801 1.00 92.81 194 VAL A O 1
ATOM 1443 N N . VAL A 1 195 ? -9.119 7.071 23.087 1.00 90.00 195 VAL A N 1
ATOM 1444 C CA . VAL A 1 195 ? -7.869 7.379 23.792 1.00 90.00 195 VAL A CA 1
ATOM 1445 C C . VAL A 1 195 ? -7.150 8.574 23.162 1.00 90.00 195 VAL A C 1
ATOM 1447 O O . VAL A 1 195 ? -6.636 9.418 23.891 1.00 90.00 195 VAL A O 1
ATOM 1450 N N . ALA A 1 196 ? -7.107 8.644 21.830 1.00 87.00 196 ALA A N 1
ATOM 1451 C CA . ALA A 1 196 ? -6.336 9.643 21.094 1.00 87.00 196 ALA A CA 1
ATOM 1452 C C . ALA A 1 196 ? -6.939 11.051 21.158 1.00 87.00 196 ALA A C 1
ATOM 1454 O O . ALA A 1 196 ? -6.198 12.030 21.207 1.00 87.00 196 ALA A O 1
ATOM 1455 N N . TYR A 1 197 ? -8.267 11.165 21.157 1.00 88.69 197 TYR A N 1
ATOM 1456 C CA . TYR A 1 197 ? -8.927 12.462 21.157 1.00 88.69 197 TYR A CA 1
ATOM 1457 C C . TYR A 1 197 ? -9.332 12.885 22.584 1.00 88.69 197 TYR A C 1
ATOM 1459 O O . TYR A 1 197 ? -9.890 12.071 23.333 1.00 88.69 197 TYR A O 1
ATOM 1467 N N . PRO A 1 198 ? -9.095 14.151 22.979 1.00 84.50 198 PRO A N 1
ATOM 1468 C CA . PRO A 1 198 ? -9.625 14.706 24.222 1.00 84.50 198 PRO A CA 1
ATOM 1469 C C . PRO A 1 198 ? -11.139 14.922 24.117 1.00 84.50 198 PRO A C 1
ATOM 1471 O O . PRO A 1 198 ? -11.668 15.111 23.022 1.00 84.50 198 PRO A O 1
ATOM 1474 N N . ARG A 1 199 ? -11.842 14.903 25.258 1.00 80.75 199 ARG A N 1
ATOM 1475 C CA . ARG A 1 199 ? -13.290 15.167 25.289 1.00 80.75 199 ARG A CA 1
ATOM 1476 C C . ARG A 1 199 ? -13.602 16.605 24.825 1.00 80.75 199 ARG A C 1
ATOM 1478 O O . ARG A 1 199 ? -12.765 17.482 25.039 1.00 80.75 199 ARG A O 1
ATOM 1485 N N . PRO A 1 200 ? -14.806 16.872 24.285 1.00 81.38 200 PRO A N 1
ATOM 1486 C CA . PRO A 1 200 ? -15.223 18.230 23.933 1.00 81.38 200 PRO A CA 1
ATOM 1487 C C . PRO A 1 200 ? -15.182 19.168 25.154 1.00 81.38 200 PRO A C 1
ATOM 1489 O O . PRO A 1 200 ? -15.585 18.772 26.249 1.00 81.38 200 PRO A O 1
ATOM 1492 N N . GLU A 1 201 ? -14.720 20.412 24.973 1.00 69.88 201 GLU A N 1
ATOM 1493 C CA . GLU A 1 201 ? -14.558 21.392 26.068 1.00 69.88 201 GLU A CA 1
ATOM 1494 C C . GLU A 1 201 ? -15.890 21.796 26.715 1.00 69.88 201 GLU A C 1
ATOM 1496 O O . GLU A 1 201 ? -15.972 22.006 27.926 1.00 69.88 201 GLU A O 1
ATOM 1501 N N . ARG A 1 202 ? -16.959 21.890 25.916 1.00 67.88 202 ARG A N 1
ATOM 1502 C CA . ARG A 1 202 ? -18.303 22.205 26.409 1.00 67.88 202 ARG A CA 1
ATOM 1503 C C . ARG A 1 202 ? -19.044 20.931 26.787 1.00 67.88 202 ARG A C 1
ATOM 1505 O O . ARG A 1 202 ? -19.180 20.019 25.973 1.00 67.88 202 ARG A O 1
ATOM 1512 N N . ALA A 1 203 ? -19.601 20.908 27.996 1.00 64.12 203 ALA A N 1
ATOM 1513 C CA . ALA A 1 203 ? -20.462 19.826 28.457 1.00 64.12 203 ALA A CA 1
ATOM 1514 C C . ALA A 1 203 ? -21.695 19.690 27.539 1.00 64.12 203 ALA A C 1
ATOM 1516 O O . ALA A 1 203 ? -22.602 20.520 27.575 1.00 64.12 203 ALA A O 1
ATOM 1517 N N . GLY A 1 204 ? -21.719 18.638 26.714 1.00 64.69 204 GLY A N 1
ATOM 1518 C CA . GLY A 1 204 ? -22.764 18.392 25.713 1.00 64.69 204 GLY A CA 1
ATOM 1519 C C . GLY A 1 204 ? -22.519 19.025 24.337 1.00 64.69 204 GLY A C 1
ATOM 1520 O O . GLY A 1 204 ? -23.442 19.054 23.528 1.00 64.69 204 GLY A O 1
ATOM 1521 N N . GLY A 1 205 ? -21.318 19.547 24.070 1.00 75.12 205 GLY A N 1
ATOM 1522 C CA . GLY A 1 205 ? -20.910 19.985 22.734 1.00 75.12 205 GLY A CA 1
ATOM 1523 C C . GLY A 1 205 ? -20.508 18.813 21.833 1.00 75.12 205 GLY A C 1
ATOM 1524 O O . GLY A 1 205 ? -20.050 17.784 22.321 1.00 75.12 205 GLY A O 1
ATOM 1525 N N . ALA A 1 206 ? -20.650 18.984 20.517 1.00 78.06 206 ALA A N 1
ATOM 1526 C CA . ALA A 1 206 ? -20.137 18.024 19.541 1.00 78.06 206 ALA A CA 1
ATOM 1527 C C . ALA A 1 206 ? -18.603 17.972 19.577 1.00 78.06 206 ALA A C 1
ATOM 1529 O O . ALA A 1 206 ? -17.941 18.980 19.840 1.00 78.06 206 ALA A O 1
ATOM 1530 N N . TRP A 1 207 ? -18.037 16.812 19.259 1.00 83.31 207 TRP A N 1
ATOM 1531 C CA . TRP A 1 207 ? -16.589 16.606 19.247 1.00 83.31 207 TRP A CA 1
ATOM 1532 C C . TRP A 1 207 ? -15.892 17.381 18.134 1.00 83.31 207 TRP A C 1
ATOM 1534 O O . TRP A 1 207 ? -14.785 17.885 18.308 1.00 83.31 207 TRP A O 1
ATOM 1544 N N . PHE A 1 208 ? -16.564 17.526 16.997 1.00 84.75 208 PHE A N 1
ATOM 1545 C CA . PHE A 1 208 ? -15.990 18.131 15.801 1.00 84.75 208 PHE A CA 1
ATOM 1546 C C . PHE A 1 208 ? -16.969 19.156 15.212 1.00 84.75 208 PHE A C 1
ATOM 1548 O O . PHE A 1 208 ? -17.598 18.896 14.181 1.00 84.75 208 PHE A O 1
ATOM 1555 N N . PRO A 1 209 ? -17.157 20.309 15.882 1.00 79.19 209 PRO A N 1
ATOM 1556 C CA . PRO A 1 209 ? -18.096 21.326 15.427 1.00 79.19 209 PRO A CA 1
ATOM 1557 C C . PRO A 1 209 ? -17.701 21.843 14.039 1.00 79.19 209 PRO A C 1
ATOM 1559 O O . PRO A 1 209 ? -16.535 22.128 13.777 1.00 79.19 209 PRO A O 1
ATOM 1562 N N . GLY A 1 210 ? -18.680 21.955 13.139 1.00 77.94 210 GLY A N 1
ATOM 1563 C CA . GLY A 1 210 ? -18.458 22.440 11.774 1.00 77.94 210 GLY A CA 1
ATOM 1564 C C . GLY A 1 210 ? -17.821 21.425 10.816 1.00 77.94 210 GLY A C 1
ATOM 1565 O O . GLY A 1 210 ? -17.529 21.791 9.677 1.00 77.94 210 GLY A O 1
ATOM 1566 N N . ARG A 1 211 ? -17.625 20.156 11.217 1.00 84.44 211 ARG A N 1
ATOM 1567 C CA . ARG A 1 211 ? -17.203 19.110 10.273 1.00 84.44 211 ARG A CA 1
ATOM 1568 C C . ARG A 1 211 ? -18.291 18.905 9.216 1.00 84.44 211 ARG A C 1
ATOM 1570 O O . ARG A 1 211 ? -19.416 18.529 9.531 1.00 84.44 211 ARG A O 1
ATOM 1577 N N . LEU A 1 212 ? -17.931 19.116 7.953 1.00 77.81 212 LEU A N 1
ATOM 1578 C CA . LEU A 1 212 ? -18.809 18.851 6.817 1.00 77.81 212 LEU A CA 1
ATOM 1579 C C . LEU A 1 212 ? -18.826 17.354 6.500 1.00 77.81 212 LEU A C 1
ATOM 1581 O O . LEU A 1 212 ? -17.768 16.742 6.339 1.00 77.81 212 LEU A O 1
ATOM 1585 N N . ALA A 1 213 ? -20.021 16.785 6.347 1.00 77.69 213 ALA A N 1
ATOM 1586 C CA . ALA A 1 213 ? -20.185 15.448 5.793 1.00 77.69 213 ALA A CA 1
ATOM 1587 C C . ALA A 1 213 ? -19.794 15.477 4.309 1.00 77.69 213 ALA A C 1
ATOM 1589 O O . ALA A 1 213 ? -20.451 16.124 3.492 1.00 77.69 213 ALA A O 1
ATOM 1590 N N . ARG A 1 214 ? -18.691 14.809 3.963 1.00 84.44 214 ARG A N 1
ATOM 1591 C CA . ARG A 1 214 ? -18.259 14.633 2.572 1.00 84.44 214 ARG A CA 1
ATOM 1592 C C . ARG A 1 214 ? -18.680 13.248 2.084 1.00 84.44 214 ARG A C 1
ATOM 1594 O O . ARG A 1 214 ? -18.582 12.304 2.871 1.00 84.44 214 ARG A O 1
ATOM 1601 N N . PRO A 1 215 ? -19.105 13.098 0.818 1.00 91.12 215 PRO A N 1
ATOM 1602 C CA . PRO A 1 215 ? -19.376 11.778 0.263 1.00 91.12 215 PRO A CA 1
ATOM 1603 C C . PRO A 1 215 ? -18.091 10.942 0.223 1.00 91.12 215 PRO A C 1
ATOM 1605 O O . PRO A 1 215 ? -17.000 11.483 0.013 1.00 91.12 215 PRO A O 1
ATOM 1608 N N . ALA A 1 216 ? -18.226 9.626 0.394 1.00 93.56 216 ALA A N 1
ATOM 1609 C CA . ALA A 1 216 ? -17.135 8.685 0.184 1.00 93.56 216 ALA A CA 1
ATOM 1610 C C . ALA A 1 216 ? -16.498 8.866 -1.204 1.00 93.56 216 ALA A C 1
ATOM 1612 O O . ALA A 1 216 ? -17.223 8.955 -2.202 1.00 93.56 216 ALA A O 1
ATOM 1613 N N . PRO A 1 217 ? -15.156 8.893 -1.288 1.00 94.00 217 PRO A N 1
ATOM 1614 C CA . PRO A 1 217 ? -14.448 8.825 -2.556 1.00 94.00 217 PRO A CA 1
ATOM 1615 C C . PRO A 1 217 ? -14.825 7.556 -3.337 1.00 94.00 217 PRO A C 1
ATOM 1617 O O . PRO A 1 217 ? -15.038 6.507 -2.722 1.00 94.00 217 PRO A O 1
ATOM 1620 N N . PRO A 1 218 ? -14.877 7.620 -4.677 1.00 93.31 218 PRO A N 1
ATOM 1621 C CA . PRO A 1 218 ? -15.208 6.460 -5.491 1.00 93.31 218 PRO A CA 1
ATOM 1622 C C . PRO A 1 218 ? -14.117 5.387 -5.405 1.00 93.31 218 PRO A C 1
ATOM 1624 O O . PRO A 1 218 ? -12.926 5.692 -5.300 1.00 93.31 218 PRO A O 1
ATOM 1627 N N . LEU A 1 219 ? -14.537 4.128 -5.530 1.00 95.25 219 LEU A N 1
ATOM 1628 C CA . LEU A 1 219 ? -13.670 2.963 -5.691 1.00 95.25 219 LEU A CA 1
ATOM 1629 C C . LEU A 1 219 ? -14.062 2.243 -6.994 1.00 95.25 219 LEU A C 1
ATOM 1631 O O . LEU A 1 219 ? -14.876 1.325 -6.953 1.00 95.25 219 LEU A O 1
ATOM 1635 N N . PRO A 1 220 ? -13.524 2.650 -8.160 1.00 93.56 220 PRO A N 1
ATOM 1636 C CA . PRO A 1 220 ? -13.950 2.131 -9.467 1.00 93.56 220 PRO A CA 1
ATOM 1637 C C . PRO A 1 220 ? -13.809 0.612 -9.628 1.00 93.56 220 PRO A C 1
ATOM 1639 O O . PRO A 1 220 ? -14.530 0.008 -10.411 1.00 93.56 220 PRO A O 1
ATOM 1642 N N . PHE A 1 221 ? -12.900 -0.007 -8.874 1.00 92.62 221 PHE A N 1
ATOM 1643 C CA . PHE A 1 221 ? -12.665 -1.451 -8.885 1.00 92.62 221 PHE A CA 1
ATOM 1644 C C . PHE A 1 221 ? -13.545 -2.234 -7.895 1.00 92.62 221 PHE A C 1
ATOM 1646 O O . PHE A 1 221 ? -13.459 -3.458 -7.833 1.00 92.62 221 PHE A O 1
ATOM 1653 N N . ALA A 1 222 ? -14.344 -1.559 -7.063 1.00 87.19 222 ALA A N 1
ATOM 1654 C CA . ALA A 1 222 ? -15.051 -2.194 -5.950 1.00 87.19 222 ALA A CA 1
ATOM 1655 C C . ALA A 1 222 ? -16.379 -2.872 -6.338 1.00 87.19 222 ALA A C 1
ATOM 1657 O O . ALA A 1 222 ? -17.047 -3.423 -5.462 1.00 87.19 222 ALA A O 1
ATOM 1658 N N . GLY A 1 223 ? -16.747 -2.866 -7.626 1.00 84.69 223 GLY A N 1
ATOM 1659 C CA . GLY A 1 223 ? -17.962 -3.510 -8.134 1.00 84.69 223 GLY A CA 1
ATOM 1660 C C . GLY A 1 223 ? -19.215 -3.040 -7.389 1.00 84.69 223 GLY A C 1
ATOM 1661 O O . GLY A 1 223 ? -19.466 -1.841 -7.298 1.00 84.69 223 GLY A O 1
ATOM 1662 N N . ASP A 1 224 ? -19.953 -3.990 -6.809 1.00 86.94 224 ASP A N 1
ATOM 1663 C CA . ASP A 1 224 ? -21.236 -3.768 -6.119 1.00 86.94 224 ASP A CA 1
ATOM 1664 C C . ASP A 1 224 ? -21.110 -3.255 -4.671 1.00 86.94 224 ASP A C 1
ATOM 1666 O O . ASP A 1 224 ? -22.102 -3.162 -3.944 1.00 86.94 224 ASP A O 1
ATOM 1670 N N . ILE A 1 225 ? -19.898 -2.955 -4.196 1.00 91.31 225 ILE A N 1
ATOM 1671 C CA . ILE A 1 225 ? -19.715 -2.426 -2.842 1.00 91.31 225 ILE A CA 1
ATOM 1672 C C . ILE A 1 225 ? -20.322 -1.022 -2.756 1.00 91.31 225 ILE A C 1
ATOM 1674 O O . ILE A 1 225 ? -19.848 -0.087 -3.401 1.00 91.31 225 ILE A O 1
ATOM 1678 N N . ASP A 1 226 ? -21.303 -0.844 -1.866 1.00 93.50 226 ASP A N 1
ATOM 1679 C CA . ASP A 1 226 ? -21.750 0.486 -1.448 1.00 93.50 226 ASP A CA 1
ATOM 1680 C C . ASP A 1 226 ? -20.625 1.182 -0.669 1.00 93.50 226 ASP A C 1
ATOM 1682 O O . ASP A 1 226 ? -20.447 0.993 0.537 1.00 93.50 226 ASP A O 1
ATOM 1686 N N . VAL A 1 227 ? -19.852 2.004 -1.378 1.00 93.31 227 VAL A N 1
ATOM 1687 C CA . VAL A 1 227 ? -18.682 2.706 -0.840 1.00 93.31 227 VAL A CA 1
ATOM 1688 C C . VAL A 1 227 ? -19.012 3.670 0.304 1.00 93.31 227 VAL A C 1
ATOM 1690 O O . VAL A 1 227 ? -18.100 4.021 1.053 1.00 93.31 227 VAL A O 1
ATOM 1693 N N . GLN A 1 228 ? -20.274 4.090 0.468 1.00 92.69 228 GLN A N 1
ATOM 1694 C CA . GLN A 1 228 ? -20.692 4.953 1.579 1.00 92.69 228 GLN A CA 1
ATOM 1695 C C . GLN A 1 228 ? -20.883 4.165 2.880 1.00 92.69 228 GLN A C 1
ATOM 1697 O O . GLN A 1 228 ? -20.629 4.697 3.958 1.00 92.69 228 GLN A O 1
ATOM 1702 N N . GLN A 1 229 ? -21.327 2.908 2.787 1.00 90.75 229 GLN A N 1
ATOM 1703 C CA . GLN A 1 229 ? -21.664 2.058 3.940 1.00 90.75 229 GLN A CA 1
ATOM 1704 C C . GLN A 1 229 ? -20.635 0.948 4.204 1.00 90.75 229 GLN A C 1
ATOM 1706 O O . GLN A 1 229 ? -20.680 0.261 5.234 1.00 90.75 229 GLN A O 1
ATOM 1711 N N . ALA A 1 230 ? -19.703 0.743 3.273 1.00 92.69 230 ALA A N 1
ATOM 1712 C CA . ALA A 1 230 ? -18.689 -0.290 3.366 1.00 92.69 230 ALA A CA 1
ATOM 1713 C C . ALA A 1 230 ? -17.794 -0.108 4.596 1.00 92.69 230 ALA A C 1
ATOM 1715 O O . ALA A 1 230 ? -17.322 0.985 4.907 1.00 92.69 230 ALA A O 1
ATOM 1716 N N . ASN A 1 231 ? -17.480 -1.220 5.262 1.00 91.44 231 ASN A N 1
ATOM 1717 C CA . ASN A 1 231 ? -16.400 -1.228 6.239 1.00 91.44 231 ASN A CA 1
ATOM 1718 C C . ASN A 1 231 ? -15.044 -1.441 5.561 1.00 91.44 231 ASN A C 1
ATOM 1720 O O . ASN A 1 231 ? -14.930 -1.980 4.459 1.00 91.44 231 ASN A O 1
ATOM 1724 N N . VAL A 1 232 ? -13.989 -1.086 6.296 1.00 94.38 232 VAL A N 1
ATOM 1725 C CA . VAL A 1 232 ? -12.594 -1.246 5.865 1.00 94.38 232 VAL A CA 1
ATOM 1726 C C . VAL A 1 232 ? -12.303 -2.669 5.376 1.00 94.38 232 VAL A C 1
ATOM 1728 O O . VAL A 1 232 ? -11.656 -2.843 4.354 1.00 94.38 232 VAL A O 1
ATOM 1731 N N . SER A 1 233 ? -12.804 -3.701 6.061 1.00 93.56 233 SER A N 1
ATOM 1732 C CA . SER A 1 233 ? -12.525 -5.105 5.716 1.00 93.56 233 SER A CA 1
ATOM 1733 C C . SER A 1 233 ? -13.027 -5.478 4.316 1.00 93.56 233 SER A C 1
ATOM 1735 O O . SER A 1 233 ? -12.323 -6.176 3.585 1.00 93.56 233 SER A O 1
ATOM 1737 N N . ALA A 1 234 ? -14.219 -5.006 3.941 1.00 94.56 234 ALA A N 1
ATOM 1738 C CA . ALA A 1 234 ? -14.806 -5.241 2.625 1.00 94.56 234 ALA A CA 1
ATOM 1739 C C . ALA A 1 234 ? -13.996 -4.550 1.518 1.00 94.56 234 ALA A C 1
ATOM 1741 O O . ALA A 1 234 ? -13.636 -5.195 0.532 1.00 94.56 234 ALA A O 1
ATOM 1742 N N . VAL A 1 235 ? -13.629 -3.281 1.726 1.00 96.94 235 VAL A N 1
ATOM 1743 C CA . VAL A 1 235 ? -12.816 -2.509 0.773 1.00 96.94 235 VAL A CA 1
ATOM 1744 C C . VAL A 1 235 ? -11.439 -3.138 0.573 1.00 96.94 235 VAL A C 1
ATOM 1746 O O . VAL A 1 235 ? -11.035 -3.352 -0.566 1.00 96.94 235 VAL A O 1
ATOM 1749 N N . LEU A 1 236 ? -10.741 -3.515 1.653 1.00 97.31 236 LEU A N 1
ATOM 1750 C CA . LEU A 1 236 ? -9.435 -4.178 1.536 1.00 97.31 236 LEU A CA 1
ATOM 1751 C C . LEU A 1 236 ? -9.539 -5.543 0.843 1.00 97.31 236 LEU A C 1
ATOM 1753 O O . LEU A 1 236 ? -8.639 -5.919 0.103 1.00 97.31 236 LEU A O 1
ATOM 1757 N N . GLY A 1 237 ? -10.635 -6.279 1.054 1.00 97.06 237 GLY A N 1
ATOM 1758 C CA . GLY A 1 237 ? -10.885 -7.535 0.348 1.00 97.06 237 GLY A CA 1
ATOM 1759 C C . GLY A 1 237 ? -11.086 -7.336 -1.156 1.00 97.06 237 GLY A C 1
ATOM 1760 O O . GLY A 1 237 ? -10.551 -8.107 -1.946 1.00 97.06 237 GLY A O 1
ATOM 1761 N N . SER A 1 238 ? -11.817 -6.294 -1.558 1.00 97.00 238 SER A N 1
ATOM 1762 C CA . SER A 1 238 ? -11.988 -5.957 -2.976 1.00 97.00 238 SER A CA 1
ATOM 1763 C C . SER A 1 238 ? -10.702 -5.458 -3.616 1.00 97.00 238 SER A C 1
ATOM 1765 O O . SER A 1 238 ? -10.400 -5.837 -4.741 1.00 97.00 238 SER A O 1
ATOM 1767 N N . MET A 1 239 ? -9.935 -4.649 -2.883 1.00 97.56 239 MET A N 1
ATOM 1768 C CA . MET A 1 239 ? -8.622 -4.181 -3.312 1.00 97.56 239 MET A CA 1
ATOM 1769 C C . MET A 1 239 ? -7.673 -5.355 -3.554 1.00 97.56 239 MET A C 1
ATOM 1771 O O . MET A 1 239 ? -7.027 -5.407 -4.594 1.00 97.56 239 MET A O 1
ATOM 1775 N N . LEU A 1 240 ? -7.618 -6.313 -2.619 1.00 98.25 240 LEU A N 1
ATOM 1776 C CA . LEU A 1 240 ? -6.772 -7.494 -2.762 1.00 98.25 240 LEU A CA 1
ATOM 1777 C C . LEU A 1 240 ? -7.128 -8.273 -4.029 1.00 98.25 240 LEU A C 1
ATOM 1779 O O . LEU A 1 240 ? -6.249 -8.495 -4.849 1.00 98.25 240 LEU A O 1
ATOM 1783 N N . ARG A 1 241 ? -8.407 -8.620 -4.225 1.00 97.62 241 ARG A N 1
ATOM 1784 C CA . ARG A 1 241 ? -8.851 -9.339 -5.432 1.00 97.62 241 ARG A CA 1
ATOM 1785 C C . ARG A 1 241 ? -8.469 -8.600 -6.712 1.00 97.62 241 ARG A C 1
ATOM 1787 O O . ARG A 1 241 ? -7.856 -9.189 -7.586 1.00 97.62 241 ARG A O 1
ATOM 1794 N N . HIS A 1 242 ? -8.737 -7.298 -6.771 1.00 97.62 242 HIS A N 1
ATOM 1795 C CA . HIS A 1 242 ? -8.421 -6.499 -7.950 1.00 97.62 242 HIS A CA 1
ATOM 1796 C C . HIS A 1 242 ? -6.919 -6.472 -8.276 1.00 97.62 242 HIS A C 1
ATOM 1798 O O . HIS A 1 242 ? -6.538 -6.558 -9.439 1.00 97.62 242 HIS A O 1
ATOM 1804 N N . VAL A 1 243 ? -6.055 -6.374 -7.260 1.00 97.56 243 VAL A N 1
ATOM 1805 C CA . VAL A 1 243 ? -4.598 -6.427 -7.459 1.00 97.56 243 VAL A CA 1
ATOM 1806 C C . VAL A 1 243 ? -4.141 -7.803 -7.926 1.00 97.56 243 VAL A C 1
ATOM 1808 O O . VAL A 1 243 ? -3.297 -7.882 -8.812 1.00 97.56 243 VAL A O 1
ATOM 1811 N N . LEU A 1 244 ? -4.701 -8.871 -7.360 1.00 97.88 244 LEU A N 1
ATOM 1812 C CA . LEU A 1 244 ? -4.414 -10.239 -7.788 1.00 97.88 244 LEU A CA 1
ATOM 1813 C C . LEU A 1 244 ? -4.801 -10.464 -9.256 1.00 97.88 244 LEU A C 1
ATOM 1815 O O . LEU A 1 244 ? -4.018 -11.055 -9.996 1.00 97.88 244 LEU A O 1
ATOM 1819 N N . ASP A 1 245 ? -5.935 -9.907 -9.691 1.00 97.44 245 ASP A N 1
ATOM 1820 C CA . ASP A 1 245 ? -6.381 -9.960 -11.087 1.00 97.44 245 ASP A CA 1
ATOM 1821 C C . ASP A 1 245 ? -5.430 -9.188 -12.023 1.00 97.44 245 ASP A C 1
ATOM 1823 O O . ASP A 1 245 ? -5.034 -9.705 -13.066 1.00 97.44 245 ASP A O 1
ATOM 1827 N N . ILE A 1 246 ? -5.011 -7.968 -11.652 1.00 96.44 246 ILE A N 1
ATOM 1828 C CA . ILE A 1 246 ? -4.072 -7.153 -12.454 1.00 96.44 246 ILE A CA 1
ATOM 1829 C C . ILE A 1 246 ? -2.702 -7.831 -12.580 1.00 96.44 246 ILE A C 1
ATOM 1831 O O . ILE A 1 246 ? -2.089 -7.815 -13.654 1.00 96.44 246 ILE A O 1
ATOM 1835 N N . SER A 1 247 ? -2.210 -8.383 -11.472 1.00 95.25 247 SER A N 1
ATOM 1836 C CA . SER A 1 247 ? -0.899 -9.026 -11.386 1.00 95.25 247 SER A CA 1
ATOM 1837 C C . SER A 1 247 ? -0.920 -10.489 -11.845 1.00 95.25 247 SER A C 1
ATOM 1839 O O . SER A 1 247 ? 0.134 -11.111 -11.874 1.00 95.25 247 SER A O 1
ATOM 1841 N N . ALA A 1 248 ? -2.085 -11.044 -12.200 1.00 95.69 248 ALA A N 1
ATOM 1842 C CA . ALA A 1 248 ? -2.255 -12.439 -12.608 1.00 95.69 248 ALA A CA 1
ATOM 1843 C C . ALA A 1 248 ? -1.615 -13.445 -11.626 1.00 95.69 248 ALA A C 1
ATOM 1845 O O . ALA A 1 248 ? -0.863 -14.332 -12.022 1.00 95.69 248 ALA A O 1
ATOM 1846 N N . THR A 1 249 ? -1.905 -13.302 -10.329 1.00 97.25 249 THR A N 1
ATOM 1847 C CA . THR A 1 249 ? -1.405 -14.211 -9.283 1.00 97.25 249 THR A CA 1
ATOM 1848 C C . THR A 1 249 ? -2.486 -14.564 -8.265 1.00 97.25 249 THR A C 1
ATOM 1850 O O . THR A 1 249 ? -3.401 -13.787 -8.013 1.00 97.25 249 THR A O 1
ATOM 1853 N N . GLY A 1 250 ? -2.371 -15.740 -7.643 1.00 96.81 250 GLY A N 1
ATOM 1854 C CA . GLY A 1 250 ? -3.229 -16.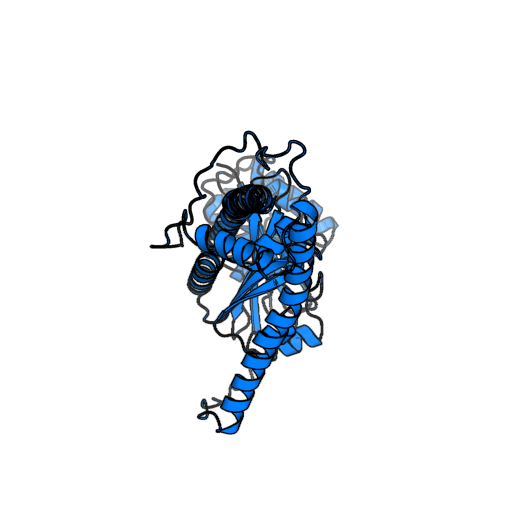174 -6.539 1.00 96.81 250 GLY A CA 1
ATOM 1855 C C . GLY A 1 250 ? -2.758 -15.735 -5.146 1.00 96.81 250 GLY A C 1
ATOM 1856 O O . GLY A 1 250 ? -3.490 -15.956 -4.178 1.00 96.81 250 GLY A O 1
ATOM 1857 N N . MET A 1 251 ? -1.566 -15.134 -5.022 1.00 97.94 251 MET A N 1
ATOM 1858 C CA . MET A 1 251 ? -0.932 -14.836 -3.732 1.00 97.94 251 MET A CA 1
ATOM 1859 C C . MET A 1 251 ? -0.790 -13.334 -3.483 1.00 97.94 251 MET A C 1
ATOM 1861 O O . MET A 1 251 ? -0.215 -12.595 -4.281 1.00 97.94 251 MET A O 1
ATOM 1865 N N . GLY A 1 252 ? -1.274 -12.864 -2.337 1.00 97.88 252 GLY A N 1
ATOM 1866 C CA . GLY A 1 252 ? -1.181 -11.451 -1.988 1.00 97.88 252 GLY A CA 1
ATOM 1867 C C . GLY A 1 252 ? -1.622 -11.130 -0.575 1.00 97.88 252 GLY A C 1
ATOM 1868 O O . GLY A 1 252 ? -2.324 -11.904 0.079 1.00 97.88 252 GLY A O 1
ATOM 1869 N N . ASN A 1 253 ? -1.235 -9.949 -0.104 1.00 98.19 253 ASN A N 1
ATOM 1870 C CA . ASN A 1 253 ? -1.683 -9.419 1.174 1.00 98.19 253 ASN A CA 1
ATOM 1871 C C . ASN A 1 253 ? -1.973 -7.919 1.110 1.00 98.19 253 ASN A C 1
ATOM 1873 O O . ASN A 1 253 ? -1.538 -7.204 0.211 1.00 98.19 253 ASN A O 1
ATOM 1877 N N . VAL A 1 254 ? -2.740 -7.454 2.092 1.00 97.94 254 VAL A N 1
ATOM 1878 C CA . VAL A 1 254 ? -2.991 -6.041 2.344 1.00 97.94 254 VAL A CA 1
ATOM 1879 C C . VAL A 1 254 ? -2.610 -5.743 3.777 1.00 97.94 254 VAL A C 1
ATOM 1881 O O . VAL A 1 254 ? -3.087 -6.401 4.707 1.00 97.94 254 VAL A O 1
ATOM 1884 N N . GLN A 1 255 ? -1.792 -4.715 3.948 1.00 96.81 255 GLN A N 1
ATOM 1885 C CA . GLN A 1 255 ? -1.350 -4.213 5.232 1.00 96.81 255 GLN A CA 1
ATOM 1886 C C . GLN A 1 255 ? -1.907 -2.811 5.473 1.00 96.81 255 GLN A C 1
ATOM 1888 O O . GLN A 1 255 ? -2.014 -2.003 4.553 1.00 96.81 255 GLN A O 1
ATOM 1893 N N . LEU A 1 256 ? -2.237 -2.488 6.720 1.00 94.69 256 LEU A N 1
ATOM 1894 C CA . LEU A 1 256 ? -2.514 -1.113 7.132 1.00 94.69 256 LEU A CA 1
ATOM 1895 C C . LEU A 1 256 ? -1.414 -0.609 8.056 1.00 94.69 256 LEU A C 1
ATOM 1897 O O . LEU A 1 256 ? -0.894 -1.360 8.880 1.00 94.69 256 LEU A O 1
ATOM 1901 N N . VAL A 1 257 ? -1.110 0.684 7.946 1.00 91.62 257 VAL A N 1
ATOM 1902 C CA . VAL A 1 257 ? -0.215 1.358 8.889 1.00 91.62 257 VAL A CA 1
ATOM 1903 C C . VAL A 1 257 ? -0.910 1.457 10.245 1.00 91.62 257 VAL A C 1
ATOM 1905 O O . VAL A 1 257 ? -2.024 1.984 10.356 1.00 91.62 257 VAL A O 1
ATOM 1908 N N . GLU A 1 258 ? -0.243 0.950 11.276 1.00 83.44 258 GLU A N 1
ATOM 1909 C CA . GLU A 1 258 ? -0.650 1.075 12.668 1.00 83.44 258 GLU A CA 1
ATOM 1910 C C . GLU A 1 258 ? -0.407 2.526 13.145 1.00 83.44 258 GLU A C 1
ATOM 1912 O O . GLU A 1 258 ? 0.717 3.018 13.027 1.00 83.44 258 GLU A O 1
ATOM 1917 N N . PRO A 1 259 ? -1.429 3.245 13.652 1.00 70.81 259 PRO A N 1
ATOM 1918 C CA . PRO A 1 259 ? -1.320 4.683 13.919 1.00 70.81 259 PRO A CA 1
ATOM 1919 C C . PRO A 1 259 ? -0.299 5.113 14.982 1.00 70.81 259 PRO A C 1
ATOM 1921 O O . PRO A 1 259 ? 0.108 6.271 14.967 1.00 70.81 259 PRO A O 1
ATOM 1924 N N . VAL A 1 260 ? 0.078 4.241 15.923 1.00 69.69 260 VAL A N 1
ATOM 1925 C CA . VAL A 1 260 ? 0.926 4.595 17.074 1.00 69.69 260 VAL A CA 1
ATOM 1926 C C . VAL A 1 260 ? 2.404 4.337 16.781 1.00 69.69 260 VAL A C 1
ATOM 1928 O O . VAL A 1 260 ? 3.244 5.197 17.028 1.00 69.69 260 VAL A O 1
ATOM 1931 N N . ARG A 1 261 ? 2.736 3.155 16.261 1.00 72.44 261 ARG A N 1
ATOM 1932 C CA . ARG A 1 261 ? 4.106 2.702 15.973 1.00 72.44 261 ARG A CA 1
ATOM 1933 C C . ARG A 1 261 ? 4.520 2.970 14.527 1.00 72.44 261 ARG A C 1
ATOM 1935 O O . ARG A 1 261 ? 5.710 3.050 14.231 1.00 72.44 261 ARG A O 1
ATOM 1942 N N . GLY A 1 262 ? 3.552 3.124 13.622 1.00 79.56 262 GLY A N 1
ATOM 1943 C CA . GLY A 1 262 ? 3.795 3.298 12.190 1.00 79.56 262 GLY A CA 1
ATOM 1944 C C . GLY A 1 262 ? 4.208 2.013 11.468 1.00 79.56 262 GLY A C 1
ATOM 1945 O O . GLY A 1 262 ? 4.668 2.088 10.334 1.00 79.56 262 GLY A O 1
ATOM 1946 N N . HIS A 1 263 ? 4.073 0.852 12.116 1.00 87.94 263 HIS A N 1
ATOM 1947 C CA . HIS A 1 263 ? 4.375 -0.455 11.527 1.00 87.94 263 HIS A CA 1
ATOM 1948 C C . HIS A 1 263 ? 3.269 -0.875 10.556 1.00 87.94 263 HIS A C 1
ATOM 1950 O O . HIS A 1 263 ? 2.106 -0.500 10.732 1.00 87.94 263 HIS A O 1
ATOM 1956 N N . LEU A 1 264 ? 3.615 -1.677 9.553 1.00 92.12 264 LEU A N 1
ATOM 1957 C CA . LEU A 1 264 ? 2.636 -2.291 8.661 1.00 92.12 264 LEU A CA 1
ATOM 1958 C C . LEU A 1 264 ? 2.099 -3.569 9.304 1.00 92.12 264 LEU A C 1
ATOM 1960 O O . LEU A 1 264 ? 2.854 -4.366 9.852 1.00 92.12 264 LEU A O 1
ATOM 1964 N N . ARG A 1 265 ? 0.782 -3.759 9.245 1.00 90.88 265 ARG A N 1
ATOM 1965 C CA . ARG A 1 265 ? 0.111 -4.911 9.852 1.00 90.88 265 ARG A CA 1
ATOM 1966 C C . ARG A 1 265 ? -0.798 -5.584 8.849 1.00 90.88 265 ARG A C 1
ATOM 1968 O O . ARG A 1 265 ? -1.625 -4.892 8.254 1.00 90.88 265 ARG A O 1
ATOM 1975 N N . ILE A 1 266 ? -0.689 -6.900 8.693 1.00 93.44 266 ILE A N 1
ATOM 1976 C CA . ILE A 1 266 ? -1.542 -7.649 7.762 1.00 93.44 266 ILE A CA 1
ATOM 1977 C C . ILE A 1 266 ? -3.008 -7.576 8.215 1.00 93.44 266 ILE A C 1
ATOM 1979 O O . ILE A 1 266 ? -3.353 -7.809 9.373 1.00 93.44 266 ILE A O 1
ATOM 1983 N N . GLU A 1 267 ? -3.883 -7.226 7.276 1.00 93.31 267 GLU A N 1
ATOM 1984 C CA . GLU A 1 267 ? -5.332 -7.097 7.470 1.00 93.31 267 GLU A CA 1
ATOM 1985 C C . GLU A 1 267 ? -6.133 -8.066 6.598 1.00 93.31 267 GLU A C 1
ATOM 1987 O O . GLU A 1 267 ? -7.237 -8.474 6.974 1.00 93.31 267 GLU A O 1
ATOM 1992 N N . LYS A 1 268 ? -5.593 -8.414 5.428 1.00 95.31 268 LYS A N 1
ATOM 1993 C CA . LYS A 1 268 ? -6.133 -9.400 4.489 1.00 95.31 268 LYS A CA 1
ATOM 1994 C C . LYS A 1 268 ? -4.981 -10.126 3.811 1.00 95.31 268 LYS A C 1
ATOM 1996 O O . LYS A 1 268 ? -3.945 -9.520 3.561 1.00 95.31 268 LYS A O 1
ATOM 2001 N N . HIS A 1 269 ? -5.183 -11.394 3.487 1.00 96.75 269 HIS A N 1
ATOM 2002 C CA . HIS A 1 269 ? -4.275 -12.165 2.649 1.00 96.75 269 HIS A CA 1
ATOM 2003 C C . HIS A 1 269 ? -5.053 -13.224 1.865 1.00 96.75 269 HIS A C 1
ATOM 2005 O O . HIS A 1 269 ? -6.174 -13.577 2.239 1.00 96.75 269 HIS A O 1
ATOM 2011 N N . GLN A 1 270 ? -4.452 -13.707 0.785 1.00 96.75 270 GLN A N 1
ATOM 2012 C CA . GLN A 1 270 ? -4.929 -14.803 -0.051 1.00 96.75 270 GLN A CA 1
ATOM 2013 C C . GLN A 1 270 ? -3.708 -15.559 -0.582 1.00 96.75 270 GLN A C 1
ATOM 2015 O O . GLN A 1 270 ? -2.685 -14.936 -0.854 1.00 96.75 270 GLN A O 1
ATOM 2020 N N . GLY A 1 271 ? -3.789 -16.889 -0.661 1.00 94.31 271 GLY A N 1
ATOM 2021 C CA . GLY A 1 271 ? -2.713 -17.734 -1.198 1.00 94.31 271 GLY A CA 1
ATOM 2022 C C . GLY A 1 271 ? -1.426 -17.789 -0.361 1.00 94.31 271 GLY A C 1
ATOM 2023 O O . GLY A 1 271 ? -0.472 -18.425 -0.774 1.00 94.31 271 GLY A O 1
ATOM 2024 N N . LEU A 1 272 ? -1.386 -17.146 0.811 1.00 93.81 272 LEU A N 1
ATOM 2025 C CA . LEU A 1 272 ? -0.215 -17.100 1.694 1.00 93.81 272 LEU A CA 1
ATOM 2026 C C . LEU A 1 272 ? -0.398 -18.012 2.908 1.00 93.81 272 LEU A C 1
ATOM 2028 O O . LEU A 1 272 ? -1.497 -18.095 3.465 1.00 93.81 272 LEU A O 1
ATOM 2032 N N . THR A 1 273 ? 0.692 -18.652 3.333 1.00 89.25 273 THR A N 1
ATOM 2033 C CA . THR A 1 273 ? 0.701 -19.611 4.444 1.00 89.25 273 THR A CA 1
ATOM 2034 C C . THR A 1 273 ? 0.467 -18.937 5.798 1.00 89.25 273 THR A C 1
ATOM 2036 O O . THR A 1 273 ? 0.736 -17.751 6.003 1.00 89.25 273 THR A O 1
ATOM 2039 N N . ASP A 1 274 ? -0.011 -19.708 6.773 1.00 86.44 274 ASP A N 1
ATOM 2040 C CA . ASP A 1 274 ? -0.212 -19.199 8.133 1.00 86.44 274 ASP A CA 1
ATOM 2041 C C . ASP A 1 274 ? 1.099 -18.772 8.805 1.00 86.44 274 ASP A C 1
ATOM 2043 O O . ASP A 1 274 ? 1.097 -17.826 9.598 1.00 86.44 274 ASP A O 1
ATOM 2047 N N . ASP A 1 275 ? 2.209 -19.428 8.461 1.00 87.69 275 ASP A N 1
ATOM 2048 C CA . ASP A 1 275 ? 3.542 -19.091 8.963 1.00 87.69 275 ASP A CA 1
ATOM 2049 C C . ASP A 1 275 ? 4.006 -17.741 8.412 1.00 87.69 275 ASP A C 1
ATOM 2051 O O . ASP A 1 275 ? 4.457 -16.900 9.189 1.00 87.69 275 ASP A O 1
ATOM 2055 N N . PHE A 1 276 ? 3.777 -17.471 7.121 1.00 91.62 276 PHE A N 1
ATOM 2056 C CA . PHE A 1 276 ? 4.011 -16.152 6.528 1.00 91.62 276 PHE A CA 1
ATOM 2057 C C . PHE A 1 276 ? 3.229 -15.068 7.268 1.00 91.62 276 PHE A C 1
ATOM 2059 O O . PHE A 1 276 ? 3.789 -14.068 7.713 1.00 91.62 276 PHE A O 1
ATOM 2066 N N . VAL A 1 277 ? 1.922 -15.273 7.435 1.00 90.50 277 VAL A N 1
ATOM 2067 C CA . VAL A 1 277 ? 1.042 -14.280 8.067 1.00 90.50 277 VAL A CA 1
ATOM 2068 C C . VAL A 1 277 ? 1.427 -14.053 9.524 1.00 90.50 277 VAL A C 1
ATOM 2070 O O . VAL A 1 277 ? 1.330 -12.934 10.017 1.00 90.50 277 VAL A O 1
ATOM 2073 N N . THR A 1 278 ? 1.871 -15.100 10.217 1.00 87.00 278 THR A N 1
ATOM 2074 C CA . THR A 1 278 ? 2.327 -15.006 11.604 1.00 87.00 278 THR A CA 1
ATOM 2075 C C . THR A 1 278 ? 3.661 -14.274 11.712 1.00 87.00 278 THR A C 1
ATOM 2077 O O . THR A 1 278 ? 3.826 -13.459 12.618 1.00 87.00 278 THR A O 1
ATOM 2080 N N . TYR A 1 279 ? 4.597 -14.545 10.801 1.00 87.44 279 TYR A N 1
ATOM 2081 C CA . TYR A 1 279 ? 5.907 -13.899 10.763 1.00 87.44 279 TYR A CA 1
ATOM 2082 C C . TYR A 1 279 ? 5.789 -12.405 10.430 1.00 87.44 279 TYR A C 1
ATOM 2084 O O . TYR A 1 279 ? 6.385 -11.570 11.104 1.00 87.44 279 TYR A O 1
ATOM 2092 N N . PHE A 1 280 ? 4.956 -12.060 9.443 1.00 89.94 280 PHE A N 1
ATOM 2093 C CA . PHE A 1 280 ? 4.737 -10.688 8.971 1.00 89.94 280 PHE A CA 1
ATOM 2094 C C . PHE A 1 280 ? 3.509 -10.007 9.593 1.00 89.94 280 PHE A C 1
ATOM 2096 O O . PHE A 1 280 ? 2.986 -9.036 9.041 1.00 89.94 280 PHE A O 1
ATOM 2103 N N . ASP A 1 281 ? 3.035 -10.498 10.742 1.00 85.12 281 ASP A N 1
ATOM 2104 C CA . ASP A 1 281 ? 1.908 -9.899 11.466 1.00 85.12 281 ASP A CA 1
ATOM 2105 C C . ASP A 1 281 ? 2.202 -8.431 11.806 1.00 85.12 281 ASP A C 1
ATOM 2107 O O . ASP A 1 281 ? 1.347 -7.576 11.598 1.00 85.12 281 ASP A O 1
ATOM 2111 N N . GLU A 1 282 ? 3.435 -8.121 12.220 1.00 80.69 282 GLU A N 1
ATOM 2112 C CA . GLU A 1 282 ? 3.961 -6.756 12.300 1.00 80.69 282 GLU A CA 1
ATOM 2113 C C . GLU A 1 282 ? 5.243 -6.643 11.471 1.00 80.69 282 GLU A C 1
ATOM 2115 O O . GLU A 1 282 ? 6.244 -7.295 11.758 1.00 80.69 282 GLU A O 1
ATOM 2120 N N . VAL A 1 283 ? 5.226 -5.776 10.461 1.00 82.38 283 VAL A N 1
ATOM 2121 C CA . VAL A 1 283 ? 6.404 -5.441 9.662 1.00 82.38 283 VAL A CA 1
ATOM 2122 C C . VAL A 1 283 ? 6.957 -4.104 10.135 1.00 82.38 283 VAL A C 1
ATOM 2124 O O . VAL A 1 283 ? 6.245 -3.093 10.184 1.00 82.38 283 VAL A O 1
ATOM 2127 N N . GLY A 1 284 ? 8.235 -4.129 10.517 1.00 77.62 284 GLY A N 1
ATOM 2128 C CA . GLY A 1 284 ? 8.998 -2.954 10.919 1.00 77.62 284 GLY A CA 1
ATOM 2129 C C . GLY A 1 284 ? 9.273 -2.000 9.755 1.00 77.62 284 GLY A C 1
ATOM 2130 O O . GLY A 1 284 ? 8.645 -2.062 8.701 1.00 77.62 284 GLY A O 1
ATOM 2131 N N . ARG A 1 285 ? 10.217 -1.078 9.956 1.00 78.00 285 ARG A N 1
ATOM 2132 C CA . ARG A 1 285 ? 10.549 -0.070 8.939 1.00 78.00 285 ARG A CA 1
ATOM 2133 C C . ARG A 1 285 ? 11.424 -0.611 7.817 1.00 78.00 285 ARG A C 1
ATOM 2135 O O . ARG A 1 285 ? 11.317 -0.083 6.722 1.00 78.00 285 ARG A O 1
ATOM 2142 N N . ASP A 1 286 ? 12.207 -1.656 8.056 1.00 83.19 286 ASP A N 1
ATOM 2143 C CA . ASP A 1 286 ? 13.226 -2.143 7.123 1.00 83.19 286 ASP A CA 1
ATOM 2144 C C . ASP A 1 286 ? 13.110 -3.658 6.899 1.00 83.19 286 ASP A C 1
ATOM 2146 O O . ASP A 1 286 ? 12.346 -4.348 7.580 1.00 83.19 286 ASP A O 1
ATOM 2150 N N . GLY A 1 287 ? 13.885 -4.184 5.946 1.00 85.12 287 GLY A N 1
ATOM 2151 C CA . GLY A 1 287 ? 14.056 -5.628 5.761 1.00 85.12 287 GLY A CA 1
ATOM 2152 C C . GLY A 1 287 ? 12.986 -6.324 4.918 1.00 85.12 287 GLY A C 1
ATOM 2153 O O . GLY A 1 287 ? 12.941 -7.554 4.899 1.00 85.12 287 GLY A O 1
ATOM 2154 N N . THR A 1 288 ? 12.104 -5.566 4.258 1.00 91.94 288 THR A N 1
ATOM 2155 C CA . THR A 1 288 ? 11.082 -6.087 3.336 1.00 91.94 288 THR A CA 1
ATOM 2156 C C . THR A 1 288 ? 10.778 -5.091 2.213 1.00 91.94 288 THR A C 1
ATOM 2158 O O . THR A 1 288 ? 10.925 -3.877 2.381 1.00 91.94 288 THR A O 1
ATOM 2161 N N . SER A 1 289 ? 10.284 -5.593 1.078 1.00 93.56 289 SER A N 1
ATOM 2162 C CA . SER A 1 289 ? 9.869 -4.770 -0.067 1.00 93.56 289 SER A CA 1
ATOM 2163 C C . SER A 1 289 ? 8.714 -3.815 0.261 1.00 93.56 289 SER A C 1
ATOM 2165 O O . SER A 1 289 ? 8.728 -2.662 -0.171 1.00 93.56 289 SER A O 1
ATOM 2167 N N . CYS A 1 290 ? 7.738 -4.246 1.068 1.00 94.31 290 CYS A N 1
ATOM 2168 C CA . CYS A 1 290 ? 6.624 -3.396 1.489 1.00 94.31 290 CYS A CA 1
ATOM 2169 C C . CYS A 1 290 ? 7.071 -2.256 2.413 1.00 94.31 290 CYS A C 1
ATOM 2171 O O . CYS A 1 290 ? 6.560 -1.140 2.301 1.00 94.31 290 CYS A O 1
ATOM 2173 N N . ALA A 1 291 ? 8.049 -2.497 3.286 1.00 92.31 291 ALA A N 1
ATOM 2174 C CA . ALA A 1 291 ? 8.585 -1.451 4.142 1.00 92.31 291 ALA A CA 1
ATOM 2175 C C . ALA A 1 291 ? 9.381 -0.412 3.329 1.00 92.31 291 ALA A C 1
ATOM 2177 O O . ALA A 1 291 ? 9.149 0.788 3.491 1.00 92.31 291 ALA A O 1
ATOM 2178 N N . LEU A 1 292 ? 10.197 -0.855 2.362 1.00 93.50 292 LEU A N 1
ATOM 2179 C CA . LEU A 1 292 ? 10.878 0.038 1.415 1.00 93.50 292 LEU A CA 1
ATOM 2180 C C . LEU A 1 292 ? 9.876 0.887 0.610 1.00 93.50 292 LEU A C 1
ATOM 2182 O O . LEU A 1 292 ? 10.010 2.110 0.540 1.00 93.50 292 LEU A O 1
ATOM 2186 N N . ALA A 1 293 ? 8.818 0.267 0.078 1.00 94.69 293 ALA A N 1
ATOM 2187 C CA . ALA A 1 293 ? 7.757 0.966 -0.651 1.00 94.69 293 ALA A CA 1
ATOM 2188 C C . ALA A 1 293 ? 7.049 2.024 0.211 1.00 94.69 293 ALA A C 1
ATOM 2190 O O . ALA A 1 293 ? 6.737 3.122 -0.262 1.00 94.69 293 ALA A O 1
ATOM 2191 N N . ALA A 1 294 ? 6.817 1.723 1.492 1.00 92.44 294 ALA A N 1
ATOM 2192 C CA . ALA A 1 294 ? 6.223 2.665 2.432 1.00 92.44 294 ALA A CA 1
ATOM 2193 C C . ALA A 1 294 ? 7.148 3.860 2.716 1.00 92.44 294 ALA A C 1
ATOM 2195 O O . ALA A 1 294 ? 6.676 4.996 2.724 1.00 92.44 294 ALA A O 1
ATOM 2196 N N . GLN A 1 295 ? 8.452 3.635 2.898 1.00 90.38 295 GLN A N 1
ATOM 2197 C CA . GLN A 1 295 ? 9.424 4.717 3.097 1.00 90.38 295 GLN A CA 1
ATOM 2198 C C . GLN A 1 295 ? 9.523 5.627 1.872 1.00 90.38 295 GLN A C 1
ATOM 2200 O O . GLN A 1 295 ? 9.477 6.852 1.978 1.00 90.38 295 GLN A O 1
ATOM 2205 N N . GLN A 1 296 ? 9.606 5.021 0.692 1.00 90.31 296 GLN A N 1
ATOM 2206 C CA . GLN A 1 296 ? 9.770 5.738 -0.564 1.00 90.31 296 GLN A CA 1
ATOM 2207 C C . GLN A 1 296 ? 8.455 6.340 -1.092 1.00 90.31 296 GLN A C 1
ATOM 2209 O O . GLN A 1 296 ? 8.476 7.176 -2.001 1.00 90.31 296 GLN A O 1
ATOM 2214 N N . THR A 1 297 ? 7.309 5.967 -0.506 1.00 92.94 297 THR A N 1
ATOM 2215 C CA . THR A 1 297 ? 5.966 6.427 -0.906 1.00 92.94 297 THR A CA 1
ATOM 2216 C C . THR A 1 297 ? 5.689 6.157 -2.392 1.00 92.94 297 THR A C 1
ATOM 2218 O O . THR A 1 297 ? 5.102 6.971 -3.105 1.00 92.94 297 THR A O 1
ATOM 2221 N N . ARG A 1 298 ? 6.159 5.011 -2.889 1.00 92.94 298 ARG A N 1
ATOM 2222 C CA . ARG A 1 298 ? 6.032 4.592 -4.292 1.00 92.94 298 ARG A CA 1
ATOM 2223 C C . ARG A 1 298 ? 6.041 3.075 -4.396 1.00 92.94 298 ARG A C 1
ATOM 2225 O O . ARG A 1 298 ? 6.416 2.396 -3.442 1.00 92.94 298 ARG A O 1
ATOM 2232 N N . ARG A 1 299 ? 5.627 2.553 -5.549 1.00 95.56 299 ARG A N 1
ATOM 2233 C CA . ARG A 1 299 ? 5.668 1.113 -5.793 1.00 95.56 299 ARG A CA 1
ATOM 2234 C C . ARG A 1 299 ? 7.114 0.616 -5.823 1.00 95.56 299 ARG A C 1
ATOM 2236 O O . ARG A 1 299 ? 7.987 1.278 -6.390 1.00 95.56 299 ARG A O 1
ATOM 2243 N N . VAL A 1 300 ? 7.324 -0.554 -5.232 1.00 96.81 300 VAL A N 1
ATOM 2244 C CA . VAL A 1 300 ? 8.572 -1.317 -5.318 1.00 96.81 300 VAL A CA 1
ATOM 2245 C C . VAL A 1 300 ? 8.261 -2.678 -5.920 1.00 96.81 300 VAL A C 1
ATOM 2247 O O . VAL A 1 300 ? 7.372 -3.379 -5.436 1.00 96.81 300 VAL A O 1
ATOM 2250 N N . THR A 1 301 ? 9.012 -3.051 -6.947 1.00 96.25 301 THR A N 1
ATOM 2251 C CA . THR A 1 301 ? 9.026 -4.395 -7.521 1.00 96.25 301 THR A CA 1
ATOM 2252 C C . THR A 1 301 ? 10.336 -5.064 -7.144 1.00 96.25 301 THR A C 1
ATOM 2254 O O . THR A 1 301 ? 11.398 -4.508 -7.406 1.00 96.25 301 THR A O 1
ATOM 2257 N N . VAL A 1 302 ? 10.262 -6.250 -6.547 1.00 96.12 302 VAL A N 1
ATOM 2258 C CA . VAL A 1 302 ? 11.419 -7.131 -6.374 1.00 96.12 302 VAL A CA 1
ATOM 2259 C C . VAL A 1 302 ? 11.265 -8.289 -7.341 1.00 96.12 302 VAL A C 1
ATOM 2261 O O . VAL A 1 302 ? 10.322 -9.075 -7.217 1.00 96.12 302 VAL A O 1
ATOM 2264 N N . THR A 1 303 ? 12.176 -8.351 -8.307 1.00 93.81 303 THR A N 1
ATOM 2265 C CA . THR A 1 303 ? 12.138 -9.339 -9.391 1.00 93.81 303 THR A CA 1
ATOM 2266 C C . THR A 1 303 ? 12.471 -10.743 -8.901 1.00 93.81 303 THR A C 1
ATOM 2268 O O . THR A 1 303 ? 11.810 -11.688 -9.316 1.00 93.81 303 THR A O 1
ATOM 2271 N N . ASP A 1 304 ? 13.412 -10.877 -7.962 1.00 94.44 304 ASP A N 1
ATOM 2272 C CA . ASP A 1 304 ? 13.783 -12.156 -7.357 1.00 94.44 304 ASP A CA 1
ATOM 2273 C C . ASP A 1 304 ? 14.036 -12.019 -5.850 1.00 94.44 304 ASP A C 1
ATOM 2275 O O . ASP A 1 304 ? 15.011 -11.414 -5.400 1.00 94.44 304 ASP A O 1
ATOM 2279 N N . VAL A 1 305 ? 13.151 -12.614 -5.053 1.00 95.31 305 VAL A N 1
ATOM 2280 C CA . VAL A 1 305 ? 13.237 -12.634 -3.590 1.00 95.31 305 VAL A CA 1
ATOM 2281 C C . VAL A 1 305 ? 14.476 -13.373 -3.103 1.00 95.31 305 VAL A C 1
ATOM 2283 O O . VAL A 1 305 ? 15.013 -13.005 -2.063 1.00 95.31 305 VAL A O 1
ATOM 2286 N N . GLU A 1 306 ? 14.939 -14.408 -3.802 1.00 94.38 306 GLU A N 1
ATOM 2287 C CA . GLU A 1 306 ? 16.055 -15.232 -3.335 1.00 94.38 306 GLU A CA 1
ATOM 2288 C C . GLU A 1 306 ? 17.356 -14.426 -3.284 1.00 94.38 306 GLU A C 1
ATOM 2290 O O . GLU A 1 306 ? 18.099 -14.528 -2.310 1.00 94.38 306 GLU A O 1
ATOM 2295 N N . HIS A 1 307 ? 17.565 -13.537 -4.255 1.00 90.44 307 HIS A N 1
ATOM 2296 C CA . HIS A 1 307 ? 18.837 -12.843 -4.455 1.00 90.44 307 HIS A CA 1
ATOM 2297 C C . HIS A 1 307 ? 18.824 -11.358 -4.059 1.00 90.44 307 HIS A C 1
ATOM 2299 O O . HIS A 1 307 ? 19.881 -10.730 -4.027 1.00 90.44 307 HIS A O 1
ATOM 2305 N N . ASP A 1 308 ? 17.664 -10.773 -3.746 1.00 91.81 308 ASP A N 1
ATOM 2306 C CA . ASP A 1 308 ? 17.584 -9.339 -3.443 1.00 91.81 308 ASP A CA 1
ATOM 2307 C C . ASP A 1 308 ? 18.029 -9.014 -2.000 1.00 91.81 308 ASP A C 1
ATOM 2309 O O . ASP A 1 308 ? 17.454 -9.557 -1.050 1.00 91.81 308 ASP A O 1
ATOM 2313 N N . PRO A 1 309 ? 18.997 -8.106 -1.780 1.00 90.06 309 PRO A N 1
ATOM 2314 C CA . PRO A 1 309 ? 19.493 -7.751 -0.449 1.00 90.06 309 PRO A CA 1
ATOM 2315 C C . PRO A 1 309 ? 18.506 -6.945 0.417 1.00 90.06 309 PRO A C 1
ATOM 2317 O O . PRO A 1 309 ? 18.784 -6.724 1.593 1.00 90.06 309 PRO A O 1
ATOM 2320 N N . VAL A 1 310 ? 17.350 -6.513 -0.107 1.00 91.75 310 VAL A N 1
ATOM 2321 C CA . VAL A 1 310 ? 16.332 -5.783 0.675 1.00 91.75 310 VAL A CA 1
ATOM 2322 C C . VAL A 1 310 ? 15.749 -6.620 1.817 1.00 91.75 310 VAL A C 1
ATOM 2324 O O . VAL A 1 310 ? 15.261 -6.065 2.804 1.00 91.75 310 VAL A O 1
ATOM 2327 N N . PHE A 1 311 ? 15.775 -7.950 1.690 1.00 92.56 311 PHE A N 1
ATOM 2328 C CA . PHE A 1 311 ? 15.230 -8.867 2.686 1.00 92.56 311 PHE A CA 1
ATOM 2329 C C . PHE A 1 311 ? 16.278 -9.283 3.714 1.00 92.56 311 PHE A C 1
ATOM 2331 O O . PHE A 1 311 ? 17.363 -9.747 3.363 1.00 92.56 311 PHE A O 1
ATOM 2338 N N . THR A 1 312 ? 15.910 -9.217 4.995 1.00 93.69 312 THR A N 1
ATOM 2339 C CA . THR A 1 312 ? 16.663 -9.922 6.043 1.00 93.69 312 THR A CA 1
ATOM 2340 C C . THR A 1 312 ? 16.567 -11.432 5.832 1.00 93.69 312 THR A C 1
ATOM 2342 O O . THR A 1 312 ? 15.597 -11.914 5.247 1.00 93.69 312 THR A O 1
ATOM 2345 N N . ASP A 1 313 ? 17.525 -12.200 6.352 1.00 92.00 313 ASP A N 1
ATOM 2346 C CA . ASP A 1 313 ? 17.553 -13.658 6.162 1.00 92.00 313 ASP A CA 1
ATOM 2347 C C . ASP A 1 313 ? 16.263 -14.339 6.629 1.00 92.00 313 ASP A C 1
ATOM 2349 O O . ASP A 1 313 ? 15.695 -15.163 5.915 1.00 92.00 313 ASP A O 1
ATOM 2353 N N . GLY A 1 314 ? 15.745 -13.941 7.795 1.00 91.88 314 GLY A N 1
ATOM 2354 C CA . GLY A 1 314 ? 14.486 -14.476 8.309 1.00 91.88 314 GLY A CA 1
ATOM 2355 C C . GLY A 1 314 ? 13.284 -14.109 7.433 1.00 91.88 314 GLY A C 1
ATOM 2356 O O . GLY A 1 314 ? 12.430 -14.959 7.184 1.00 91.88 314 GLY A O 1
ATOM 2357 N N . ALA A 1 315 ? 13.231 -12.873 6.920 1.00 93.38 315 ALA A N 1
ATOM 2358 C CA . ALA A 1 315 ? 12.161 -12.455 6.020 1.00 93.38 315 ALA A CA 1
ATOM 2359 C C . ALA A 1 315 ? 12.234 -13.214 4.692 1.00 93.38 315 ALA A C 1
ATOM 2361 O O . ALA A 1 315 ? 11.220 -13.732 4.231 1.00 93.38 315 ALA A O 1
ATOM 2362 N N . ARG A 1 316 ? 13.431 -13.345 4.112 1.00 95.19 316 ARG A N 1
ATOM 2363 C CA . ARG A 1 316 ? 13.676 -14.106 2.883 1.00 95.19 316 ARG A CA 1
ATOM 2364 C C . ARG A 1 316 ? 13.214 -15.551 3.035 1.00 95.19 316 ARG A C 1
ATOM 2366 O O . ARG A 1 316 ? 12.424 -16.020 2.224 1.00 95.19 316 ARG A O 1
ATOM 2373 N N . GLN A 1 317 ? 13.634 -16.225 4.106 1.00 94.56 317 GLN A N 1
ATOM 2374 C CA . GLN A 1 317 ? 13.230 -17.602 4.396 1.00 94.56 317 GLN A CA 1
ATOM 2375 C C . GLN A 1 317 ? 11.708 -17.737 4.517 1.00 94.56 317 GLN A C 1
ATOM 2377 O O . GLN A 1 317 ? 11.127 -18.624 3.898 1.00 94.56 317 GLN A O 1
ATOM 2382 N N . ALA A 1 318 ? 11.047 -16.840 5.255 1.00 93.94 318 ALA A N 1
ATOM 2383 C CA . ALA A 1 318 ? 9.595 -16.873 5.421 1.00 93.94 318 ALA A CA 1
ATOM 2384 C C . ALA A 1 318 ? 8.831 -16.618 4.105 1.00 93.94 318 ALA A C 1
ATOM 2386 O O . ALA A 1 318 ? 7.795 -17.238 3.870 1.00 93.94 318 ALA A O 1
ATOM 2387 N N . ILE A 1 319 ? 9.330 -15.724 3.243 1.00 95.56 319 ILE A N 1
ATOM 2388 C CA . ILE A 1 319 ? 8.723 -15.411 1.938 1.00 95.56 319 ILE A CA 1
ATOM 2389 C C . ILE A 1 319 ? 8.903 -16.584 0.964 1.00 95.56 319 ILE A C 1
ATOM 2391 O O . ILE A 1 319 ? 7.929 -17.005 0.339 1.00 95.56 319 ILE A O 1
ATOM 2395 N N . LEU A 1 320 ? 10.111 -17.151 0.879 1.00 96.25 320 LEU A N 1
ATOM 2396 C CA . LEU A 1 320 ? 10.404 -18.303 0.020 1.00 96.25 320 LEU A CA 1
ATOM 2397 C C . LEU A 1 320 ? 9.633 -19.553 0.464 1.00 96.25 320 LEU A C 1
ATOM 2399 O O . LEU A 1 320 ? 9.057 -20.240 -0.373 1.00 96.25 320 LEU A O 1
ATOM 2403 N N . ALA A 1 321 ? 9.540 -19.810 1.773 1.00 94.50 321 ALA A N 1
ATOM 2404 C CA . ALA A 1 321 ? 8.749 -20.917 2.320 1.00 94.50 321 ALA A CA 1
ATOM 2405 C C . ALA A 1 321 ? 7.239 -20.764 2.061 1.00 94.50 321 ALA A C 1
ATOM 2407 O O . ALA A 1 321 ? 6.502 -21.746 2.077 1.00 94.50 321 ALA A O 1
ATOM 2408 N N . ALA A 1 322 ? 6.765 -19.540 1.815 1.00 93.94 322 ALA A N 1
ATOM 2409 C CA . ALA A 1 322 ? 5.395 -19.274 1.387 1.00 93.94 322 ALA A CA 1
ATOM 2410 C C . ALA A 1 322 ? 5.195 -19.408 -0.133 1.00 93.94 322 ALA A C 1
ATOM 2412 O O . ALA A 1 322 ? 4.097 -19.139 -0.611 1.00 93.94 322 ALA A O 1
ATOM 2413 N N . GLY A 1 323 ? 6.240 -19.784 -0.879 1.00 95.50 323 GLY A N 1
ATOM 2414 C CA . GLY A 1 323 ? 6.224 -19.936 -2.332 1.00 95.50 323 GLY A CA 1
ATOM 2415 C C . GLY A 1 323 ? 6.458 -18.641 -3.107 1.00 95.50 323 GLY A C 1
ATOM 2416 O O . GLY A 1 323 ? 6.372 -18.650 -4.324 1.00 95.50 323 GLY A O 1
ATOM 2417 N N . SER A 1 324 ? 6.761 -17.515 -2.455 1.00 97.19 324 SER A N 1
ATOM 2418 C CA . SER A 1 324 ? 6.922 -16.230 -3.142 1.00 97.19 324 SER A CA 1
ATOM 2419 C C . SER A 1 324 ? 8.359 -16.028 -3.636 1.00 97.19 324 SER A C 1
ATOM 2421 O O . SER A 1 324 ? 9.270 -15.788 -2.848 1.00 97.19 324 SER A O 1
ATOM 2423 N N . ARG A 1 325 ? 8.547 -16.032 -4.954 1.00 96.94 325 ARG A N 1
ATOM 2424 C CA . ARG A 1 325 ? 9.803 -15.797 -5.680 1.00 96.94 325 ARG A CA 1
ATOM 2425 C C . ARG A 1 325 ? 9.948 -14.385 -6.244 1.00 96.94 325 ARG A C 1
ATOM 2427 O O . ARG A 1 325 ? 11.069 -13.938 -6.427 1.00 96.94 325 ARG A O 1
ATOM 2434 N N . GLY A 1 326 ? 8.853 -13.660 -6.442 1.00 96.12 326 GLY A N 1
ATOM 2435 C CA . GLY A 1 326 ? 8.850 -12.256 -6.865 1.00 96.12 326 GLY A CA 1
ATOM 2436 C C . GLY A 1 326 ? 7.673 -11.502 -6.252 1.00 96.12 326 GLY A C 1
ATOM 2437 O O . GLY A 1 326 ? 6.691 -12.119 -5.830 1.00 96.12 326 GLY A O 1
ATOM 2438 N N . CYS A 1 327 ? 7.759 -10.174 -6.143 1.00 97.25 327 CYS A N 1
ATOM 2439 C CA . CYS A 1 327 ? 6.655 -9.392 -5.581 1.00 97.25 327 CYS A CA 1
ATOM 2440 C C . CYS A 1 327 ? 6.575 -7.946 -6.080 1.00 97.25 327 CYS A C 1
ATOM 2442 O O . CYS A 1 327 ? 7.586 -7.295 -6.343 1.00 97.25 327 CYS A O 1
ATOM 2444 N N . HIS A 1 328 ? 5.350 -7.421 -6.105 1.00 97.81 328 HIS A N 1
ATOM 2445 C CA . HIS A 1 328 ? 5.056 -6.004 -6.316 1.00 97.81 328 HIS A CA 1
ATOM 2446 C C . HIS A 1 328 ? 4.382 -5.450 -5.062 1.00 97.81 328 HIS A C 1
ATOM 2448 O O . HIS A 1 328 ? 3.378 -5.999 -4.619 1.00 97.81 328 HIS A O 1
ATOM 2454 N N . SER A 1 329 ? 4.906 -4.366 -4.491 1.00 98.12 329 SER A N 1
ATOM 2455 C CA . SER A 1 329 ? 4.343 -3.694 -3.313 1.00 98.12 329 SER A CA 1
ATOM 2456 C C . SER A 1 329 ? 3.905 -2.278 -3.663 1.00 98.12 329 SER A C 1
ATOM 2458 O O . SER A 1 329 ? 4.741 -1.417 -3.933 1.00 98.12 329 SER A O 1
ATOM 2460 N N . THR A 1 330 ? 2.594 -2.037 -3.645 1.00 97.94 330 THR A N 1
ATOM 2461 C CA . THR A 1 330 ? 1.965 -0.765 -4.021 1.00 97.94 330 THR A CA 1
ATOM 2462 C C . THR A 1 330 ? 1.380 -0.048 -2.799 1.00 97.94 330 THR A C 1
ATOM 2464 O O . THR A 1 330 ? 0.508 -0.599 -2.115 1.00 97.94 330 THR A O 1
ATOM 2467 N N . PRO A 1 331 ? 1.800 1.195 -2.506 1.00 96.81 331 PRO A N 1
ATOM 2468 C CA . PRO A 1 331 ? 1.306 1.916 -1.339 1.00 96.81 331 PRO A CA 1
ATOM 2469 C C . PRO A 1 331 ? -0.143 2.391 -1.513 1.00 96.81 331 PRO A C 1
ATOM 2471 O O . PRO A 1 331 ? -0.564 2.832 -2.583 1.00 96.81 331 PRO A O 1
ATOM 2474 N N . LEU A 1 332 ? -0.904 2.372 -0.415 1.00 96.81 332 LEU A N 1
ATOM 2475 C CA . LEU A 1 332 ? -2.246 2.951 -0.338 1.00 96.81 332 LEU A CA 1
ATOM 2476 C C . LEU A 1 332 ? -2.126 4.415 0.099 1.00 96.81 332 LEU A C 1
ATOM 2478 O O . LEU A 1 332 ? -1.947 4.705 1.286 1.00 96.81 332 LEU A O 1
ATOM 2482 N N . LEU A 1 333 ? -2.179 5.332 -0.866 1.00 93.12 333 LEU A N 1
ATOM 2483 C CA . LEU A 1 333 ? -1.827 6.741 -0.672 1.00 93.12 333 LEU A CA 1
ATOM 2484 C C . LEU A 1 333 ? -3.051 7.637 -0.488 1.00 93.12 333 LEU A C 1
ATOM 2486 O O . LEU A 1 333 ? -3.998 7.581 -1.269 1.00 93.12 333 LEU A O 1
ATOM 2490 N N . SER A 1 334 ? -2.990 8.523 0.503 1.00 86.38 334 SER A N 1
ATOM 2491 C CA . SER A 1 334 ? -3.867 9.692 0.576 1.00 86.38 334 SER A CA 1
ATOM 2492 C C . SER A 1 334 ? -3.157 10.907 -0.015 1.00 86.38 334 SER A C 1
ATOM 2494 O O . SER A 1 334 ? -2.096 11.297 0.468 1.00 86.38 334 SER A O 1
ATOM 2496 N N . ASP A 1 335 ? -3.768 11.514 -1.029 1.00 76.38 335 ASP A N 1
ATOM 2497 C CA . ASP A 1 335 ? -3.367 12.762 -1.700 1.00 76.38 335 ASP A CA 1
ATOM 2498 C C . ASP A 1 335 ? -4.119 13.997 -1.153 1.00 76.38 335 ASP A C 1
ATOM 2500 O O . ASP A 1 335 ? -3.997 15.096 -1.684 1.00 76.38 335 ASP A O 1
ATOM 2504 N N . LEU A 1 336 ? -4.893 13.825 -0.074 1.00 70.31 336 LEU A N 1
ATOM 2505 C CA . LEU A 1 336 ? -5.722 14.869 0.546 1.00 70.31 336 LEU A CA 1
ATOM 2506 C C . LEU A 1 336 ? -4.957 15.788 1.524 1.00 70.31 336 LEU A C 1
ATOM 2508 O O . LEU A 1 336 ? -5.563 16.667 2.134 1.00 70.31 336 LEU A O 1
ATOM 2512 N N . SER A 1 337 ? -3.647 15.588 1.683 1.00 58.19 337 SER A N 1
ATOM 2513 C CA . SER A 1 337 ? -2.738 16.431 2.472 1.00 58.19 337 SER A CA 1
ATOM 2514 C C . SER A 1 337 ? -1.482 16.767 1.669 1.00 58.19 337 SER A C 1
ATOM 2516 O O . SER A 1 337 ? -1.089 15.984 0.809 1.00 58.19 337 SER A O 1
ATOM 2518 N N . ASP A 1 338 ? -0.794 17.864 2.011 1.00 56.16 338 ASP A N 1
ATOM 2519 C CA . ASP A 1 338 ? 0.435 18.334 1.330 1.00 56.16 338 ASP A CA 1
ATOM 2520 C C . ASP A 1 338 ? 1.570 17.294 1.272 1.00 56.16 338 ASP A C 1
ATOM 2522 O O . ASP A 1 338 ? 2.509 17.414 0.486 1.00 56.16 338 ASP A O 1
ATOM 2526 N N . ARG A 1 339 ? 1.497 16.251 2.105 1.00 61.97 339 ARG A N 1
ATOM 2527 C CA . ARG A 1 339 ? 2.343 15.060 2.016 1.00 61.97 339 ARG A CA 1
ATOM 2528 C C . ARG A 1 339 ? 1.475 13.864 1.650 1.00 61.97 339 ARG A C 1
ATOM 2530 O O . ARG A 1 339 ? 0.487 13.608 2.340 1.00 61.97 339 ARG A O 1
ATOM 2537 N N . HIS A 1 340 ? 1.868 13.121 0.612 1.00 74.75 340 HIS A N 1
ATOM 2538 C CA . HIS A 1 340 ? 1.284 11.816 0.310 1.00 74.75 340 HIS A CA 1
ATOM 2539 C C . HIS A 1 340 ? 1.463 10.909 1.529 1.00 74.75 340 HIS A C 1
ATOM 2541 O O . HIS A 1 340 ? 2.578 10.512 1.861 1.00 74.75 340 HIS A O 1
ATOM 2547 N N . GLN A 1 341 ? 0.371 10.626 2.236 1.00 88.25 341 GLN A N 1
ATOM 2548 C CA . GLN A 1 341 ? 0.419 9.787 3.426 1.00 88.25 341 GLN A CA 1
ATOM 2549 C C . GLN A 1 341 ? 0.196 8.331 3.023 1.00 88.25 341 GLN A C 1
ATOM 2551 O O . GLN A 1 341 ? -0.845 8.000 2.451 1.00 88.25 341 GLN A O 1
ATOM 2556 N N . VAL A 1 342 ? 1.139 7.455 3.372 1.00 93.06 342 VAL A N 1
ATOM 2557 C CA . VAL A 1 342 ? 0.952 6.003 3.270 1.00 93.06 342 VAL A CA 1
ATOM 2558 C C . VAL A 1 342 ? 0.014 5.554 4.389 1.00 93.06 342 VAL A C 1
ATOM 2560 O O . VAL A 1 342 ? 0.328 5.684 5.571 1.00 93.06 342 VAL A O 1
ATOM 2563 N N . LEU A 1 343 ? -1.162 5.044 4.025 1.00 94.44 343 LEU A N 1
ATOM 2564 C CA . LEU A 1 343 ? -2.150 4.515 4.975 1.00 94.44 343 LEU A CA 1
ATOM 2565 C C . LEU A 1 343 ? -2.115 2.989 5.081 1.00 94.44 343 LEU A C 1
ATOM 2567 O O . LEU A 1 343 ? -2.655 2.423 6.037 1.00 94.44 343 LEU A O 1
ATOM 2571 N N . GLY A 1 344 ? -1.466 2.341 4.120 1.00 95.94 344 GLY A N 1
ATOM 2572 C CA . GLY A 1 344 ? -1.290 0.902 4.037 1.00 95.94 344 GLY A CA 1
ATOM 2573 C C . GLY A 1 344 ? -0.483 0.505 2.807 1.00 95.94 344 GLY A C 1
ATOM 2574 O O . GLY A 1 344 ? 0.030 1.360 2.085 1.00 95.94 344 GLY A O 1
ATOM 2575 N N . MET A 1 345 ? -0.411 -0.794 2.570 1.00 97.62 345 MET A N 1
ATOM 2576 C CA . MET A 1 345 ? 0.271 -1.415 1.443 1.00 97.62 345 MET A CA 1
ATOM 2577 C C . MET A 1 345 ? -0.608 -2.533 0.892 1.00 97.62 345 MET A C 1
ATOM 2579 O O . MET A 1 345 ? -1.313 -3.195 1.652 1.00 97.62 345 MET A O 1
ATOM 2583 N N . VAL A 1 346 ? -0.551 -2.764 -0.409 1.00 98.38 346 VAL A N 1
ATOM 2584 C CA . VAL A 1 346 ? -1.002 -4.016 -1.015 1.00 98.38 346 VAL A CA 1
ATOM 2585 C C . VAL A 1 346 ? 0.177 -4.640 -1.740 1.00 98.38 346 VAL A C 1
ATOM 2587 O O . VAL A 1 346 ? 0.906 -3.939 -2.442 1.00 98.38 346 VAL A O 1
ATOM 2590 N N . SER A 1 347 ? 0.363 -5.941 -1.561 1.00 98.38 347 SER A N 1
ATOM 2591 C CA . SER A 1 347 ? 1.455 -6.673 -2.186 1.00 98.38 347 SER A CA 1
ATOM 2592 C C . SER A 1 347 ? 0.921 -7.887 -2.932 1.00 98.38 347 SER A C 1
ATOM 2594 O O . SER A 1 347 ? 0.153 -8.668 -2.364 1.00 98.38 347 SER A O 1
ATOM 2596 N N . SER A 1 348 ? 1.333 -8.046 -4.190 1.00 98.25 348 SER A N 1
ATOM 2597 C CA . SER A 1 348 ? 1.162 -9.284 -4.953 1.00 98.25 348 SER A CA 1
ATOM 2598 C C . SER A 1 348 ? 2.457 -10.088 -4.900 1.00 98.25 348 SER A C 1
ATOM 2600 O O . SER A 1 348 ? 3.549 -9.527 -4.996 1.00 98.25 348 SER A O 1
ATOM 2602 N N . HIS A 1 349 ? 2.327 -11.394 -4.710 1.00 98.19 349 HIS A N 1
ATOM 2603 C CA . HIS A 1 349 ? 3.420 -12.353 -4.596 1.00 98.19 349 HIS A CA 1
ATOM 2604 C C . HIS A 1 349 ? 3.311 -13.366 -5.731 1.00 98.19 349 HIS A C 1
ATOM 2606 O O . HIS A 1 349 ? 2.205 -13.700 -6.142 1.00 98.19 349 HIS A O 1
ATOM 2612 N N . HIS A 1 350 ? 4.434 -13.843 -6.248 1.00 97.69 350 HIS A N 1
ATOM 2613 C CA . HIS A 1 350 ? 4.479 -14.693 -7.439 1.00 97.69 350 HIS A CA 1
ATOM 2614 C C . HIS A 1 350 ? 5.341 -15.915 -7.165 1.00 97.69 350 HIS A C 1
ATOM 2616 O O . HIS A 1 350 ? 6.328 -15.806 -6.447 1.00 97.69 350 HIS A O 1
ATOM 2622 N N . ASP A 1 351 ? 4.960 -17.059 -7.716 1.00 95.94 351 ASP A N 1
ATOM 2623 C CA . ASP A 1 351 ? 5.645 -18.350 -7.568 1.00 95.94 351 ASP A CA 1
ATOM 2624 C C . ASP A 1 351 ? 6.908 -18.487 -8.428 1.00 95.94 351 ASP A C 1
ATOM 2626 O O . ASP A 1 351 ? 7.715 -19.388 -8.213 1.00 95.94 351 ASP A O 1
ATOM 2630 N N . ALA A 1 352 ? 7.129 -17.539 -9.337 1.00 94.12 352 ALA A N 1
ATOM 2631 C CA . ALA A 1 352 ? 8.345 -17.373 -10.118 1.00 94.12 352 ALA A CA 1
ATOM 2632 C C . ALA A 1 352 ? 8.912 -15.947 -9.964 1.00 94.12 352 ALA A C 1
ATOM 2634 O O . ALA A 1 352 ? 8.189 -15.033 -9.543 1.00 94.12 352 ALA A O 1
ATOM 2635 N N . PRO A 1 353 ? 10.203 -15.731 -10.286 1.00 94.25 353 PRO A N 1
ATOM 2636 C CA . PRO A 1 353 ? 10.737 -14.390 -10.476 1.00 94.25 353 PRO A CA 1
ATOM 2637 C C . PRO A 1 353 ? 9.875 -13.586 -11.455 1.00 94.25 353 PRO A C 1
ATOM 2639 O O . PRO A 1 353 ? 9.325 -14.131 -12.414 1.00 94.25 353 PRO A O 1
ATOM 2642 N N . VAL A 1 354 ? 9.754 -12.285 -11.211 1.00 91.50 354 VAL A N 1
ATOM 2643 C CA . VAL A 1 354 ? 8.898 -11.388 -11.997 1.00 91.50 354 VAL A CA 1
ATOM 2644 C C . VAL A 1 354 ? 9.718 -10.367 -12.765 1.00 91.50 354 VAL A C 1
ATOM 2646 O O . VAL A 1 354 ? 10.746 -9.897 -12.289 1.00 91.50 354 VAL A O 1
ATOM 2649 N N . GLY A 1 355 ? 9.233 -9.978 -13.942 1.00 85.75 355 GLY A N 1
ATOM 2650 C CA . GLY A 1 355 ? 9.725 -8.799 -14.649 1.00 85.75 355 GLY A CA 1
ATOM 2651 C C . GLY A 1 355 ? 9.143 -7.498 -14.087 1.00 85.75 355 GLY A C 1
ATOM 2652 O O . GLY A 1 355 ? 8.331 -7.484 -13.157 1.00 85.75 355 GLY A O 1
ATOM 2653 N N . ALA A 1 356 ? 9.526 -6.374 -14.691 1.00 83.69 356 ALA A N 1
ATOM 2654 C CA . ALA A 1 356 ? 8.842 -5.113 -14.434 1.00 83.69 356 ALA A CA 1
ATOM 2655 C C . ALA A 1 356 ? 7.404 -5.149 -14.970 1.00 83.69 356 ALA A C 1
ATOM 2657 O O . ALA A 1 356 ? 7.136 -5.660 -16.056 1.00 83.69 356 ALA A O 1
ATOM 2658 N N . LEU A 1 357 ? 6.483 -4.531 -14.230 1.00 88.69 357 LEU A N 1
ATOM 2659 C CA . LEU A 1 357 ? 5.097 -4.378 -14.663 1.00 88.69 357 LEU A CA 1
ATOM 2660 C C . LEU A 1 357 ? 5.008 -3.547 -15.944 1.00 88.69 357 LEU A C 1
ATOM 2662 O O . LEU A 1 357 ? 5.645 -2.489 -16.065 1.00 88.69 357 LEU A O 1
ATOM 2666 N N . THR A 1 358 ? 4.112 -3.962 -16.844 1.00 88.75 358 THR A N 1
ATOM 2667 C CA . THR A 1 358 ? 3.719 -3.135 -17.990 1.00 88.75 358 THR A CA 1
ATOM 2668 C C . THR A 1 358 ? 3.183 -1.782 -17.512 1.00 88.75 358 THR A C 1
ATOM 2670 O O . THR A 1 358 ? 2.650 -1.660 -16.405 1.00 88.75 358 THR A O 1
ATOM 2673 N N . ASN A 1 359 ? 3.271 -0.744 -18.353 1.00 84.56 359 ASN A N 1
ATOM 2674 C CA . ASN A 1 359 ? 2.753 0.587 -18.012 1.00 84.56 359 ASN A CA 1
ATOM 2675 C C . ASN A 1 359 ? 1.262 0.540 -17.613 1.00 84.56 359 ASN A C 1
ATOM 2677 O O . ASN A 1 359 ? 0.866 1.169 -16.634 1.00 84.56 359 ASN A O 1
ATOM 2681 N N . ALA A 1 360 ? 0.452 -0.271 -18.302 1.00 88.75 360 ALA A N 1
ATOM 2682 C CA . ALA A 1 360 ? -0.966 -0.439 -17.988 1.00 88.75 360 ALA A CA 1
ATOM 2683 C C . ALA A 1 360 ? -1.203 -1.087 -16.609 1.00 88.75 360 ALA A C 1
ATOM 2685 O O . ALA A 1 360 ? -2.000 -0.568 -15.828 1.00 88.75 360 ALA A O 1
ATOM 2686 N N . GLN A 1 361 ? -0.489 -2.167 -16.270 1.00 94.19 361 GLN A N 1
ATOM 2687 C CA . GLN A 1 361 ? -0.618 -2.809 -14.954 1.00 94.19 361 GLN A CA 1
ATOM 2688 C C . GLN A 1 361 ? -0.130 -1.885 -13.834 1.00 94.19 361 GLN A C 1
ATOM 2690 O O . GLN A 1 361 ? -0.845 -1.655 -12.862 1.00 94.19 361 GLN A O 1
ATOM 2695 N N . ALA A 1 362 ? 1.049 -1.280 -14.003 1.00 93.12 362 ALA A N 1
ATOM 2696 C CA . ALA A 1 362 ? 1.604 -0.287 -13.085 1.00 93.12 362 ALA A CA 1
ATOM 2697 C C . ALA A 1 362 ? 0.617 0.861 -12.809 1.00 93.12 362 ALA A C 1
ATOM 2699 O O . ALA A 1 362 ? 0.363 1.224 -11.659 1.00 93.12 362 ALA A O 1
ATOM 2700 N N . ALA A 1 363 ? 0.030 1.410 -13.875 1.00 91.75 363 ALA A N 1
ATOM 2701 C CA . ALA A 1 363 ? -0.978 2.455 -13.807 1.00 91.75 363 ALA A CA 1
ATOM 2702 C C . ALA A 1 363 ? -2.209 2.033 -12.999 1.00 91.75 363 ALA A C 1
ATOM 2704 O O . ALA A 1 363 ? -2.654 2.799 -12.141 1.00 91.75 363 ALA A O 1
ATOM 2705 N N . ALA A 1 364 ? -2.738 0.840 -13.279 1.00 95.38 364 ALA A N 1
ATOM 2706 C CA . ALA A 1 364 ? -3.921 0.303 -12.622 1.00 95.38 364 ALA A CA 1
ATOM 2707 C C . ALA A 1 364 ? -3.674 0.061 -11.125 1.00 95.38 364 ALA A C 1
ATOM 2709 O O . ALA A 1 364 ? -4.486 0.478 -10.297 1.00 95.38 364 ALA A O 1
ATOM 2710 N N . LEU A 1 365 ? -2.521 -0.514 -10.760 1.00 96.75 365 LEU A N 1
ATOM 2711 C CA . LEU A 1 365 ? -2.144 -0.718 -9.360 1.00 96.75 365 LEU A CA 1
ATOM 2712 C C . LEU A 1 365 ? -2.022 0.611 -8.601 1.00 96.75 365 LEU A C 1
ATOM 2714 O O . LEU A 1 365 ? -2.604 0.753 -7.524 1.00 96.75 365 LEU A O 1
ATOM 2718 N N . ASP A 1 366 ? -1.321 1.605 -9.159 1.00 95.00 366 ASP A N 1
ATOM 2719 C CA . ASP A 1 366 ? -1.155 2.917 -8.511 1.00 95.00 366 ASP A CA 1
ATOM 2720 C C . ASP A 1 366 ? -2.483 3.659 -8.345 1.00 95.00 366 ASP A C 1
ATOM 2722 O O . ASP A 1 366 ? -2.710 4.351 -7.349 1.00 95.00 366 ASP A O 1
ATOM 2726 N N . GLU A 1 367 ? -3.369 3.558 -9.334 1.00 94.69 367 GLU A N 1
ATOM 2727 C CA . GLU A 1 367 ? -4.699 4.150 -9.266 1.00 94.69 367 GLU A CA 1
ATOM 2728 C C . GLU A 1 367 ? -5.566 3.478 -8.202 1.00 94.69 367 GLU A C 1
ATOM 2730 O O . GLU A 1 367 ? -6.151 4.174 -7.368 1.00 94.69 367 GLU A O 1
ATOM 2735 N N . ALA A 1 368 ? -5.575 2.146 -8.155 1.00 96.25 368 ALA A N 1
ATOM 2736 C CA . ALA A 1 368 ? -6.262 1.396 -7.114 1.00 96.25 368 ALA A CA 1
ATOM 2737 C C . ALA A 1 368 ? -5.710 1.735 -5.712 1.00 96.25 368 ALA A C 1
ATOM 2739 O O . ALA A 1 368 ? -6.483 1.937 -4.767 1.00 96.25 368 ALA A O 1
ATOM 2740 N N . GLY A 1 369 ? -4.386 1.896 -5.584 1.00 96.50 369 GLY A N 1
ATOM 2741 C CA . GLY A 1 369 ? -3.718 2.321 -4.352 1.00 96.50 369 GLY A CA 1
ATOM 2742 C C . GLY A 1 369 ? -4.146 3.718 -3.893 1.00 96.50 369 GLY A C 1
ATOM 2743 O O . GLY A 1 369 ? -4.508 3.904 -2.728 1.00 96.50 369 GLY A O 1
ATOM 2744 N N . ARG A 1 370 ? -4.194 4.697 -4.809 1.00 94.75 370 ARG A N 1
ATOM 2745 C CA . ARG A 1 370 ? -4.687 6.060 -4.526 1.00 94.75 370 ARG A CA 1
ATOM 2746 C C . ARG A 1 370 ? -6.172 6.086 -4.169 1.00 94.75 370 ARG A C 1
ATOM 2748 O O . ARG A 1 370 ? -6.561 6.750 -3.213 1.00 94.75 370 ARG A O 1
ATOM 2755 N N . HIS A 1 371 ? -7.014 5.363 -4.904 1.00 95.38 371 HIS A N 1
ATOM 2756 C CA . HIS A 1 371 ? -8.452 5.277 -4.627 1.00 95.38 371 HIS A CA 1
ATOM 2757 C C . HIS A 1 371 ? -8.729 4.696 -3.244 1.00 95.38 371 HIS A C 1
ATOM 2759 O O . HIS A 1 371 ? -9.453 5.301 -2.449 1.00 95.38 371 HIS A O 1
ATOM 2765 N N . THR A 1 372 ? -8.066 3.590 -2.913 1.00 96.88 372 THR A N 1
ATOM 2766 C CA . THR A 1 372 ? -8.175 2.975 -1.589 1.00 96.88 372 THR A CA 1
ATOM 2767 C C . THR A 1 372 ? -7.646 3.895 -0.497 1.00 96.88 372 THR A C 1
ATOM 2769 O O . THR A 1 372 ? -8.298 4.054 0.531 1.00 96.88 372 THR A O 1
ATOM 2772 N N . GLY A 1 373 ? -6.494 4.539 -0.701 1.00 95.69 373 GLY A N 1
ATOM 2773 C CA . GLY A 1 373 ? -5.924 5.457 0.282 1.00 95.69 373 GLY A CA 1
ATOM 2774 C C . GLY A 1 373 ? -6.816 6.677 0.544 1.00 95.69 373 GLY A C 1
ATOM 2775 O O . GLY A 1 373 ? -7.096 6.988 1.702 1.00 95.69 373 GLY A O 1
ATOM 2776 N N . ARG A 1 374 ? -7.379 7.308 -0.494 1.00 94.44 374 ARG A N 1
ATOM 2777 C CA . ARG A 1 374 ? -8.386 8.372 -0.328 1.00 94.44 374 ARG A CA 1
ATOM 2778 C C . ARG A 1 374 ? -9.605 7.901 0.458 1.00 94.44 374 ARG A C 1
ATOM 2780 O O . ARG A 1 374 ? -10.052 8.597 1.370 1.00 94.44 374 ARG A O 1
ATOM 2787 N N . TRP A 1 375 ? -10.130 6.721 0.135 1.00 95.81 375 TRP A N 1
ATOM 2788 C CA . TRP A 1 375 ? -11.281 6.163 0.840 1.00 95.81 375 TRP A CA 1
ATOM 2789 C C . TRP A 1 375 ? -10.958 5.851 2.310 1.00 95.81 375 TRP A C 1
ATOM 2791 O O . TRP A 1 375 ? -11.724 6.213 3.200 1.00 95.81 375 TRP A O 1
ATOM 2801 N N . LEU A 1 376 ? -9.787 5.271 2.601 1.00 95.25 376 LEU A N 1
ATOM 2802 C CA . LEU A 1 376 ? -9.319 5.021 3.969 1.00 95.25 376 LEU A CA 1
ATOM 2803 C C . LEU A 1 376 ? -9.163 6.322 4.763 1.00 95.25 376 LEU A C 1
ATOM 2805 O O . LEU A 1 376 ? -9.537 6.373 5.938 1.00 95.25 376 LEU A O 1
ATOM 2809 N N . HIS A 1 377 ? -8.628 7.372 4.134 1.00 93.25 377 HIS A N 1
ATOM 2810 C CA . HIS A 1 377 ? -8.542 8.696 4.739 1.00 93.25 377 HIS A CA 1
ATOM 2811 C C . HIS A 1 377 ? -9.938 9.226 5.077 1.00 93.25 377 HIS A C 1
ATOM 2813 O O . HIS A 1 377 ? -10.186 9.591 6.227 1.00 93.25 377 HIS A O 1
ATOM 2819 N N . TRP A 1 378 ? -10.861 9.212 4.112 1.00 93.62 378 TRP A N 1
ATOM 2820 C CA . TRP A 1 378 ? -12.245 9.634 4.316 1.00 93.62 378 TRP A CA 1
ATOM 2821 C C . TRP A 1 378 ? -12.927 8.851 5.442 1.00 93.62 378 TRP A C 1
ATOM 2823 O O . TRP A 1 378 ? -13.502 9.462 6.340 1.00 93.62 378 TRP A O 1
ATOM 2833 N N . HIS A 1 379 ? -12.807 7.523 5.461 1.00 94.25 379 HIS A N 1
ATOM 2834 C CA . HIS A 1 379 ? -13.422 6.679 6.484 1.00 94.25 379 HIS A CA 1
ATOM 2835 C C . HIS A 1 379 ? -12.878 7.009 7.885 1.00 94.25 379 HIS A C 1
ATOM 2837 O O . HIS A 1 379 ? -13.633 7.062 8.856 1.00 94.25 379 HIS A O 1
ATOM 2843 N N . ARG A 1 380 ? -11.566 7.257 8.018 1.00 90.88 380 ARG A N 1
ATOM 2844 C CA . ARG A 1 380 ? -10.941 7.651 9.297 1.00 90.88 380 ARG A CA 1
ATOM 2845 C C . ARG A 1 380 ? -11.386 9.035 9.777 1.00 90.88 380 ARG A C 1
ATOM 2847 O O . ARG A 1 380 ? -11.514 9.221 10.981 1.00 90.88 380 ARG A O 1
ATOM 2854 N N . HIS A 1 381 ? -11.624 9.977 8.867 1.00 89.69 381 HIS A N 1
ATOM 2855 C CA . HIS A 1 381 ? -11.945 11.372 9.204 1.00 89.69 381 HIS A CA 1
ATOM 2856 C C . HIS A 1 381 ? -13.443 11.704 9.146 1.00 89.69 381 HIS A C 1
ATOM 2858 O O . HIS A 1 381 ? -13.842 12.795 9.544 1.00 89.69 381 HIS A O 1
ATOM 2864 N N . THR A 1 382 ? -14.270 10.766 8.687 1.00 91.50 382 THR A N 1
ATOM 2865 C CA . THR A 1 382 ? -15.728 10.913 8.599 1.00 91.50 382 THR A CA 1
ATOM 2866 C C . THR A 1 382 ? -16.386 9.837 9.451 1.00 91.50 382 THR A C 1
ATOM 2868 O O . THR A 1 382 ? -16.712 10.099 10.602 1.00 91.50 382 THR A O 1
ATOM 2871 N N . VAL A 1 383 ? -16.441 8.595 8.961 1.00 93.62 383 VAL A N 1
ATOM 2872 C CA . VAL A 1 383 ? -17.191 7.492 9.586 1.00 93.62 383 VAL A CA 1
ATOM 2873 C C . VAL A 1 383 ? -16.712 7.180 11.008 1.00 93.62 383 VAL A C 1
ATOM 2875 O O . VAL A 1 383 ? -17.517 7.047 11.929 1.00 93.62 383 VAL A O 1
ATOM 2878 N N . LEU A 1 384 ? -15.394 7.095 11.223 1.00 93.00 384 LEU A N 1
ATOM 2879 C CA . LEU A 1 384 ? -14.835 6.849 12.558 1.00 93.00 384 LEU A CA 1
ATOM 2880 C C . LEU A 1 384 ? -15.108 8.010 13.522 1.00 93.00 384 LEU A C 1
ATOM 2882 O O . LEU A 1 384 ? -15.363 7.777 14.703 1.00 93.00 384 LEU A O 1
ATOM 2886 N N . LEU A 1 385 ? -15.060 9.250 13.034 1.00 92.38 385 LEU A N 1
ATOM 2887 C CA . LEU A 1 385 ? -15.308 10.418 13.873 1.00 92.38 385 LEU A CA 1
ATOM 2888 C C . LEU A 1 385 ? -16.805 10.635 14.138 1.00 92.38 385 LEU A C 1
ATOM 2890 O O . LEU A 1 385 ? -17.150 11.166 15.191 1.00 92.38 385 LEU A O 1
ATOM 2894 N N . ASP A 1 386 ? -17.689 10.210 13.233 1.00 92.12 386 ASP A N 1
ATOM 2895 C CA . ASP A 1 386 ? -19.135 10.128 13.471 1.00 92.12 386 ASP A CA 1
ATOM 2896 C C . ASP A 1 386 ? -19.435 9.094 14.564 1.00 92.12 386 ASP A C 1
ATOM 2898 O O . ASP A 1 386 ? -20.175 9.380 15.501 1.00 92.12 386 ASP A O 1
ATOM 2902 N N . ALA A 1 387 ? -18.789 7.924 14.506 1.00 93.62 387 ALA A N 1
ATOM 2903 C CA . ALA A 1 387 ? -18.922 6.896 15.537 1.00 93.62 387 ALA A CA 1
ATOM 2904 C C . ALA A 1 387 ? -18.449 7.383 16.917 1.00 93.62 387 ALA A C 1
ATOM 2906 O O . ALA A 1 387 ? -19.043 7.038 17.941 1.00 93.62 387 ALA A O 1
ATOM 2907 N N . LEU A 1 388 ? -17.384 8.189 16.953 1.00 93.38 388 LEU A N 1
ATOM 2908 C CA . LEU A 1 388 ? -16.876 8.788 18.185 1.00 93.38 388 LEU A CA 1
ATOM 2909 C C . LEU A 1 388 ? -17.834 9.849 18.754 1.00 93.38 388 LEU A C 1
ATOM 2911 O O . LEU A 1 388 ? -18.046 9.888 19.967 1.00 93.38 388 LEU A O 1
ATOM 2915 N N . ASP A 1 389 ? -18.435 10.675 17.897 1.00 91.88 389 ASP A N 1
ATOM 2916 C CA . ASP A 1 389 ? -19.418 11.687 18.304 1.00 91.88 389 ASP A CA 1
ATOM 2917 C C . ASP A 1 389 ? -20.723 11.041 18.810 1.00 91.88 389 ASP A C 1
ATOM 2919 O O . ASP A 1 389 ? -21.253 11.412 19.859 1.00 91.88 389 ASP A O 1
ATOM 2923 N N . GLU A 1 390 ? -21.186 9.979 18.145 1.00 91.69 390 GLU A N 1
ATOM 2924 C CA . GLU A 1 390 ? -22.314 9.161 18.598 1.00 91.69 390 GLU A CA 1
ATOM 2925 C C . GLU A 1 390 ? -22.041 8.533 19.971 1.00 91.69 390 GLU A C 1
ATOM 2927 O O . GLU A 1 390 ? -22.890 8.583 20.866 1.00 91.69 390 GLU A O 1
ATOM 2932 N N . LEU A 1 391 ? -20.841 7.977 20.171 1.00 93.88 391 LEU A N 1
ATOM 2933 C CA . LEU A 1 391 ? -20.422 7.427 21.458 1.00 93.88 391 LEU A CA 1
ATOM 2934 C C . LEU A 1 391 ? -20.439 8.494 22.561 1.00 93.88 391 LEU A C 1
ATOM 2936 O O . LEU A 1 391 ? -20.953 8.233 23.650 1.00 93.88 391 LEU A O 1
ATOM 2940 N N . HIS A 1 392 ? -19.934 9.699 22.277 1.00 92.00 392 HIS A N 1
ATOM 2941 C CA . HIS A 1 392 ? -20.000 10.836 23.198 1.00 92.00 392 HIS A CA 1
ATOM 2942 C C . HIS A 1 392 ? -21.448 11.164 23.579 1.00 92.00 392 HIS A C 1
ATOM 2944 O O . HIS A 1 392 ? -21.786 11.229 24.763 1.00 92.00 392 HIS A O 1
ATOM 2950 N N . ARG A 1 393 ? -22.329 11.302 22.584 1.00 90.69 393 ARG A N 1
ATOM 2951 C CA . ARG A 1 393 ? -23.748 11.624 22.780 1.00 90.69 393 ARG A CA 1
ATOM 2952 C C . ARG A 1 393 ? -24.466 10.568 23.625 1.00 90.69 393 ARG A C 1
ATOM 2954 O O . ARG A 1 393 ? -25.216 10.911 24.544 1.00 90.69 393 ARG A O 1
ATOM 2961 N N . LEU A 1 394 ? -24.215 9.286 23.352 1.00 92.19 394 LEU A N 1
ATOM 2962 C CA . LEU A 1 394 ? -24.757 8.176 24.136 1.00 92.19 394 LEU A CA 1
ATOM 2963 C C . LEU A 1 394 ? -24.250 8.217 25.587 1.00 92.19 394 LEU A C 1
ATOM 2965 O O . LEU A 1 394 ? -25.058 8.125 26.513 1.00 92.19 394 LEU A O 1
ATOM 2969 N N . ALA A 1 395 ? -22.950 8.426 25.800 1.00 91.56 395 ALA A N 1
ATOM 2970 C CA . ALA A 1 395 ? -22.355 8.476 27.134 1.00 91.56 395 ALA A CA 1
ATOM 2971 C C . ALA A 1 395 ? -22.864 9.665 27.971 1.00 91.56 395 ALA A C 1
ATOM 2973 O O . ALA A 1 395 ? -23.219 9.485 29.136 1.00 91.56 395 ALA A O 1
ATOM 2974 N N . VAL A 1 396 ? -23.004 10.856 27.375 1.00 90.25 396 VAL A N 1
ATOM 2975 C CA . VAL A 1 396 ? -23.592 12.035 28.043 1.00 90.25 396 VAL A CA 1
ATOM 2976 C C . VAL A 1 396 ? -25.040 11.772 28.460 1.00 90.25 396 VAL A C 1
ATOM 2978 O O . VAL A 1 396 ? -25.423 12.101 29.584 1.00 90.25 396 VAL A O 1
ATOM 2981 N N . SER A 1 397 ? -25.847 11.155 27.588 1.00 89.19 397 SER A N 1
ATOM 2982 C CA . SER A 1 397 ? -27.243 10.826 27.916 1.00 89.19 397 SER A CA 1
ATOM 2983 C C . SER A 1 397 ? -27.350 9.837 29.083 1.00 89.19 397 SER A C 1
ATOM 2985 O O . SER A 1 397 ? -28.198 9.998 29.964 1.00 89.19 397 SER A O 1
ATOM 2987 N N . ARG A 1 398 ? -26.439 8.856 29.137 1.00 88.44 398 ARG A N 1
ATOM 2988 C CA . ARG A 1 398 ? -26.400 7.844 30.193 1.00 88.44 398 ARG A CA 1
ATOM 2989 C C . ARG A 1 398 ? -25.934 8.428 31.525 1.00 88.44 398 ARG A C 1
ATOM 2991 O O . ARG A 1 398 ? -26.579 8.176 32.535 1.00 88.44 398 ARG A O 1
ATOM 2998 N N . SER A 1 399 ? -24.896 9.267 31.508 1.00 84.50 399 SER A N 1
ATOM 2999 C CA . SER A 1 399 ? -24.391 9.992 32.686 1.00 84.50 399 SER A CA 1
ATOM 3000 C C . SER A 1 399 ? -25.477 10.842 33.352 1.00 84.50 399 SER A C 1
ATOM 3002 O O . SER A 1 399 ? -25.622 10.824 34.570 1.00 84.50 399 SER A O 1
ATOM 3004 N N . ARG A 1 400 ? -26.298 11.541 32.554 1.00 81.50 400 ARG A N 1
ATOM 3005 C CA . ARG A 1 400 ? -27.426 12.344 33.060 1.00 81.50 400 ARG A CA 1
ATOM 3006 C C . ARG A 1 400 ? -28.561 11.515 33.656 1.00 81.50 400 ARG A C 1
ATOM 3008 O O . ARG A 1 400 ? -29.290 12.042 34.475 1.00 81.50 400 ARG A O 1
ATOM 3015 N N . SER A 1 401 ? -28.723 10.265 33.225 1.00 75.88 401 SER A N 1
ATOM 3016 C CA . SER A 1 401 ? -29.771 9.366 33.733 1.00 75.88 401 SER A CA 1
ATOM 3017 C C . SER A 1 401 ? -29.352 8.618 35.006 1.00 75.88 401 SER A C 1
ATOM 3019 O O . SER A 1 401 ? -30.176 7.944 35.609 1.00 75.88 401 SER A O 1
ATOM 3021 N N . SER A 1 402 ? -28.062 8.666 35.359 1.00 63.84 402 SER A N 1
ATOM 3022 C CA . SER A 1 402 ? -27.479 8.000 36.532 1.00 63.84 402 SER A CA 1
ATOM 3023 C C . SER A 1 402 ? -27.223 8.957 37.705 1.00 63.84 402 SER A C 1
ATOM 3025 O O . SER A 1 402 ? -26.796 8.500 38.764 1.00 63.84 402 SER A O 1
ATOM 3027 N N . ARG A 1 403 ? -27.427 10.262 37.497 1.00 57.66 403 ARG A N 1
ATOM 3028 C CA . ARG A 1 403 ? -27.493 11.289 38.543 1.00 57.66 403 ARG A CA 1
ATOM 3029 C C . ARG A 1 403 ? -28.952 11.581 38.829 1.00 57.66 403 ARG A C 1
ATOM 3031 O O . ARG A 1 403 ? -29.242 11.888 40.001 1.00 57.66 403 ARG A O 1
#

Secondary structure (DSSP, 8-state):
--EEEEEEEEPTTS-EEEEEEEES-B-STTSHHHHHHHS--TT-SEEEEE-TT-S-B-HHHHHHHHHHHHHHHTTT-EEEEESHHHHHGGGGGGS---EESSHHHHH-PPPP-----------PPPPHHHHHHHHHHHHHHHHHHHHHHHHHHHHHHHHHHHHHT--SSSHHHHHHHHHHHHTT--HHHHHHHHHHSPPPSSTT--SSTT---PPPPP-TT-TT--TTT--HHHHHHHHHHHHHHHHT-SEEEEEEE-TTT--EEEEEEES--HHHHHHTSEE-SSSSHHHHHHHHTSEEEES-TTT-TTS-HHHHHHHHHTT-SEEEEEEEEE-SSSS-EEEEEEEEEESS---PPPHHHHHHHHHHHHHHHHHHHHHHHTHHHHHHHHHHHHHHHHHHH--

InterPro domains:
  IPR005561 ANTAR domain [PF03861] (142-195)
  IPR005561 ANTAR domain [PS50921] (133-195)
  IPR005561 ANTAR domain [SM01012] (139-195)
  IPR011006 CheY-like superfamily [SSF52172] (101-195)
  IPR029016 GAF-like domain superfamily [G3DSA:3.30.450.40] (230-382)
  IPR036388 Winged helix-like DNA-binding domain superfamily [G3DSA:1.10.10.10] (142-199)
  IPR036513 STAS domain superfamily [G3DSA:3.30.750.24] (12-109)
  IPR036513 STAS domain superfamily [SSF52091] (15-97)

Foldseek 3Di:
DWDWAWEWEADFQAAIEIEIETEEAAEACPGVSLVCLLVDDPRHQEYEYECVHHQAHDLRSLVSLLVSQVVQVVVNHHYAYECCCVHYPCSCVVGPHHYHPFLLRVRPDDDDDDDDDDDPPPPPDDDPVVVVVQVVLVVVVVVVVCVVLVVLLVVLLVLLCVVQVDDPPCPSVVLLVVLCVVLVHDSSLLSNVSVVADDDPDQPDFSDPPDDDDAFFDQVQLPPDPLRRDYLLSLQVSLQVQLCVLVVHQWKFKWFQDPPQRWTATRDIGLFDSLLNVVVRTHDCFADLQNVCQVVVHKYKYQALCRHPRHDPVNSVRCVVRLFGIKIKGFQWEPPDPDTHGGIIMMDGDNHGDGDDGPVSRVSRNVSSPSSNSSVVSCSSHSSSSSNRSSSNVSSVNSVVVD

Radius of gyration: 24.97 Å; chains: 1; bounding box: 59×58×75 Å

Organism: NCBI:txid1128680

Sequence (403 aa):
MRAATTEVVRLPGGDSVWVVRARGALDGSDHPAIGAVRRPDPDCDTVVVELLGVPRVTAAALKALTRCAKELADHGRGLLLVGGRAAAGELLDDFALPDFPSAEAALALPPVGAAGPVTDDEAADPLPGELEVRRLRAEVRDLRARARAHPQISRALGVLEERYGLPLDHTAFELLKKASQRHNVRMRALAAAVVAYPRPERAGGAWFPGRLARPAPPLPFAGDIDVQQANVSAVLGSMLRHVLDISATGMGNVQLVEPVRGHLRIEKHQGLTDDFVTYFDEVGRDGTSCALAAQQTRRVTVTDVEHDPVFTDGARQAILAAGSRGCHSTPLLSDLSDRHQVLGMVSSHHDAPVGALTNAQAAALDEAGRHTGRWLHWHRHTVLLDALDELHRLAVSRSRSSR